Protein 7NXG (pdb70)

Radius of gyration: 21.13 Å; Cα contacts (8 Å, |Δi|>4): 801; chains: 1; bounding box: 65×58×38 Å

Sequence (390 aa):
AYFAGMRPLHPIDFIFLSLEKRRQQPMHVGGLFLFQIPDNAPDTFIQDLVNDIRISKSIPVPPFNNKLNGLFWDEDEEFDLDHHFRHIALPHPGRIRELLIYISQEHSTLLDRAKPLWTCNIIEGIEGNRFAMYFKIHHAMVDGVAGMRLIEKSLSHDVTEKSIVPPWCVESFQAPCSILNQRVSSSSRRRFAAQQSFDLDRFRNIAKSLNVTINDVVLAVCSGALRAYLMSHNSLPSKPLIAMVPASIRNVSNRITMILANLATHKDDPLQRLEIIRRSVQNSKQRFKRMTSSDQILNYSAVVYGPAGLQAFNLVISNVPGPREPLYWNGAKLDDALYPASIVLDGQALNITMTSYLDKLEVGLIACRNALPRMQNLLTHLEEEIQLFEGVIAKQ

Nearest PDB structures (foldseek):
  7nxg-assembly1_A-2  TM=1.003E+00  e=2.208E-93  Acinetobacter baylyi ADP1
  6chj-assembly1_A  TM=8.940E-01  e=1.086E-51  Marinobacter nauticus VT8
  6chj-assembly1_B  TM=9.001E-01  e=2.760E-50  Marinobacter nauticus VT8
  7c1r-assembly1_A  TM=5.372E-01  e=6.061E-13  Mycetohabitans rhizoxinica HKI 454
  7jua-assembly1_A  TM=5.571E-01  e=2.103E-12  Yersinia pestis

B-factor: mean 50.47, std 17.16, range [26.42, 183.36]

Structure (mmCIF, N/CA/C/O backbone):
data_7NXG
#
_entry.id   7NXG
#
_cell.length_a   118.320
_cell.length_b   118.320
_cell.length_c   142.560
_cell.angle_alpha   90.000
_cell.angle_beta   90.000
_cell.angle_gamma   90.000
#
_symmetry.space_group_name_H-M   'I 4 2 2'
#
loop_
_entity.id
_entity.type
_entity.pdbx_description
1 polymer 'O-acyltransferase WSD'
2 non-polymer 'MYRISTIC ACID'
3 water water
#
loop_
_atom_site.group_PDB
_atom_site.id
_atom_site.type_symbol
_atom_site.label_atom_id
_atom_site.label_alt_id
_atom_site.label_comp_id
_atom_site.label_asym_id
_atom_site.label_entity_id
_atom_site.label_seq_id
_atom_site.pdbx_PDB_ins_code
_atom_site.Cartn_x
_atom_site.Cartn_y
_atom_site.Cartn_z
_atom_site.occupancy
_atom_site.B_iso_or_equiv
_atom_site.auth_seq_id
_atom_site.auth_comp_id
_atom_site.auth_asym_id
_atom_site.auth_atom_id
_atom_site.pdbx_PDB_model_num
ATOM 1 N N . ALA A 1 1 ? 71.529 14.884 63.118 1.00 83.72 -4 ALA A N 1
ATOM 2 C CA . ALA A 1 1 ? 70.251 15.008 62.385 1.00 82.49 -4 ALA A CA 1
ATOM 3 C C . ALA A 1 1 ? 70.396 14.379 61.009 1.00 89.29 -4 ALA A C 1
ATOM 4 O O . ALA A 1 1 ? 71.469 13.886 60.642 1.00 74.29 -4 ALA A O 1
ATOM 13 N N . TYR A 1 2 ? 69.306 14.416 60.246 1.00 73.44 -3 TYR A N 1
ATOM 14 C CA . TYR A 1 2 ? 69.259 13.872 58.894 1.00 71.76 -3 TYR A CA 1
ATOM 15 C C . TYR A 1 2 ? 69.236 15.050 57.930 1.00 73.36 -3 TYR A C 1
ATOM 16 O O . TYR A 1 2 ? 68.198 15.693 57.736 1.00 69.35 -3 TYR A O 1
ATOM 34 N N . PHE A 1 3 ? 70.398 15.351 57.357 1.00 80.48 -2 PHE A N 1
ATOM 35 C CA . PHE A 1 3 ? 70.516 16.402 56.354 1.00 85.37 -2 PHE A CA 1
ATOM 36 C C . PHE A 1 3 ? 69.996 17.731 56.890 1.00 86.27 -2 PHE A C 1
ATOM 37 O O . PHE A 1 3 ? 69.412 18.532 56.154 1.00 87.98 -2 PHE A O 1
ATOM 54 N N . ALA A 1 4 ? 70.204 17.967 58.184 1.00 90.96 -1 ALA A N 1
ATOM 55 C CA . ALA A 1 4 ? 69.859 19.239 58.811 1.00 99.77 -1 ALA A CA 1
ATOM 56 C C . ALA A 1 4 ? 68.405 19.623 58.571 1.00 94.82 -1 ALA A C 1
ATOM 57 O O . ALA A 1 4 ? 68.113 20.496 57.748 1.00 99.59 -1 ALA A O 1
ATOM 64 N N . GLY A 1 5 ? 67.488 18.970 59.277 1.00 81.21 0 GLY A N 1
ATOM 65 C CA . GLY A 1 5 ? 66.093 19.356 59.303 1.00 87.63 0 GLY A CA 1
ATOM 66 C C . GLY A 1 5 ? 65.157 18.384 58.623 1.00 73.17 0 GLY A C 1
ATOM 67 O O . GLY A 1 5 ? 63.941 18.483 58.825 1.00 78.12 0 GLY A O 1
ATOM 71 N N . MET A 1 6 ? 65.678 17.459 57.818 1.00 64.21 1 MET A N 1
ATOM 72 C CA . MET A 1 6 ? 64.808 16.519 57.147 1.00 55.70 1 MET A CA 1
ATOM 73 C C . MET A 1 6 ? 64.447 15.369 58.083 1.00 49.98 1 MET A C 1
ATOM 74 O O . MET A 1 6 ? 65.101 15.135 59.101 1.00 54.40 1 MET A O 1
ATOM 88 N N . ARG A 1 7 ? 63.419 14.620 57.690 1.00 46.95 2 ARG A N 1
ATOM 89 C CA . ARG A 1 7 ? 62.864 13.536 58.484 1.00 47.88 2 ARG A CA 1
ATOM 90 C C . ARG A 1 7 ? 62.806 12.284 57.619 1.00 42.28 2 ARG A C 1
ATOM 91 O O . ARG A 1 7 ? 62.337 12.359 56.474 1.00 40.26 2 ARG A O 1
ATOM 112 N N . PRO A 1 8 ? 63.306 11.136 58.089 1.00 43.77 3 PRO A N 1
ATOM 113 C CA . PRO A 1 8 ? 63.178 9.904 57.300 1.00 41.72 3 PRO A CA 1
ATOM 114 C C . PRO A 1 8 ? 61.718 9.543 57.114 1.00 38.43 3 PRO A C 1
ATOM 115 O O . PRO A 1 8 ? 60.909 9.745 58.021 1.00 37.60 3 PRO A O 1
ATOM 126 N N . LEU A 1 9 ? 61.389 8.987 55.949 1.00 36.31 4 LEU A N 1
ATOM 127 C CA . LEU A 1 9 ? 60.052 8.439 55.732 1.00 37.93 4 LEU A CA 1
ATOM 128 C C . LEU A 1 9 ? 59.749 7.381 56.787 1.00 35.92 4 LEU A C 1
ATOM 129 O O . LEU A 1 9 ? 60.634 6.624 57.185 1.00 37.45 4 LEU A O 1
ATOM 145 N N . HIS A 1 10 ? 58.494 7.328 57.239 1.00 37.47 5 HIS A N 1
ATOM 146 C CA . HIS A 1 10 ? 58.041 6.206 58.054 1.00 40.38 5 HIS A CA 1
ATOM 147 C C . HIS A 1 10 ? 57.825 4.986 57.154 1.00 38.05 5 HIS A C 1
ATOM 148 O O . HIS A 1 10 ? 57.483 5.141 55.981 1.00 38.14 5 HIS A O 1
ATOM 162 N N . PRO A 1 11 ? 58.076 3.764 57.654 1.00 36.39 6 PRO A N 1
ATOM 163 C CA . PRO A 1 11 ? 57.780 2.568 56.842 1.00 36.05 6 PRO A CA 1
ATOM 164 C C . PRO A 1 11 ? 56.387 2.545 56.245 1.00 35.06 6 PRO A C 1
ATOM 165 O O . PRO A 1 11 ? 56.204 2.007 55.142 1.00 36.33 6 PRO A O 1
ATOM 176 N N . ILE A 1 12 ? 55.385 3.056 56.967 1.00 36.15 7 ILE A N 1
ATOM 177 C CA . ILE A 1 12 ? 54.023 3.104 56.432 1.00 37.27 7 ILE A CA 1
ATOM 178 C C . ILE A 1 12 ? 53.977 4.006 55.212 1.00 36.49 7 ILE A C 1
ATOM 179 O O . ILE A 1 12 ? 53.432 3.628 54.166 1.00 38.58 7 ILE A O 1
ATOM 195 N N . ASP A 1 13 ? 54.559 5.210 55.328 1.00 33.15 8 ASP A N 1
ATOM 196 C CA . ASP A 1 13 ? 54.640 6.117 54.183 1.00 33.11 8 ASP A CA 1
ATOM 197 C C . ASP A 1 13 ? 55.214 5.386 52.979 1.00 36.72 8 ASP A C 1
ATOM 198 O O . ASP A 1 13 ? 54.722 5.512 51.859 1.00 33.32 8 ASP A O 1
ATOM 207 N N . PHE A 1 14 ? 56.308 4.660 53.196 1.00 35.71 9 PHE A N 1
ATOM 208 C CA . PHE A 1 14 ? 57.059 4.071 52.096 1.00 36.67 9 PHE A CA 1
ATOM 209 C C . PHE A 1 14 ? 56.266 2.975 51.382 1.00 38.18 9 PHE A C 1
ATOM 210 O O . PHE A 1 14 ? 56.417 2.799 50.161 1.00 32.89 9 PHE A O 1
ATOM 227 N N . ILE A 1 15 ? 55.403 2.253 52.109 1.00 33.35 10 ILE A N 1
ATOM 228 C CA . ILE A 1 15 ? 54.552 1.253 51.467 1.00 35.87 10 ILE A CA 1
ATOM 229 C C . ILE A 1 15 ? 53.728 1.890 50.356 1.00 34.61 10 ILE A C 1
ATOM 230 O O . ILE A 1 15 ? 53.677 1.378 49.234 1.00 32.48 10 ILE A O 1
ATOM 246 N N . PHE A 1 16 ? 53.073 3.019 50.654 1.00 31.89 11 PHE A N 1
ATOM 247 C CA . PHE A 1 16 ? 52.117 3.592 49.701 1.00 31.89 11 PHE A CA 1
ATOM 248 C C . PHE A 1 16 ? 52.808 4.247 48.515 1.00 33.67 11 PHE A C 1
ATOM 249 O O . PHE A 1 16 ? 52.258 4.256 47.405 1.00 33.08 11 PHE A O 1
ATOM 266 N N . LEU A 1 17 ? 54.041 4.719 48.694 1.00 29.95 12 LEU A N 1
ATOM 267 C CA . LEU A 1 17 ? 54.807 5.203 47.546 1.00 29.84 12 LEU A CA 1
ATOM 268 C C . LEU A 1 17 ? 55.303 4.036 46.691 1.00 30.31 12 LEU A C 1
ATOM 269 O O . LEU A 1 17 ? 55.224 4.088 45.461 1.00 30.64 12 LEU A O 1
ATOM 285 N N . SER A 1 18 ? 55.814 2.972 47.316 1.00 31.47 13 SER A N 1
ATOM 286 C CA . SER A 1 18 ? 56.400 1.868 46.543 1.00 31.66 13 SER A CA 1
ATOM 287 C C . SER A 1 18 ? 55.359 1.097 45.745 1.00 33.80 13 SER A C 1
ATOM 288 O O . SER A 1 18 ? 55.705 0.502 44.716 1.00 32.56 13 SER A O 1
ATOM 296 N N . LEU A 1 19 ? 54.124 1.005 46.240 1.00 33.41 14 LEU A N 1
ATOM 297 C CA . LEU A 1 19 ? 53.083 0.219 45.572 1.00 34.38 14 LEU A CA 1
ATOM 298 C C . LEU A 1 19 ? 52.324 1.000 44.509 1.00 38.73 14 LEU A C 1
ATOM 299 O O . LEU A 1 19 ? 51.510 0.409 43.781 1.00 33.18 14 LEU A O 1
ATOM 315 N N . GLU A 1 20 ? 52.528 2.313 44.434 1.00 30.12 15 GLU A N 1
ATOM 316 C CA . GLU A 1 20 ? 51.832 3.117 43.447 1.00 29.59 15 GLU A CA 1
ATOM 317 C C . GLU A 1 20 ? 52.352 2.794 42.051 1.00 34.22 15 GLU A C 1
ATOM 318 O O . GLU A 1 20 ? 53.565 2.676 41.833 1.00 35.01 15 GLU A O 1
ATOM 330 N N . LYS A 1 21 ? 51.431 2.577 41.123 1.00 32.65 16 LYS A N 1
ATOM 331 C CA . LYS A 1 21 ? 51.737 2.390 39.715 1.00 34.05 16 LYS A CA 1
ATOM 332 C C . LYS A 1 21 ? 50.765 3.231 38.881 1.00 36.53 16 LYS A C 1
ATOM 333 O O . LYS A 1 21 ? 49.808 3.809 39.396 1.00 33.55 16 LYS A O 1
ATOM 339 N N . ARG A 1 22 ? 51.022 3.299 37.576 1.00 40.31 17 ARG A N 1
ATOM 340 C CA A ARG A 1 22 ? 50.150 4.052 36.674 0.47 43.16 17 ARG A CA 1
ATOM 341 C CA B ARG A 1 22 ? 50.153 4.062 36.685 0.53 43.14 17 ARG A CA 1
ATOM 342 C C . ARG A 1 22 ? 48.691 3.681 36.874 1.00 41.18 17 ARG A C 1
ATOM 343 O O . ARG A 1 22 ? 47.814 4.552 36.966 1.00 37.27 17 ARG A O 1
ATOM 382 N N . GLN A 1 23 ? 48.407 2.376 36.917 1.00 32.24 18 GLN A N 1
ATOM 383 C CA . GLN A 1 23 ? 47.023 1.931 36.959 1.00 35.78 18 GLN A CA 1
ATOM 384 C C . GLN A 1 23 ? 46.388 2.068 38.336 1.00 33.87 18 GLN A C 1
ATOM 385 O O . GLN A 1 23 ? 45.168 1.897 38.437 1.00 36.59 18 GLN A O 1
ATOM 399 N N . GLN A 1 24 ? 47.155 2.339 39.403 1.00 32.55 19 GLN A N 1
ATOM 400 C CA . GLN A 1 24 ? 46.606 2.396 40.764 1.00 34.31 19 GLN A CA 1
ATOM 401 C C . GLN A 1 24 ? 47.267 3.520 41.560 1.00 32.62 19 GLN A C 1
ATOM 402 O O . GLN A 1 24 ? 48.192 3.288 42.346 1.00 32.61 19 GLN A O 1
ATOM 416 N N . PRO A 1 25 ? 46.819 4.769 41.369 1.00 29.29 20 PRO A N 1
ATOM 417 C CA . PRO A 1 25 ? 47.264 5.861 42.240 1.00 30.98 20 PRO A CA 1
ATOM 418 C C . PRO A 1 25 ? 46.949 5.555 43.700 1.00 31.30 20 PRO A C 1
ATOM 419 O O . PRO A 1 25 ? 45.953 4.897 44.020 1.00 30.02 20 PRO A O 1
ATOM 430 N N . MET A 1 26 ? 47.808 6.032 44.587 1.00 31.92 21 MET A N 1
ATOM 431 C CA . MET A 1 26 ? 47.718 5.700 46.003 1.00 33.88 21 MET A CA 1
ATOM 432 C C . MET A 1 26 ? 47.342 6.913 46.849 1.00 32.00 21 MET A C 1
ATOM 433 O O . MET A 1 26 ? 47.747 7.003 48.009 1.00 31.87 21 MET A O 1
ATOM 447 N N . HIS A 1 27 ? 46.550 7.847 46.302 1.00 29.91 22 HIS A N 1
ATOM 448 C CA . HIS A 1 27 ? 46.035 8.982 47.063 1.00 29.17 22 HIS A CA 1
ATOM 449 C C . HIS A 1 27 ? 44.621 8.682 47.588 1.00 33.14 22 HIS A C 1
ATOM 450 O O . HIS A 1 27 ? 43.933 7.774 47.119 1.00 30.07 22 HIS A O 1
ATOM 464 N N . VAL A 1 28 ? 44.227 9.401 48.634 1.00 28.93 23 VAL A N 1
ATOM 465 C CA . VAL A 1 28 ? 42.847 9.402 49.099 1.00 28.57 23 VAL A CA 1
ATOM 466 C C . VAL A 1 28 ? 42.289 10.810 48.880 1.00 33.18 23 VAL A C 1
ATOM 467 O O . VAL A 1 28 ? 43.014 11.740 48.532 1.00 29.14 23 VAL A O 1
ATOM 480 N N . GLY A 1 29 ? 40.982 10.956 49.076 1.00 32.70 24 GLY A N 1
ATOM 481 C CA . GLY A 1 29 ? 40.338 12.234 48.844 1.00 32.91 24 GLY A CA 1
ATOM 482 C C . GLY A 1 29 ? 39.102 12.425 49.698 1.00 34.83 24 GLY A C 1
ATOM 483 O O . GLY A 1 29 ? 38.512 11.461 50.197 1.00 31.30 24 GLY A O 1
ATOM 487 N N . GLY A 1 30 ? 38.750 13.701 49.911 1.00 31.84 25 GLY A N 1
ATOM 488 C CA . GLY A 1 30 ? 37.511 14.076 50.573 1.00 32.45 25 GLY A CA 1
ATOM 489 C C . GLY A 1 30 ? 36.715 15.063 49.731 1.00 33.84 25 GLY A C 1
ATOM 490 O O . GLY A 1 30 ? 37.277 16.025 49.187 1.00 31.28 25 GLY A O 1
ATOM 494 N N . LEU A 1 31 ? 35.420 14.788 49.558 1.00 29.43 26 LEU A N 1
ATOM 495 C CA . LEU A 1 31 ? 34.503 15.681 48.867 1.00 29.65 26 LEU A CA 1
ATOM 496 C C . LEU A 1 31 ? 33.698 16.423 49.939 1.00 34.59 26 LEU A C 1
ATOM 497 O O . LEU A 1 31 ? 32.871 15.817 50.627 1.00 29.76 26 LEU A O 1
ATOM 513 N N . PHE A 1 32 ? 33.963 17.722 50.095 1.00 30.57 27 PHE A N 1
ATOM 514 C CA . PHE A 1 32 ? 33.299 18.577 51.074 1.00 32.43 27 PHE A CA 1
ATOM 515 C C . PHE A 1 32 ? 32.179 19.354 50.395 1.00 35.98 27 PHE A C 1
ATOM 516 O O . PHE A 1 32 ? 32.443 20.064 49.426 1.00 34.50 27 PHE A O 1
ATOM 533 N N . LEU A 1 33 ? 30.949 19.276 50.922 1.00 31.86 28 LEU A N 1
ATOM 534 C CA . LEU A 1 33 ? 29.830 20.098 50.439 1.00 33.58 28 LEU A CA 1
ATOM 535 C C . LEU A 1 33 ? 29.545 21.196 51.457 1.00 35.06 28 LEU A C 1
ATOM 536 O O . LEU A 1 33 ? 29.203 20.903 52.605 1.00 34.66 28 LEU A O 1
ATOM 552 N N . PHE A 1 34 ? 29.658 22.454 51.038 1.00 32.45 29 PHE A N 1
ATOM 553 C CA . PHE A 1 34 ? 29.451 23.605 51.919 1.00 34.10 29 PHE A CA 1
ATOM 554 C C . PHE A 1 34 ? 28.180 24.346 51.525 1.00 37.60 29 PHE A C 1
ATOM 555 O O . PHE A 1 34 ? 27.917 24.560 50.336 1.00 38.37 29 PHE A O 1
ATOM 572 N N . GLN A 1 35 ? 27.440 24.811 52.524 1.00 37.55 30 GLN A N 1
ATOM 573 C CA . GLN A 1 35 ? 26.270 25.646 52.319 1.00 41.30 30 GLN A CA 1
ATOM 574 C C . GLN A 1 35 ? 26.728 27.112 52.357 1.00 46.13 30 GLN A C 1
ATOM 575 O O . GLN A 1 35 ? 27.327 27.555 53.341 1.00 40.97 30 GLN A O 1
ATOM 589 N N . ILE A 1 36 ? 26.448 27.865 51.299 1.00 42.38 31 ILE A N 1
ATOM 590 C CA . ILE A 1 36 ? 26.802 29.293 51.322 1.00 45.98 31 ILE A CA 1
ATOM 591 C C . ILE A 1 36 ? 26.047 29.989 52.454 1.00 45.67 31 ILE A C 1
ATOM 592 O O . ILE A 1 36 ? 24.838 29.747 52.640 1.00 42.97 31 ILE A O 1
ATOM 608 N N . PRO A 1 37 ? 26.688 30.868 53.238 1.00 42.57 32 PRO A N 1
ATOM 609 C CA . PRO A 1 37 ? 25.982 31.467 54.372 1.00 48.76 32 PRO A CA 1
ATOM 610 C C . PRO A 1 37 ? 24.714 32.207 53.966 1.00 54.99 32 PRO A C 1
ATOM 611 O O . PRO A 1 37 ? 24.611 32.798 52.888 1.00 49.76 32 PRO A O 1
ATOM 622 N N . ASP A 1 38 ? 23.770 32.251 54.902 1.00 59.38 33 ASP A N 1
ATOM 623 C CA . ASP A 1 38 ? 22.480 32.849 54.595 1.00 64.23 33 ASP A CA 1
ATOM 624 C C . ASP A 1 38 ? 22.629 34.334 54.299 1.00 65.82 33 ASP A C 1
ATOM 625 O O . ASP A 1 38 ? 21.913 34.883 53.451 1.00 65.11 33 ASP A O 1
ATOM 634 N N . ASN A 1 39 ? 23.539 35.009 54.997 1.00 57.97 34 ASN A N 1
ATOM 635 C CA . ASN A 1 39 ? 23.736 36.442 54.839 1.00 62.87 34 ASN A CA 1
ATOM 636 C C . ASN A 1 39 ? 24.959 36.781 53.990 1.00 60.56 34 ASN A C 1
ATOM 637 O O . ASN A 1 39 ? 25.493 37.889 54.107 1.00 57.87 34 ASN A O 1
ATOM 643 N N . ALA A 1 40 ? 25.390 35.875 53.117 1.00 52.67 35 ALA A N 1
ATOM 644 C CA . ALA A 1 40 ? 26.598 36.095 52.338 1.00 50.62 35 ALA A CA 1
ATOM 645 C C . ALA A 1 40 ? 26.336 36.954 51.095 1.00 55.57 35 ALA A C 1
ATOM 646 O O . ALA A 1 40 ? 25.253 36.899 50.503 1.00 52.82 35 ALA A O 1
ATOM 653 N N . PRO A 1 41 ? 27.292 37.792 50.705 1.00 53.57 36 PRO A N 1
ATOM 654 C CA . PRO A 1 41 ? 27.156 38.506 49.432 1.00 53.83 36 PRO A CA 1
ATOM 655 C C . PRO A 1 41 ? 27.268 37.544 48.252 1.00 61.39 36 PRO A C 1
ATOM 656 O O . PRO A 1 41 ? 27.758 36.417 48.370 1.00 54.71 36 PRO A O 1
ATOM 667 N N . ASP A 1 42 ? 26.807 38.002 47.087 1.00 55.97 37 ASP A N 1
ATOM 668 C CA . ASP A 1 42 ? 26.897 37.167 45.888 1.00 59.98 37 ASP A CA 1
ATOM 669 C C . ASP A 1 42 ? 28.335 36.907 45.451 1.00 54.74 37 ASP A C 1
ATOM 670 O O . ASP A 1 42 ? 28.556 36.071 44.571 1.00 53.10 37 ASP A O 1
ATOM 679 N N . THR A 1 43 ? 29.304 37.633 46.009 1.00 55.43 38 THR A N 1
ATOM 680 C CA . THR A 1 43 ? 30.712 37.441 45.697 1.00 57.22 38 THR A CA 1
ATOM 681 C C . THR A 1 43 ? 31.452 36.645 46.759 1.00 52.20 38 THR A C 1
ATOM 682 O O . THR A 1 43 ? 32.680 36.750 46.856 1.00 49.18 38 THR A O 1
ATOM 693 N N . PHE A 1 44 ? 30.730 35.862 47.568 1.00 47.59 39 PHE A N 1
ATOM 694 C CA . PHE A 1 44 ? 31.372 35.142 48.663 1.00 45.53 39 PHE A CA 1
ATOM 695 C C . PHE A 1 44 ? 32.507 34.259 48.157 1.00 43.36 39 PHE A C 1
ATOM 696 O O . PHE A 1 44 ? 33.643 34.377 48.633 1.00 43.06 39 PHE A O 1
ATOM 713 N N . ILE A 1 45 ? 32.248 33.455 47.115 1.00 44.12 40 ILE A N 1
ATOM 714 C CA . ILE A 1 45 ? 33.280 32.558 46.569 1.00 43.47 40 ILE A CA 1
ATOM 715 C C . ILE A 1 45 ? 34.392 33.347 45.893 1.00 46.31 40 ILE A C 1
ATOM 716 O O . ILE A 1 45 ? 35.584 33.093 46.111 1.00 46.85 40 ILE A O 1
ATOM 732 N N . GLN A 1 46 ? 34.024 34.269 45.007 1.00 44.02 41 GLN A N 1
ATOM 733 C CA . GLN A 1 46 ? 35.019 35.095 44.330 1.00 45.23 41 GLN A CA 1
ATOM 734 C C . GLN A 1 46 ? 35.983 35.729 45.335 1.00 48.26 41 GLN A C 1
ATOM 735 O O . GLN A 1 46 ? 37.200 35.793 45.097 1.00 45.67 41 GLN A O 1
ATOM 749 N N . ASP A 1 47 ? 35.447 36.261 46.438 1.00 46.77 42 ASP A N 1
ATOM 750 C CA . ASP A 1 47 ? 36.280 36.913 47.445 1.00 49.19 42 ASP A CA 1
ATOM 751 C C . ASP A 1 47 ? 37.133 35.913 48.213 1.00 50.01 42 ASP A C 1
ATOM 752 O O . ASP A 1 47 ? 38.290 36.209 48.536 1.00 48.85 42 ASP A O 1
ATOM 761 N N . LEU A 1 48 ? 36.577 34.738 48.535 1.00 42.29 43 LEU A N 1
ATOM 762 C CA . LEU A 1 48 ? 37.346 33.732 49.262 1.00 48.18 43 LEU A CA 1
ATOM 763 C C . LEU A 1 48 ? 38.521 33.245 48.420 1.00 47.31 43 LEU A C 1
ATOM 764 O O . LEU A 1 48 ? 39.656 33.174 48.905 1.00 46.27 43 LEU A O 1
ATOM 780 N N . VAL A 1 49 ? 38.277 32.968 47.136 1.00 44.39 44 VAL A N 1
ATOM 781 C CA . VAL A 1 49 ? 39.347 32.530 46.245 1.00 46.12 44 VAL A CA 1
ATOM 782 C C . VAL A 1 49 ? 40.343 33.666 46.024 1.00 46.45 44 VAL A C 1
ATOM 783 O O . VAL A 1 49 ? 41.558 33.441 45.950 1.00 46.40 44 VAL A O 1
ATOM 796 N N . ASN A 1 50 ? 39.853 34.903 45.909 1.00 44.74 45 ASN A N 1
ATOM 797 C CA . ASN A 1 50 ? 40.766 36.019 45.711 1.00 50.44 45 ASN A CA 1
ATOM 798 C C . ASN A 1 50 ? 41.688 36.188 46.918 1.00 53.44 45 ASN A C 1
ATOM 799 O O . ASN A 1 50 ? 42.880 36.482 46.762 1.00 46.38 45 ASN A O 1
ATOM 810 N N . ASP A 1 51 ? 41.145 36.061 48.132 1.00 52.42 46 ASP A N 1
ATOM 811 C CA . ASP A 1 51 ? 41.996 36.097 49.315 1.00 52.89 46 ASP A CA 1
ATOM 812 C C . ASP A 1 51 ? 43.071 35.004 49.248 1.00 49.70 46 ASP A C 1
ATOM 813 O O . ASP A 1 51 ? 44.239 35.241 49.601 1.00 48.08 46 ASP A O 1
ATOM 822 N N . ILE A 1 52 ? 42.707 33.818 48.754 1.00 46.55 47 ILE A N 1
ATOM 823 C CA . ILE A 1 52 ? 43.692 32.753 48.556 1.00 44.06 47 ILE A CA 1
ATOM 824 C C . ILE A 1 52 ? 44.760 33.185 47.548 1.00 44.00 47 ILE A C 1
ATOM 825 O O . ILE A 1 52 ? 45.960 33.176 47.846 1.00 41.16 47 ILE A O 1
ATOM 841 N N . ARG A 1 53 ? 44.336 33.667 46.380 1.00 44.51 48 ARG A N 1
ATOM 842 C CA . ARG A 1 53 ? 45.280 33.972 45.306 1.00 47.17 48 ARG A CA 1
ATOM 843 C C . ARG A 1 53 ? 46.291 35.041 45.722 1.00 51.95 48 ARG A C 1
ATOM 844 O O . ARG A 1 53 ? 47.438 35.032 45.254 1.00 49.10 48 ARG A O 1
ATOM 865 N N . ILE A 1 54 ? 45.894 35.996 46.563 1.00 46.81 49 ILE A N 1
ATOM 866 C CA . ILE A 1 54 ? 46.803 37.079 46.945 1.00 46.97 49 ILE A CA 1
ATOM 867 C C . ILE A 1 54 ? 47.519 36.814 48.258 1.00 50.34 49 ILE A C 1
ATOM 868 O O . ILE A 1 54 ? 48.400 37.603 48.629 1.00 48.19 49 ILE A O 1
ATOM 884 N N . SER A 1 55 ? 47.175 35.745 48.972 1.00 51.31 50 SER A N 1
ATOM 885 C CA . SER A 1 55 ? 47.746 35.525 50.291 1.00 53.38 50 SER A CA 1
ATOM 886 C C . SER A 1 55 ? 49.258 35.398 50.220 1.00 58.27 50 SER A C 1
ATOM 887 O O . SER A 1 55 ? 49.815 34.874 49.253 1.00 47.94 50 SER A O 1
ATOM 895 N N . LYS A 1 56 ? 49.924 35.930 51.239 1.00 48.86 51 LYS A N 1
ATOM 896 C CA . LYS A 1 56 ? 51.360 35.760 51.397 1.00 55.82 51 LYS A CA 1
ATOM 897 C C . LYS A 1 56 ? 51.717 34.695 52.429 1.00 58.53 51 LYS A C 1
ATOM 898 O O . LYS A 1 56 ? 52.904 34.522 52.733 1.00 54.59 51 LYS A O 1
ATOM 904 N N . SER A 1 57 ? 50.719 34.022 53.012 1.00 53.42 52 SER A N 1
ATOM 905 C CA . SER A 1 57 ? 50.977 32.989 54.008 1.00 57.17 52 SER A CA 1
ATOM 906 C C . SER A 1 57 ? 51.518 31.731 53.352 1.00 55.01 52 SER A C 1
ATOM 907 O O . SER A 1 57 ? 51.219 31.437 52.194 1.00 53.69 52 SER A O 1
ATOM 915 N N . ILE A 1 58 ? 52.364 31.017 54.091 1.00 58.23 53 ILE A N 1
ATOM 916 C CA . ILE A 1 58 ? 53.075 29.832 53.605 1.00 61.20 53 ILE A CA 1
ATOM 917 C C . ILE A 1 58 ? 52.401 28.580 54.143 1.00 52.17 53 ILE A C 1
ATOM 918 O O . ILE A 1 58 ? 51.972 28.586 55.308 1.00 51.08 53 ILE A O 1
ATOM 934 N N . PRO A 1 59 ? 52.319 27.494 53.369 1.00 48.27 54 PRO A N 1
ATOM 935 C CA . PRO A 1 59 ? 51.765 26.250 53.907 1.00 44.28 54 PRO A CA 1
ATOM 936 C C . PRO A 1 59 ? 52.525 25.801 55.145 1.00 40.46 54 PRO A C 1
ATOM 937 O O . PRO A 1 59 ? 53.739 25.974 55.245 1.00 42.79 54 PRO A O 1
ATOM 948 N N . VAL A 1 60 ? 51.786 25.243 56.101 1.00 46.64 55 VAL A N 1
ATOM 949 C CA . VAL A 1 60 ? 52.366 24.685 57.320 1.00 44.11 55 VAL A CA 1
ATOM 950 C C . VAL A 1 60 ? 52.417 23.171 57.165 1.00 42.91 55 VAL A C 1
ATOM 951 O O . VAL A 1 60 ? 51.708 22.621 56.300 1.00 42.78 55 VAL A O 1
ATOM 964 N N . PRO A 1 61 ? 53.234 22.453 57.932 1.00 40.18 56 PRO A N 1
ATOM 965 C CA . PRO A 1 61 ? 53.264 21.008 57.789 1.00 45.61 56 PRO A CA 1
ATOM 966 C C . PRO A 1 61 ? 51.893 20.425 58.050 1.00 42.77 56 PRO A C 1
ATOM 967 O O . PRO A 1 61 ? 51.149 20.919 58.916 1.00 43.71 56 PRO A O 1
ATOM 978 N N . PRO A 1 62 ? 51.522 19.350 57.342 1.00 40.70 57 PRO A N 1
ATOM 979 C CA . PRO A 1 62 ? 52.342 18.596 56.387 1.00 39.52 57 PRO A CA 1
ATOM 980 C C . PRO A 1 62 ? 52.332 19.161 54.964 1.00 40.86 57 PRO A C 1
ATOM 981 O O . PRO A 1 62 ? 53.019 18.638 54.089 1.00 36.33 57 PRO A O 1
ATOM 992 N N . PHE A 1 63 ? 51.614 20.260 54.745 1.00 36.54 58 PHE A N 1
ATOM 993 C CA . PHE A 1 63 ? 51.385 20.729 53.378 1.00 38.51 58 PHE A CA 1
ATOM 994 C C . PHE A 1 63 ? 52.636 21.327 52.751 1.00 37.33 58 PHE A C 1
ATOM 995 O O . PHE A 1 63 ? 52.712 21.458 51.523 1.00 35.19 58 PHE A O 1
ATOM 1012 N N . ASN A 1 64 ? 53.621 21.698 53.548 1.00 34.76 59 ASN A N 1
ATOM 1013 C CA . ASN A 1 64 ? 54.885 22.176 53.008 1.00 37.97 59 ASN A CA 1
ATOM 1014 C C . ASN A 1 64 ? 55.940 21.077 52.908 1.00 38.88 59 ASN A C 1
ATOM 1015 O O . ASN A 1 64 ? 57.107 21.387 52.640 1.00 43.62 59 ASN A O 1
ATOM 1026 N N . ASN A 1 65 ? 55.571 19.820 53.148 1.00 37.41 60 ASN A N 1
ATOM 1027 C CA . ASN A 1 65 ? 56.517 18.708 53.076 1.00 39.85 60 ASN A CA 1
ATOM 1028 C C . ASN A 1 65 ? 56.568 18.124 51.667 1.00 39.16 60 ASN A C 1
ATOM 1029 O O . ASN A 1 65 ? 55.537 17.973 51.012 1.00 36.05 60 ASN A O 1
ATOM 1040 N N . LYS A 1 66 ? 57.771 17.793 51.208 1.00 38.12 61 LYS A N 1
ATOM 1041 C CA . LYS A 1 66 ? 57.966 17.184 49.895 1.00 37.89 61 LYS A CA 1
ATOM 1042 C C . LYS A 1 66 ? 59.046 16.102 49.977 1.00 39.07 61 LYS A C 1
ATOM 1043 O O . LYS A 1 66 ? 59.945 16.130 50.831 1.00 36.38 61 LYS A O 1
ATOM 1062 N N . LEU A 1 67 ? 59.008 15.185 49.022 1.00 35.85 62 LEU A N 1
ATOM 1063 C CA . LEU A 1 67 ? 59.951 14.077 49.036 1.00 34.75 62 LEU A CA 1
ATOM 1064 C C . LEU A 1 67 ? 61.350 14.522 48.604 1.00 41.25 62 LEU A C 1
ATOM 1065 O O . LEU A 1 67 ? 61.516 15.364 47.715 1.00 35.85 62 LEU A O 1
ATOM 1081 N N . ASN A 1 68 ? 62.366 13.939 49.249 1.00 35.29 63 ASN A N 1
ATOM 1082 C CA . ASN A 1 68 ? 63.771 14.128 48.861 1.00 40.36 63 ASN A CA 1
ATOM 1083 C C . ASN A 1 68 ? 64.492 12.815 49.194 1.00 40.74 63 ASN A C 1
ATOM 1084 O O . ASN A 1 68 ? 64.951 12.605 50.323 1.00 37.44 63 ASN A O 1
ATOM 1095 N N . GLY A 1 69 ? 64.560 11.927 48.210 1.00 40.88 64 GLY A N 1
ATOM 1096 C CA . GLY A 1 69 ? 65.075 10.588 48.477 1.00 43.31 64 GLY A CA 1
ATOM 1097 C C . GLY A 1 69 ? 64.128 9.854 49.407 1.00 38.13 64 GLY A C 1
ATOM 1098 O O . GLY A 1 69 ? 62.917 9.839 49.201 1.00 42.88 64 GLY A O 1
ATOM 1102 N N . LEU A 1 70 ? 64.673 9.188 50.417 1.00 38.77 65 LEU A N 1
ATOM 1103 C CA . LEU A 1 70 ? 63.840 8.528 51.415 1.00 38.59 65 LEU A CA 1
ATOM 1104 C C . LEU A 1 70 ? 63.559 9.433 52.618 1.00 43.18 65 LEU A C 1
ATOM 1105 O O . LEU A 1 70 ? 63.512 8.961 53.766 1.00 40.88 65 LEU A O 1
ATOM 1121 N N . PHE A 1 71 ? 63.358 10.732 52.377 1.00 37.41 66 PHE A N 1
ATOM 1122 C CA . PHE A 1 71 ? 63.216 11.712 53.442 1.00 36.96 66 PHE A CA 1
ATOM 1123 C C . PHE A 1 71 ? 62.154 12.732 53.074 1.00 38.65 66 PHE A C 1
ATOM 1124 O O . PHE A 1 71 ? 61.879 12.964 51.895 1.00 37.20 66 PHE A O 1
ATOM 1141 N N . TRP A 1 72 ? 61.536 13.306 54.108 1.00 35.89 67 TRP A N 1
ATOM 1142 C CA . TRP A 1 72 ? 60.649 14.449 53.962 1.00 37.77 67 TRP A CA 1
ATOM 1143 C C . TRP A 1 72 ? 61.476 15.713 54.142 1.00 37.95 67 TRP A C 1
ATOM 1144 O O . TRP A 1 72 ? 62.187 15.857 55.144 1.00 37.94 67 TRP A O 1
ATOM 1165 N N . ASP A 1 73 ? 61.407 16.602 53.161 1.00 37.90 68 ASP A N 1
ATOM 1166 C CA . ASP A 1 73 ? 62.098 17.887 53.132 1.00 40.12 68 ASP A CA 1
ATOM 1167 C C . ASP A 1 73 ? 61.040 18.989 53.078 1.00 40.44 68 ASP A C 1
ATOM 1168 O O . ASP A 1 73 ? 59.855 18.716 52.887 1.00 39.77 68 ASP A O 1
ATOM 1177 N N . GLU A 1 74 ? 61.463 20.234 53.271 1.00 40.76 69 GLU A N 1
ATOM 1178 C CA . GLU A 1 74 ? 60.555 21.379 53.253 1.00 42.63 69 GLU A CA 1
ATOM 1179 C C . GLU A 1 74 ? 60.516 22.006 51.860 1.00 45.39 69 GLU A C 1
ATOM 1180 O O . GLU A 1 74 ? 61.567 22.241 51.239 1.00 40.28 69 GLU A O 1
ATOM 1192 N N . ASP A 1 75 ? 59.298 22.297 51.391 1.00 38.06 70 ASP A N 1
ATOM 1193 C CA . ASP A 1 75 ? 59.083 23.003 50.134 1.00 41.96 70 ASP A CA 1
ATOM 1194 C C . ASP A 1 75 ? 59.382 24.480 50.337 1.00 49.86 70 ASP A C 1
ATOM 1195 O O . ASP A 1 75 ? 58.700 25.177 51.102 1.00 51.33 70 ASP A O 1
ATOM 1204 N N . GLU A 1 76 ? 60.402 24.953 49.657 1.00 40.17 71 GLU A N 1
ATOM 1205 C CA . GLU A 1 76 ? 60.833 26.323 49.834 1.00 52.01 71 GLU A CA 1
ATOM 1206 C C . GLU A 1 76 ? 60.231 27.287 48.817 1.00 50.76 71 GLU A C 1
ATOM 1207 O O . GLU A 1 76 ? 60.549 28.473 48.868 1.00 50.83 71 GLU A O 1
ATOM 1213 N N . GLU A 1 77 ? 59.379 26.813 47.880 1.00 47.95 72 GLU A N 1
ATOM 1214 C CA . GLU A 1 77 ? 58.790 27.717 46.880 1.00 47.86 72 GLU A CA 1
ATOM 1215 C C . GLU A 1 77 ? 57.382 27.216 46.551 1.00 43.26 72 GLU A C 1
ATOM 1216 O O . GLU A 1 77 ? 57.173 26.511 45.563 1.00 43.71 72 GLU A O 1
ATOM 1222 N N . PHE A 1 78 ? 56.412 27.615 47.379 1.00 43.60 73 PHE A N 1
ATOM 1223 C CA . PHE A 1 78 ? 55.025 27.217 47.171 1.00 42.67 73 PHE A CA 1
ATOM 1224 C C . PHE A 1 78 ? 54.544 27.705 45.806 1.00 40.54 73 PHE A C 1
ATOM 1225 O O . PHE A 1 78 ? 54.744 28.867 45.455 1.00 38.48 73 PHE A O 1
ATOM 1242 N N . ASP A 1 79 ? 53.993 26.786 45.011 1.00 38.34 74 ASP A N 1
ATOM 1243 C CA . ASP A 1 79 ? 53.495 27.033 43.644 1.00 37.49 74 ASP A CA 1
ATOM 1244 C C . ASP A 1 79 ? 51.971 26.863 43.667 1.00 37.06 74 ASP A C 1
ATOM 1245 O O . ASP A 1 79 ? 51.457 25.772 43.404 1.00 33.58 74 ASP A O 1
ATOM 1254 N N . LEU A 1 80 ? 51.250 27.959 43.948 1.00 37.09 75 LEU A N 1
ATOM 1255 C CA . LEU A 1 80 ? 49.796 27.901 44.146 1.00 36.88 75 LEU A CA 1
ATOM 1256 C C . LEU A 1 80 ? 49.104 27.238 42.963 1.00 35.69 75 LEU A C 1
ATOM 1257 O O . LEU A 1 80 ? 48.199 26.421 43.134 1.00 34.81 75 LEU A O 1
ATOM 1273 N N . ASP A 1 81 ? 49.444 27.657 41.750 1.00 34.62 76 ASP A N 1
ATOM 1274 C CA . ASP A 1 81 ? 48.717 27.176 40.579 1.00 34.48 76 ASP A CA 1
ATOM 1275 C C . ASP A 1 81 ? 49.062 25.735 40.222 1.00 39.61 76 ASP A C 1
ATOM 1276 O O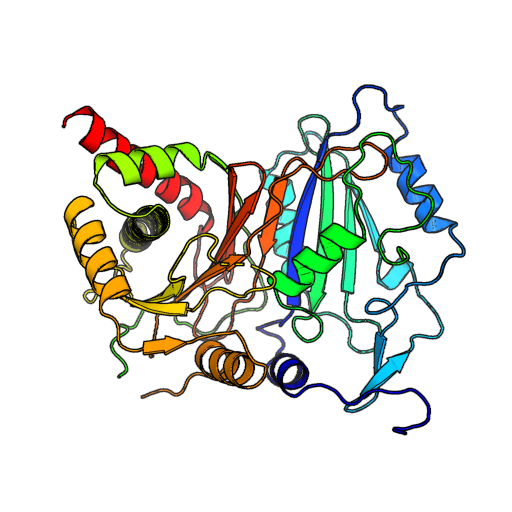 . ASP A 1 81 ? 48.386 25.152 39.353 1.00 36.41 76 ASP A O 1
ATOM 1285 N N . HIS A 1 82 ? 50.048 25.127 40.900 1.00 34.21 77 HIS A N 1
ATOM 1286 C CA . HIS A 1 82 ? 50.192 23.679 40.788 1.00 33.15 77 HIS A CA 1
ATOM 1287 C C . HIS A 1 82 ? 49.180 22.994 41.693 1.00 34.59 77 HIS A C 1
ATOM 1288 O O . HIS A 1 82 ? 48.569 21.991 41.305 1.00 33.22 77 HIS A O 1
ATOM 1302 N N . HIS A 1 83 ? 48.989 23.521 42.902 1.00 30.76 78 HIS A N 1
ATOM 1303 C CA . HIS A 1 83 ? 48.206 22.815 43.912 1.00 33.98 78 HIS A CA 1
ATOM 1304 C C . HIS A 1 83 ? 46.717 23.172 43.878 1.00 34.86 78 HIS A C 1
ATOM 1305 O O . HIS A 1 83 ? 45.902 22.417 44.422 1.00 36.27 78 HIS A O 1
ATOM 1319 N N . PHE A 1 84 ? 46.332 24.279 43.239 1.00 31.02 79 PHE A N 1
ATOM 1320 C CA . PHE A 1 84 ? 45.010 24.871 43.455 1.00 33.53 79 PHE A CA 1
ATOM 1321 C C . PHE A 1 84 ? 44.268 25.108 42.145 1.00 36.18 79 PHE A C 1
ATOM 1322 O O . PHE A 1 84 ? 44.842 25.639 41.185 1.00 33.45 79 PHE A O 1
ATOM 1339 N N . ARG A 1 85 ? 42.976 24.764 42.132 1.00 34.99 80 ARG A N 1
ATOM 1340 C CA . ARG A 1 85 ? 42.086 25.011 41.001 1.00 32.94 80 ARG A CA 1
ATOM 1341 C C . ARG A 1 85 ? 40.761 25.592 41.497 1.00 34.27 80 ARG A C 1
ATOM 1342 O O . ARG A 1 85 ? 40.191 25.103 42.473 1.00 34.17 80 ARG A O 1
ATOM 1363 N N . HIS A 1 86 ? 40.272 26.641 40.826 1.00 33.22 81 HIS A N 1
ATOM 1364 C CA . HIS A 1 86 ? 38.932 27.200 41.045 1.00 32.86 81 HIS A CA 1
ATOM 1365 C C . HIS A 1 86 ? 38.167 27.083 39.733 1.00 36.94 81 HIS A C 1
ATOM 1366 O O . HIS A 1 86 ? 38.541 27.721 38.746 1.00 37.90 81 HIS A O 1
ATOM 1380 N N . ILE A 1 87 ? 37.126 26.244 39.699 1.00 33.77 82 ILE A N 1
ATOM 1381 C CA . ILE A 1 87 ? 36.260 26.102 38.528 1.00 32.88 82 ILE A CA 1
ATOM 1382 C C . ILE A 1 87 ? 34.792 26.159 38.952 1.00 36.78 82 ILE A C 1
ATOM 1383 O O . ILE A 1 87 ? 34.457 26.157 40.138 1.00 34.35 82 ILE A O 1
ATOM 1399 N N . ALA A 1 88 ? 33.909 26.193 37.950 1.00 35.68 83 ALA A N 1
ATOM 1400 C CA . ALA A 1 88 ? 32.473 26.220 38.163 1.00 36.27 83 ALA A CA 1
ATOM 1401 C C . ALA A 1 88 ? 31.815 25.081 37.393 1.00 36.32 83 ALA A C 1
ATOM 1402 O O . ALA A 1 88 ? 32.209 24.769 36.265 1.00 33.91 83 ALA A O 1
ATOM 1409 N N . LEU A 1 89 ? 30.792 24.471 37.999 1.00 34.37 84 LEU A N 1
ATOM 1410 C CA . LEU A 1 89 ? 29.913 23.556 37.271 1.00 33.10 84 LEU A CA 1
ATOM 1411 C C . LEU A 1 89 ? 28.945 24.356 36.404 1.00 37.65 84 LEU A C 1
ATOM 1412 O O . LEU A 1 89 ? 28.324 25.307 36.894 1.00 37.31 84 LEU A O 1
ATOM 1428 N N . PRO A 1 90 ? 28.785 24.012 35.126 1.00 35.05 85 PRO A N 1
ATOM 1429 C CA . PRO A 1 90 ? 27.794 24.711 34.297 1.00 35.48 85 PRO A CA 1
ATOM 1430 C C . PRO A 1 90 ? 26.364 24.534 34.814 1.00 39.26 85 PRO A C 1
ATOM 1431 O O . PRO A 1 90 ? 25.986 23.491 35.347 1.00 34.24 85 PRO A O 1
ATOM 1442 N N . HIS A 1 91 ? 25.548 25.545 34.574 1.00 42.15 86 HIS A N 1
ATOM 1443 C CA . HIS A 1 91 ? 24.164 25.509 35.022 1.00 47.87 86 HIS A CA 1
ATOM 1444 C C . HIS A 1 91 ? 23.462 24.254 34.512 1.00 44.93 86 HIS A C 1
ATOM 1445 O O . HIS A 1 91 ? 23.617 23.896 33.338 1.00 48.34 86 HIS A O 1
ATOM 1459 N N . PRO A 1 92 ? 22.619 23.593 35.331 1.00 43.14 87 PRO A N 1
ATOM 1460 C CA . PRO A 1 92 ? 22.190 23.898 36.701 1.00 44.23 87 PRO A CA 1
ATOM 1461 C C . PRO A 1 92 ? 23.002 23.243 37.842 1.00 43.71 87 PRO A C 1
ATOM 1462 O O . PRO A 1 92 ? 22.566 23.244 38.998 1.00 36.91 87 PRO A O 1
ATOM 1473 N N . GLY A 1 93 ? 24.155 22.668 37.526 1.00 35.44 88 GLY A N 1
ATOM 1474 C CA . GLY A 1 93 ? 25.038 22.171 38.573 1.00 35.71 88 GLY A CA 1
ATOM 1475 C C . GLY A 1 93 ? 24.538 20.996 39.380 1.00 37.59 88 GLY A C 1
ATOM 1476 O O . GLY A 1 93 ? 24.706 20.977 40.616 1.00 34.81 88 GLY A O 1
ATOM 1480 N N . ARG A 1 94 ? 23.958 19.996 38.723 1.00 34.16 89 ARG A N 1
ATOM 1481 C CA . ARG A 1 94 ? 23.420 18.831 39.428 1.00 41.23 89 ARG A CA 1
ATOM 1482 C C . ARG A 1 94 ? 24.536 17.989 40.023 1.00 35.68 89 ARG A C 1
ATOM 1483 O O . ARG A 1 94 ? 25.659 17.955 39.503 1.00 35.91 89 ARG A O 1
ATOM 1504 N N . ILE A 1 95 ? 24.198 17.256 41.093 1.00 37.75 90 ILE A N 1
ATOM 1505 C CA . ILE A 1 95 ? 25.153 16.353 41.746 1.00 36.71 90 ILE A CA 1
ATOM 1506 C C . ILE A 1 95 ? 25.686 15.307 40.766 1.00 37.60 90 ILE A C 1
ATOM 1507 O O . ILE A 1 95 ? 26.849 14.899 40.862 1.00 34.79 90 ILE A O 1
ATOM 1523 N N . ARG A 1 96 ? 24.862 14.865 39.808 1.00 33.89 91 ARG A N 1
ATOM 1524 C CA . ARG A 1 96 ? 25.332 13.901 38.804 1.00 32.29 91 ARG A CA 1
ATOM 1525 C C . ARG A 1 96 ? 26.624 14.379 38.151 1.00 34.21 91 ARG A C 1
ATOM 1526 O O . ARG A 1 96 ? 27.623 13.646 38.096 1.00 34.26 91 ARG A O 1
ATOM 1547 N N . GLU A 1 97 ? 26.627 15.623 37.673 1.00 33.87 92 GLU A N 1
ATOM 1548 C CA . GLU A 1 97 ? 27.801 16.160 36.978 1.00 35.05 92 GLU A CA 1
ATOM 1549 C C . GLU A 1 97 ? 28.945 16.471 37.936 1.00 33.93 92 GLU A C 1
ATOM 1550 O O . GLU A 1 97 ? 30.112 16.407 37.532 1.00 34.10 92 GLU A O 1
ATOM 1562 N N . LEU A 1 98 ? 28.649 16.833 39.183 1.00 34.61 93 LEU A N 1
ATOM 1563 C CA . LEU A 1 98 ? 29.719 16.977 40.171 1.00 33.06 93 LEU A CA 1
ATOM 1564 C C . LEU A 1 98 ? 30.488 15.666 40.333 1.00 31.67 93 LEU A C 1
ATOM 1565 O O . LEU A 1 98 ? 31.725 15.666 40.370 1.00 32.56 93 LEU A O 1
ATOM 1581 N N . LEU A 1 99 ? 29.769 14.536 40.449 1.00 32.54 94 LEU A N 1
ATOM 1582 C CA . LEU A 1 99 ? 30.432 13.245 40.663 1.00 30.65 94 LEU A CA 1
ATOM 1583 C C . LEU A 1 99 ? 31.189 12.784 39.418 1.00 32.18 94 LEU A C 1
ATOM 1584 O O . LEU A 1 99 ? 32.237 12.126 39.522 1.00 30.67 94 LEU A O 1
ATOM 1600 N N . ILE A 1 100 ? 30.692 13.103 38.232 1.00 31.08 95 ILE A N 1
ATOM 1601 C CA . ILE A 1 100 ? 31.479 12.870 37.023 1.00 31.27 95 ILE A CA 1
ATOM 1602 C C . ILE A 1 100 ? 32.808 13.608 37.110 1.00 30.66 95 ILE A C 1
ATOM 1603 O O . ILE A 1 100 ? 33.871 13.036 36.864 1.00 30.63 95 ILE A O 1
ATOM 1619 N N . TYR A 1 101 ? 32.767 14.877 37.506 1.00 31.32 96 TYR A N 1
ATOM 1620 C CA . TYR A 1 101 ? 33.994 15.668 37.592 1.00 31.43 96 TYR A CA 1
ATOM 1621 C C . TYR A 1 101 ? 34.948 15.081 38.632 1.00 31.13 96 TYR A C 1
ATOM 1622 O O . TYR A 1 101 ? 36.156 15.001 38.390 1.00 29.81 96 TYR A O 1
ATOM 1640 N N . ILE A 1 102 ? 34.432 14.680 39.797 1.00 30.00 97 ILE A N 1
ATOM 1641 C CA . ILE A 1 102 ? 35.293 14.106 40.834 1.00 30.73 97 ILE A CA 1
ATOM 1642 C C . ILE A 1 102 ? 35.855 12.745 40.385 1.00 31.32 97 ILE A C 1
ATOM 1643 O O . ILE A 1 102 ? 37.028 12.429 40.652 1.00 30.83 97 ILE A O 1
ATOM 1659 N N . SER A 1 103 ? 35.030 11.914 39.744 1.00 27.75 98 SER A N 1
ATOM 1660 C CA . SER A 1 103 ? 35.528 10.640 39.185 1.00 30.40 98 SER A CA 1
ATOM 1661 C C . SER A 1 103 ? 36.761 10.879 38.323 1.00 31.51 98 SER A C 1
ATOM 1662 O O . SER A 1 103 ? 37.781 10.163 38.435 1.00 30.18 98 SER A O 1
ATOM 1670 N N . GLN A 1 104 ? 36.694 11.864 37.434 1.00 30.87 99 GLN A N 1
ATOM 1671 C CA . GLN A 1 104 ? 37.827 12.157 36.551 1.00 32.48 99 GLN A CA 1
ATOM 1672 C C . GLN A 1 104 ? 39.038 12.617 37.351 1.00 32.13 99 GLN A C 1
ATOM 1673 O O . GLN A 1 104 ? 40.161 12.149 37.122 1.00 32.76 99 GLN A O 1
ATOM 1687 N N . GLU A 1 105 ? 38.837 13.536 38.298 1.00 28.24 100 GLU A N 1
ATOM 1688 C CA . GLU A 1 105 ? 39.951 14.087 39.063 1.00 29.44 100 GLU A CA 1
ATOM 1689 C C . GLU A 1 105 ? 40.605 13.034 39.960 1.00 32.34 100 GLU A C 1
ATOM 1690 O O . GLU A 1 105 ? 41.834 13.034 40.126 1.00 29.31 100 GLU A O 1
ATOM 1702 N N . HIS A 1 106 ? 39.810 12.129 40.548 1.00 28.71 101 HIS A N 1
ATOM 1703 C CA . HIS A 1 106 ? 40.390 11.121 41.433 1.00 28.23 101 HIS A CA 1
ATOM 1704 C C . HIS A 1 106 ? 41.254 10.122 40.674 1.00 28.97 101 HIS A C 1
ATOM 1705 O O . HIS A 1 106 ? 41.976 9.353 41.309 1.00 29.90 101 HIS A O 1
ATOM 1719 N N . SER A 1 107 ? 41.226 10.149 39.341 1.00 30.65 102 SER A N 1
ATOM 1720 C CA . SER A 1 107 ? 41.968 9.194 38.526 1.00 31.87 102 SER A CA 1
ATOM 1721 C C . SER A 1 107 ? 43.437 9.573 38.330 1.00 31.79 102 SER A C 1
ATOM 1722 O O . SER A 1 107 ? 44.210 8.733 37.874 1.00 31.99 102 SER A O 1
ATOM 1730 N N . THR A 1 108 ? 43.843 10.823 38.591 1.00 28.23 103 THR A N 1
ATOM 1731 C CA . THR A 1 108 ? 45.150 11.317 38.134 1.00 30.69 103 THR A CA 1
ATOM 1732 C C . THR A 1 108 ? 46.206 11.286 39.248 1.00 30.89 103 THR A C 1
ATOM 1733 O O . THR A 1 108 ? 45.927 11.615 40.405 1.00 30.75 103 THR A O 1
ATOM 1744 N N . LEU A 1 109 ? 47.426 10.905 38.879 1.00 27.40 104 LEU A N 1
ATOM 1745 C CA . LEU A 1 109 ? 48.519 10.787 39.832 1.00 27.39 104 LEU A CA 1
ATOM 1746 C C . LEU A 1 109 ? 48.947 12.154 40.366 1.00 31.34 104 LEU A C 1
ATOM 1747 O O . LEU A 1 109 ? 48.924 13.158 39.652 1.00 27.43 104 LEU A O 1
ATOM 1763 N N . LEU A 1 110 ? 49.447 12.147 41.596 1.00 28.20 105 LEU A N 1
ATOM 1764 C CA . LEU A 1 110 ? 50.103 13.306 42.172 1.00 31.56 105 LEU A CA 1
ATOM 1765 C C . LEU A 1 110 ? 51.577 13.356 41.757 1.00 32.88 105 LEU A C 1
ATOM 1766 O O . LEU A 1 110 ? 52.296 12.350 41.791 1.00 32.46 105 LEU A O 1
ATOM 1782 N N . ASP A 1 111 ? 52.028 14.546 41.398 1.00 31.25 106 ASP A N 1
ATOM 1783 C CA . ASP A 1 111 ? 53.421 14.781 41.013 1.00 31.34 106 ASP A CA 1
ATOM 1784 C C . ASP A 1 111 ? 54.315 14.737 42.244 1.00 35.38 106 ASP A C 1
ATOM 1785 O O . ASP A 1 111 ? 54.136 15.526 43.177 1.00 32.60 106 ASP A O 1
ATOM 1794 N N . ARG A 1 112 ? 55.327 13.869 42.223 1.00 30.96 107 ARG A N 1
ATOM 1795 C CA . ARG A 1 112 ? 56.197 13.708 43.389 1.00 33.63 107 ARG A CA 1
ATOM 1796 C C . ARG A 1 112 ? 57.253 14.800 43.513 1.00 35.80 107 ARG A C 1
ATOM 1797 O O . ARG A 1 112 ? 58.015 14.816 44.490 1.00 33.40 107 ARG A O 1
ATOM 1818 N N . ALA A 1 113 ? 57.340 15.712 42.554 1.00 33.39 108 ALA A N 1
ATOM 1819 C CA . ALA A 1 113 ? 58.276 16.812 42.668 1.00 35.59 108 ALA A CA 1
ATOM 1820 C C . ALA A 1 113 ? 57.797 17.911 43.617 1.00 38.54 108 ALA A C 1
ATOM 1821 O O . ALA A 1 113 ? 58.585 18.814 43.920 1.00 35.20 108 ALA A O 1
ATOM 1828 N N . LYS A 1 114 ? 56.552 17.868 44.084 1.00 33.81 109 LYS A N 1
ATOM 1829 C CA . LYS A 1 114 ? 55.986 18.885 44.957 1.00 40.05 109 LYS A CA 1
ATOM 1830 C C . LYS A 1 114 ? 55.260 18.227 46.117 1.00 33.74 109 LYS A C 1
ATOM 1831 O O . LYS A 1 114 ? 55.064 17.009 46.124 1.00 34.63 109 LYS A O 1
ATOM 1850 N N . PRO A 1 115 ? 54.858 19.001 47.135 1.00 32.01 110 PRO A N 1
ATOM 1851 C CA . PRO A 1 115 ? 54.051 18.411 48.213 1.00 34.61 110 PRO A CA 1
ATOM 1852 C C . PRO A 1 115 ? 52.879 17.660 47.606 1.00 31.29 110 PRO A C 1
ATOM 1853 O O . PRO A 1 115 ? 52.305 18.103 46.607 1.00 29.40 110 PRO A O 1
ATOM 1864 N N . LEU A 1 116 ? 52.528 16.527 48.224 1.00 30.38 111 LEU A N 1
ATOM 1865 C CA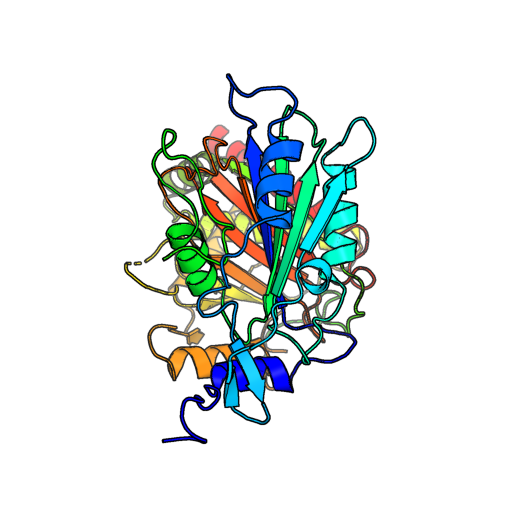 . LEU A 1 116 ? 51.641 15.518 47.627 1.00 30.14 111 LEU A CA 1
ATOM 1866 C C . LEU A 1 116 ? 50.173 15.779 47.988 1.00 31.24 111 LEU A C 1
ATOM 1867 O O . LEU A 1 116 ? 49.534 14.965 48.662 1.00 30.91 111 LEU A O 1
ATOM 1883 N N . TRP A 1 117 ? 49.648 16.919 47.527 1.00 32.39 112 TRP A N 1
ATOM 1884 C CA . TRP A 1 117 ? 48.242 17.273 47.737 1.00 29.76 112 TRP A CA 1
ATOM 1885 C C . TRP A 1 117 ? 47.800 18.292 46.698 1.00 29.31 112 TRP A C 1
ATOM 1886 O O . TRP A 1 117 ? 48.635 19.011 46.137 1.00 30.39 112 TRP A O 1
ATOM 1907 N N . THR A 1 118 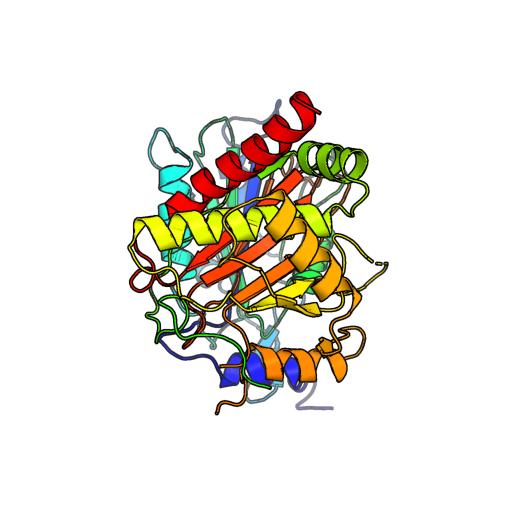? 46.487 18.304 46.401 1.00 32.33 113 THR A N 1
ATOM 1908 C CA . THR A 1 118 ? 45.856 19.334 45.574 1.00 28.40 113 THR A CA 1
ATOM 1909 C C . THR A 1 118 ? 44.496 19.681 46.171 1.00 34.26 113 THR A C 1
ATOM 1910 O O . THR A 1 118 ? 43.894 18.876 46.900 1.00 28.72 113 THR A O 1
ATOM 1921 N N . CYS A 1 119 ? 44.012 20.883 45.830 1.00 29.64 114 CYS A N 1
ATOM 1922 C CA . CYS A 1 119 ? 42.744 21.432 46.330 1.00 30.78 114 CYS A CA 1
ATOM 1923 C C . CYS A 1 119 ? 41.949 22.010 45.168 1.00 33.91 114 CYS A C 1
ATOM 1924 O O . CYS A 1 119 ? 42.457 22.876 44.442 1.00 38.37 114 CYS A O 1
ATOM 1932 N N . ASN A 1 120 ? 40.709 21.543 45.006 1.00 31.69 115 ASN A N 1
ATOM 1933 C CA . ASN A 1 120 ? 39.754 22.024 44.004 1.00 32.85 115 ASN A CA 1
ATOM 1934 C C . ASN A 1 120 ? 38.613 22.738 44.718 1.00 35.40 115 ASN A C 1
ATOM 1935 O O . ASN A 1 120 ? 38.036 22.188 45.660 1.00 31.88 115 ASN A O 1
ATOM 1946 N N . ILE A 1 121 ? 38.260 23.934 44.257 1.00 32.28 116 ILE A N 1
ATOM 1947 C CA . ILE A 1 121 ? 37.037 24.616 44.676 1.00 33.58 116 ILE A CA 1
ATOM 1948 C C . ILE A 1 121 ? 36.094 24.631 43.480 1.00 34.97 116 ILE A C 1
ATOM 1949 O O . ILE A 1 121 ? 36.442 25.162 42.416 1.00 36.04 116 ILE A O 1
ATOM 1965 N N . ILE A 1 122 ? 34.919 24.041 43.645 1.00 30.26 117 ILE A N 1
ATOM 1966 C CA . ILE A 1 122 ? 33.943 23.913 42.575 1.00 32.30 117 ILE A CA 1
ATOM 1967 C C . ILE A 1 122 ? 32.699 24.707 42.973 1.00 3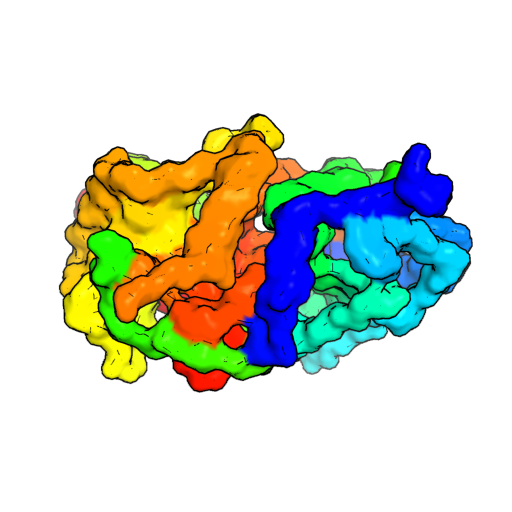2.02 117 ILE A C 1
ATOM 1968 O O . ILE A 1 122 ? 31.941 24.292 43.861 1.00 32.92 117 ILE A O 1
ATOM 1984 N N . GLU A 1 123 ? 32.461 25.831 42.308 1.00 32.90 118 GLU A N 1
ATOM 1985 C CA . GLU A 1 123 ? 31.282 26.636 42.595 1.00 32.87 118 GLU A CA 1
ATOM 1986 C C . GLU A 1 123 ? 30.099 26.233 41.697 1.00 38.37 118 GLU A C 1
ATOM 1987 O O . GLU A 1 123 ? 30.253 25.545 40.683 1.00 33.84 118 GLU A O 1
ATOM 1999 N N . GLY A 1 124 ? 28.912 26.736 42.039 1.00 37.77 119 GLY A N 1
ATOM 2000 C CA . GLY A 1 124 ? 27.730 26.492 41.214 1.00 38.16 119 GLY A CA 1
ATOM 2001 C C . GLY A 1 124 ? 26.971 25.197 41.452 1.00 36.65 119 GLY A C 1
ATOM 2002 O O . GLY A 1 124 ? 26.181 24.797 40.593 1.00 36.39 119 GLY A O 1
ATOM 2006 N N . ILE A 1 125 ? 27.155 24.553 42.609 1.00 33.31 120 ILE A N 1
ATOM 2007 C CA . ILE A 1 125 ? 26.443 23.322 42.931 1.00 35.88 120 ILE A CA 1
ATOM 2008 C C . ILE A 1 125 ? 24.988 23.641 43.243 1.00 37.75 120 ILE A C 1
ATOM 2009 O O . ILE A 1 125 ? 24.689 24.608 43.949 1.00 35.12 120 ILE A O 1
ATOM 2025 N N . GLU A 1 126 ? 24.073 22.791 42.770 1.00 34.42 121 GLU A N 1
ATOM 2026 C CA . GLU A 1 126 ? 22.651 23.044 42.985 1.00 42.39 121 GLU A CA 1
ATOM 2027 C C . GLU A 1 126 ? 22.331 23.170 44.469 1.00 40.55 121 GLU A C 1
ATOM 2028 O O . GLU A 1 126 ? 22.898 22.467 45.309 1.00 36.38 121 GLU A O 1
ATOM 2040 N N . GLY A 1 127 ? 21.394 24.054 44.790 1.00 44.83 122 GLY A N 1
ATOM 2041 C CA . GLY A 1 127 ? 20.987 24.217 46.167 1.00 46.31 122 GLY A CA 1
ATOM 2042 C C . GLY A 1 127 ? 21.801 25.201 46.963 1.00 43.41 122 GLY A C 1
ATOM 2043 O O . GLY A 1 127 ? 21.875 25.071 48.191 1.00 45.37 122 GLY A O 1
ATOM 2047 N N . ASN A 1 128 ? 22.413 26.185 46.304 1.00 41.28 123 ASN A N 1
ATOM 2048 C CA . ASN A 1 128 ? 23.183 27.234 46.978 1.00 45.50 123 ASN A CA 1
ATOM 2049 C C . ASN A 1 128 ? 24.396 26.657 47.716 1.00 40.84 123 ASN A C 1
ATOM 2050 O O . ASN A 1 128 ? 24.684 27.037 48.851 1.00 40.80 123 ASN A O 1
ATOM 2061 N N . ARG A 1 129 ? 25.116 25.742 47.075 1.00 37.93 124 ARG A N 1
ATOM 2062 C CA . ARG A 1 129 ? 26.277 25.108 47.687 1.00 38.45 124 ARG A CA 1
ATOM 2063 C C . ARG A 1 129 ? 27.531 25.283 46.827 1.00 38.97 124 ARG A C 1
ATOM 2064 O O . ARG A 1 129 ? 27.468 25.654 45.649 1.00 34.75 124 ARG A O 1
ATOM 2085 N N . PHE A 1 130 ? 28.699 25.111 47.463 1.00 32.72 125 PHE A N 1
ATOM 2086 C CA . PHE A 1 130 ? 29.966 24.956 46.752 1.00 33.44 125 PHE A CA 1
ATOM 2087 C C . PHE A 1 130 ? 30.698 23.752 47.333 1.00 34.57 125 PHE A C 1
ATOM 2088 O O . PHE A 1 130 ? 30.398 23.293 48.436 1.00 32.12 125 PHE A O 1
ATOM 2105 N N . ALA A 1 131 ? 31.599 23.182 46.539 1.00 30.99 126 ALA A N 1
ATOM 2106 C CA . ALA A 1 131 ? 32.317 21.971 46.923 1.00 36.33 126 ALA A CA 1
ATOM 2107 C C . ALA A 1 131 ? 33.819 22.228 46.968 1.00 37.56 126 ALA A C 1
ATOM 2108 O O . ALA A 1 131 ? 34.337 23.089 46.239 1.00 32.52 126 ALA A O 1
ATOM 2115 N N . MET A 1 132 ? 34.491 21.574 47.915 1.00 36.13 127 MET A N 1
ATOM 2116 C CA . MET A 1 132 ? 35.940 21.440 47.921 1.00 35.22 127 MET A CA 1
ATOM 2117 C C . MET A 1 132 ? 36.286 19.962 47.761 1.00 36.27 127 MET A C 1
ATOM 2118 O O . MET A 1 132 ? 35.730 19.119 48.474 1.00 34.84 127 MET A O 1
ATOM 2132 N N . TYR A 1 133 ? 37.177 19.640 46.832 1.00 33.80 128 TYR A N 1
ATOM 2133 C CA . TYR A 1 133 ? 37.713 18.282 46.676 1.00 30.84 128 TYR A CA 1
ATOM 2134 C C . TYR A 1 133 ? 39.206 18.351 47.007 1.00 31.32 128 TYR A C 1
ATOM 2135 O O . TYR A 1 133 ? 39.969 19.013 46.295 1.00 31.09 128 TYR A O 1
ATOM 2153 N N . PHE A 1 134 ? 39.598 17.755 48.128 1.00 30.37 129 PHE A N 1
ATOM 2154 C CA . PHE A 1 134 ? 40.978 17.777 48.604 1.00 32.97 129 PHE A CA 1
ATOM 2155 C C . PHE A 1 134 ? 41.590 16.381 48.397 1.00 33.49 129 PHE A C 1
ATOM 2156 O O . PHE A 1 134 ? 41.117 15.398 48.978 1.00 31.36 129 PHE A O 1
ATOM 2173 N N . LYS A 1 135 ? 42.596 16.292 47.524 1.00 29.46 130 LYS A N 1
ATOM 2174 C CA . LYS A 1 135 ? 43.329 15.058 47.232 1.00 26.95 130 LYS A CA 1
ATOM 2175 C C . LYS A 1 135 ? 44.667 15.080 47.971 1.00 31.68 130 LYS A C 1
ATOM 2176 O O . LYS A 1 135 ? 45.405 16.068 47.887 1.00 29.07 130 LYS A O 1
ATOM 2195 N N . ILE A 1 136 ? 44.990 13.984 48.672 1.00 32.32 131 ILE A N 1
ATOM 2196 C CA . ILE A 1 136 ? 46.213 13.909 49.485 1.00 29.01 131 ILE A CA 1
ATOM 2197 C C . ILE A 1 136 ? 46.723 12.463 49.495 1.00 29.64 131 ILE A C 1
ATOM 2198 O O . ILE A 1 136 ? 45.938 11.503 49.527 1.00 28.89 131 ILE A O 1
ATOM 2214 N N . HIS A 1 137 ? 48.041 12.304 49.381 1.00 29.55 132 HIS A N 1
ATOM 2215 C CA . HIS A 1 137 ? 48.624 10.971 49.242 1.00 30.96 132 HIS A CA 1
ATOM 2216 C C . HIS A 1 137 ? 48.512 10.213 50.553 1.00 28.92 132 HIS A C 1
ATOM 2217 O O . HIS A 1 137 ? 48.715 10.788 51.632 1.00 29.50 132 HIS A O 1
ATOM 2231 N N . HIS A 1 138 ? 48.256 8.898 50.454 1.00 28.02 133 HIS A N 1
ATOM 2232 C CA . HIS A 1 138 ? 48.196 8.046 51.652 1.00 29.11 133 HIS A CA 1
ATOM 2233 C C . HIS A 1 138 ? 49.572 7.944 52.316 1.00 30.33 133 HIS A C 1
ATOM 2234 O O . HIS A 1 138 ? 49.680 7.549 53.481 1.00 31.51 133 HIS A O 1
ATOM 2248 N N . ALA A 1 139 ? 50.638 8.286 51.593 1.00 30.01 134 ALA A N 1
ATOM 2249 C CA . ALA A 1 139 ? 51.953 8.350 52.226 1.00 33.73 134 ALA A CA 1
ATOM 2250 C C . ALA A 1 139 ? 52.014 9.447 53.281 1.00 36.43 134 ALA A C 1
ATOM 2251 O O . ALA A 1 139 ? 52.894 9.408 54.152 1.00 35.93 134 ALA A O 1
ATOM 2258 N N . MET A 1 140 ? 51.087 10.405 53.237 1.00 34.56 135 MET A N 1
ATOM 2259 C CA . MET A 1 140 ? 51.017 11.461 54.236 1.00 35.54 135 MET A CA 1
ATOM 2260 C C . MET A 1 140 ? 49.977 11.202 55.317 1.00 40.26 135 MET A C 1
ATOM 2261 O O . MET A 1 140 ? 50.290 11.405 56.495 1.00 41.97 135 MET A O 1
ATOM 2275 N N . VAL A 1 141 ? 48.759 10.762 54.957 1.00 33.14 136 VAL A N 1
ATOM 2276 C CA . VAL A 1 141 ? 47.683 10.514 55.923 1.00 38.64 136 VAL A CA 1
ATOM 2277 C C . VAL A 1 141 ? 46.810 9.348 55.478 1.00 35.53 136 VAL A C 1
ATOM 2278 O O . VAL A 1 141 ? 46.592 9.132 54.284 1.00 36.56 136 VAL A O 1
ATOM 2291 N N . ASP A 1 142 ? 46.277 8.614 56.457 1.00 38.83 137 ASP A N 1
ATOM 2292 C CA . ASP A 1 142 ? 45.119 7.756 56.235 1.00 41.60 137 ASP A CA 1
ATOM 2293 C C . ASP A 1 142 ? 43.852 8.560 56.577 1.00 44.47 137 ASP A C 1
ATOM 2294 O O . ASP A 1 142 ? 43.909 9.770 56.807 1.00 38.90 137 ASP A O 1
ATOM 2303 N N . GLY A 1 143 ? 42.692 7.892 56.655 1.00 43.66 138 GLY A N 1
ATOM 2304 C CA . GLY A 1 143 ? 41.439 8.609 56.871 1.00 44.11 138 GLY A CA 1
ATOM 2305 C C . GLY A 1 143 ? 41.369 9.304 58.219 1.00 42.57 138 GLY A C 1
ATOM 2306 O O . GLY A 1 143 ? 40.935 10.455 58.323 1.00 44.15 138 GLY A O 1
ATOM 2310 N N . VAL A 1 144 ? 41.786 8.613 59.270 1.00 38.62 139 VAL A N 1
ATOM 2311 C CA . VAL A 1 144 ? 41.725 9.178 60.613 1.00 43.85 139 VAL A CA 1
ATOM 2312 C C . VAL A 1 144 ? 42.646 10.392 60.735 1.00 42.34 139 VAL A C 1
ATOM 2313 O O . VAL A 1 144 ? 42.282 11.408 61.344 1.00 40.64 139 VAL A O 1
ATOM 2326 N N . ALA A 1 145 ? 43.868 10.294 60.208 1.00 39.34 140 ALA A N 1
ATOM 2327 C CA . ALA A 1 145 ? 44.767 11.447 60.227 1.00 41.06 140 ALA A CA 1
ATOM 2328 C C . ALA A 1 145 ? 44.222 12.583 59.365 1.00 39.74 140 ALA A C 1
ATOM 2329 O O . ALA A 1 145 ? 44.354 13.758 59.730 1.00 39.18 140 ALA A O 1
ATOM 2336 N N . GLY A 1 146 ? 43.614 12.253 58.220 1.00 41.63 141 GLY A N 1
ATOM 2337 C CA . GLY A 1 146 ? 42.965 13.270 57.406 1.00 37.28 141 GLY A CA 1
ATOM 2338 C C . GLY A 1 146 ? 41.872 13.997 58.169 1.00 41.60 141 GLY A C 1
ATOM 2339 O O . GLY A 1 146 ? 41.807 15.227 58.156 1.00 39.10 141 GLY A O 1
ATOM 2343 N N . MET A 1 147 ? 41.060 13.254 58.925 1.00 41.38 142 MET A N 1
ATOM 2344 C CA . MET A 1 147 ? 39.978 13.888 59.680 1.00 41.54 142 MET A CA 1
ATOM 2345 C C . MET A 1 147 ? 40.540 14.860 60.707 1.00 39.37 142 MET A C 1
ATOM 2346 O O . MET A 1 147 ? 39.939 15.909 60.981 1.00 40.32 142 MET A O 1
ATOM 2360 N N . ARG A 1 148 ? 41.657 14.501 61.336 1.00 40.09 143 ARG A N 1
ATOM 2361 C CA . ARG A 1 148 ? 42.282 15.417 62.287 1.00 40.65 143 ARG A CA 1
ATOM 2362 C C . ARG A 1 148 ? 42.755 16.696 61.592 1.00 39.33 143 ARG A C 1
ATOM 2363 O O . ARG A 1 148 ? 42.651 17.794 62.156 1.00 39.31 143 ARG A O 1
ATOM 2369 N N . LEU A 1 149 ? 43.278 16.580 60.370 1.00 40.11 144 LEU A N 1
ATOM 2370 C CA . LEU A 1 149 ? 43.654 17.771 59.603 1.00 42.43 144 LEU A CA 1
ATOM 2371 C C . LEU A 1 149 ? 42.438 18.633 59.293 1.00 44.34 144 LEU A C 1
ATOM 2372 O O . LEU A 1 149 ? 42.497 19.869 59.390 1.00 39.88 144 LEU A O 1
ATOM 2388 N N . ILE A 1 150 ? 41.321 17.992 58.937 1.00 39.67 145 ILE A N 1
ATOM 2389 C CA . ILE A 1 150 ? 40.090 18.716 58.643 1.00 41.64 145 ILE A CA 1
ATOM 2390 C C . ILE A 1 150 ? 39.654 19.515 59.866 1.00 44.03 145 ILE A C 1
ATOM 2391 O O . ILE A 1 150 ? 39.336 20.710 59.776 1.00 43.53 145 ILE A O 1
ATOM 2407 N N . GLU A 1 151 ? 39.673 18.870 61.037 1.00 43.62 146 GLU A N 1
ATOM 2408 C CA . GLU A 1 151 ? 39.228 19.529 62.261 1.00 50.14 146 GLU A CA 1
ATOM 2409 C C . GLU A 1 151 ? 40.191 20.642 62.684 1.00 53.34 146 GLU A C 1
ATOM 2410 O O . GLU A 1 151 ? 39.769 21.621 63.315 1.00 48.43 146 GLU A O 1
ATOM 2422 N N . LYS A 1 152 ? 41.480 20.524 62.354 1.00 48.29 147 LYS A N 1
ATOM 2423 C CA . LYS A 1 152 ? 42.399 21.607 62.691 1.00 51.67 147 LYS A CA 1
ATOM 2424 C C . LYS A 1 152 ? 42.226 22.806 61.757 1.00 51.99 147 LYS A C 1
ATOM 2425 O O . LYS A 1 152 ? 42.330 23.954 62.198 1.00 48.83 147 LYS A O 1
ATOM 2431 N N . SER A 1 153 ? 41.965 22.562 60.473 1.00 48.13 148 SER A N 1
ATOM 2432 C CA . SER A 1 153 ? 41.942 23.617 59.467 1.00 49.53 148 SER A CA 1
ATOM 2433 C C . SER A 1 153 ? 40.601 24.340 59.364 1.00 55.21 148 SER A C 1
ATOM 2434 O O . SER A 1 153 ? 40.580 25.506 58.960 1.00 62.66 148 SER A O 1
ATOM 2442 N N . LEU A 1 154 ? 39.488 23.698 59.715 1.00 47.79 149 LEU A N 1
ATOM 2443 C CA . LEU A 1 154 ? 38.177 24.332 59.711 1.00 49.53 149 LEU A CA 1
ATOM 2444 C C . LEU A 1 154 ? 37.790 24.727 61.137 1.00 54.14 149 LEU A C 1
ATOM 2445 O O . LEU A 1 154 ? 38.452 24.357 62.112 1.00 55.70 149 LEU A O 1
ATOM 2461 N N . SER A 1 155 ? 36.707 25.498 61.252 1.00 58.61 150 SER A N 1
ATOM 2462 C CA . SER A 1 155 ? 36.262 26.026 62.534 1.00 64.00 150 SER A CA 1
ATOM 2463 C C . SER A 1 155 ? 34.951 25.390 62.982 1.00 62.76 150 SER A C 1
ATOM 2464 O O . SER A 1 155 ? 34.081 25.075 62.167 1.00 58.92 150 SER A O 1
ATOM 2472 N N . HIS A 1 156 ? 34.802 25.244 64.299 1.00 54.18 151 HIS A N 1
ATOM 2473 C CA . HIS A 1 156 ? 33.534 24.879 64.903 1.00 57.88 151 HIS A CA 1
ATOM 2474 C C . HIS A 1 156 ? 32.648 26.095 65.177 1.00 57.96 151 HIS A C 1
ATOM 2475 O O . HIS A 1 156 ? 31.496 25.926 65.587 1.00 54.09 151 HIS A O 1
ATOM 2489 N N . ASP A 1 157 ? 33.152 27.307 64.958 1.00 57.67 152 ASP A N 1
ATOM 2490 C CA . ASP A 1 157 ? 32.450 28.550 65.280 1.00 63.43 152 ASP A CA 1
ATOM 2491 C C . ASP A 1 157 ? 31.970 29.203 63.992 1.00 61.13 152 ASP A C 1
ATOM 2492 O O . ASP A 1 157 ? 32.784 29.655 63.179 1.00 59.03 152 ASP A O 1
ATOM 2501 N N . VAL A 1 158 ? 30.649 29.291 63.829 1.00 51.24 153 VAL A N 1
ATOM 2502 C CA . VAL A 1 158 ? 30.086 29.850 62.605 1.00 51.71 153 VAL A CA 1
ATOM 2503 C C . VAL A 1 158 ? 30.442 31.323 62.430 1.00 52.93 153 VAL A C 1
ATOM 2504 O O . VAL A 1 158 ? 30.359 31.854 61.319 1.00 53.09 153 VAL A O 1
ATOM 2517 N N . THR A 1 159 ? 30.837 32.006 63.500 1.00 60.51 154 THR A N 1
ATOM 2518 C CA . THR A 1 159 ? 31.137 33.430 63.411 1.00 56.66 154 THR A CA 1
ATOM 2519 C C . THR A 1 159 ? 32.590 33.723 63.052 1.00 63.91 154 THR A C 1
ATOM 2520 O O . THR A 1 159 ? 32.901 34.871 62.725 1.00 64.14 154 THR A O 1
ATOM 2531 N N . GLU A 1 160 ? 33.488 32.742 63.136 1.00 63.98 155 GLU A N 1
ATOM 2532 C CA . GLU A 1 160 ? 34.903 32.996 62.891 1.00 63.86 155 GLU A CA 1
ATOM 2533 C C . GLU A 1 160 ? 35.169 33.191 61.399 1.00 65.74 155 GLU A C 1
ATOM 2534 O O . GLU A 1 160 ? 34.692 32.421 60.560 1.00 63.25 155 GLU A O 1
ATOM 2546 N N . LYS A 1 161 ? 35.915 34.241 61.066 1.00 63.55 156 LYS A N 1
ATOM 2547 C CA . LYS A 1 161 ? 36.251 34.557 59.684 1.00 66.82 156 LYS A CA 1
ATOM 2548 C C . LYS A 1 161 ? 37.653 34.067 59.349 1.00 75.72 156 LYS A C 1
ATOM 2549 O O . LYS A 1 161 ? 38.596 34.290 60.115 1.00 73.05 156 LYS A O 1
ATOM 2568 N N . SER A 1 162 ? 37.788 33.422 58.189 1.00 77.72 157 SER A N 1
ATOM 2569 C CA . SER A 1 162 ? 39.062 32.845 57.789 1.00 82.49 157 SER A CA 1
ATOM 2570 C C . SER A 1 162 ? 39.996 33.950 57.319 1.00 75.96 157 SER A C 1
ATOM 2571 O O . SER A 1 162 ? 39.612 34.813 56.524 1.00 73.72 157 SER A O 1
ATOM 2579 N N . ILE A 1 163 ? 41.217 33.934 57.849 1.00 71.56 158 ILE A N 1
ATOM 2580 C CA . ILE A 1 163 ? 42.240 34.912 57.494 1.00 76.50 158 ILE A CA 1
ATOM 2581 C C . ILE A 1 163 ? 43.390 34.322 56.689 1.00 73.89 158 ILE A C 1
ATOM 2582 O O . ILE A 1 163 ? 44.210 35.091 56.157 1.00 69.99 158 ILE A O 1
ATOM 2598 N N . VAL A 1 164 ? 43.474 33.003 56.563 1.00 57.41 159 VAL A N 1
ATOM 2599 C CA . VAL A 1 164 ? 44.525 32.358 55.780 1.00 52.53 159 VAL A CA 1
ATOM 2600 C C . VAL A 1 164 ? 43.931 31.154 55.083 1.00 44.90 159 VAL A C 1
ATOM 2601 O O . VAL A 1 164 ? 42.831 30.698 55.427 1.00 47.43 159 VAL A O 1
ATOM 2614 N N . PRO A 1 165 ? 44.593 30.667 54.042 1.00 47.38 160 PRO A N 1
ATOM 2615 C CA . PRO A 1 165 ? 44.094 29.492 53.353 1.00 43.24 160 PRO A CA 1
ATOM 2616 C C . PRO A 1 165 ? 44.127 28.295 54.286 1.00 44.08 160 PRO A C 1
ATOM 2617 O O . PRO A 1 165 ? 44.908 28.275 55.246 1.00 46.07 160 PRO A O 1
ATOM 2628 N N . PRO A 1 166 ? 43.303 27.276 54.036 1.00 49.11 161 PRO A N 1
ATOM 2629 C CA . PRO A 1 166 ? 43.224 26.145 54.981 1.00 52.67 161 PRO A CA 1
ATOM 2630 C C . PRO A 1 166 ? 44.553 25.461 55.242 1.00 49.32 161 PRO A C 1
ATOM 2631 O O . PRO A 1 166 ? 44.810 25.017 56.369 1.00 53.03 161 PRO A O 1
ATOM 2642 N N . TRP A 1 167 ? 45.398 25.353 54.228 1.00 42.99 162 TRP A N 1
ATOM 2643 C CA . TRP A 1 167 ? 46.697 24.695 54.356 1.00 41.43 162 TRP A CA 1
ATOM 2644 C C . TRP A 1 167 ? 47.734 25.548 55.068 1.00 44.36 162 TRP A C 1
ATOM 2645 O O . TRP A 1 167 ? 48.922 25.195 55.057 1.00 43.23 162 TRP A O 1
ATOM 2666 N N . CYS A 1 168 ? 47.326 26.667 55.669 1.00 41.07 163 CYS A N 1
ATOM 2667 C CA . CYS A 1 168 ? 48.227 27.510 56.451 1.00 46.17 163 CYS A CA 1
ATOM 2668 C C . CYS A 1 168 ? 47.793 27.643 57.905 1.00 50.96 163 CYS A C 1
ATOM 2669 O O . CYS A 1 168 ? 48.389 28.433 58.644 1.00 47.94 163 CYS A O 1
ATOM 2677 N N . VAL A 1 169 ? 46.775 26.902 58.334 1.00 50.36 164 VAL A N 1
ATOM 2678 C CA . VAL A 1 169 ? 46.179 27.093 59.652 1.00 55.89 164 VAL A CA 1
ATOM 2679 C C . VAL A 1 169 ? 47.056 26.463 60.727 1.00 61.83 164 VAL A C 1
ATOM 2680 O O . VAL A 1 169 ? 47.614 25.373 60.541 1.00 61.69 164 VAL A O 1
ATOM 2693 N N . GLU A 1 170 ? 47.156 27.143 61.866 1.00 66.70 165 GLU A N 1
ATOM 2694 C CA . GLU A 1 170 ? 47.979 26.712 62.999 1.00 74.85 165 GLU A CA 1
ATOM 2695 C C . GLU A 1 170 ? 49.386 26.347 62.544 1.00 80.05 165 GLU A C 1
ATOM 2696 O O . GLU A 1 170 ? 50.283 27.197 62.558 1.00 79.06 165 GLU A O 1
ATOM 2702 N N . SER A 1 223 ? 42.418 -20.617 54.602 1.00 86.49 218 SER A N 1
ATOM 2703 C CA . SER A 1 223 ? 43.077 -19.325 54.778 1.00 101.47 218 SER A CA 1
ATOM 2704 C C . SER A 1 223 ? 42.781 -18.365 53.618 1.00 96.18 218 SER A C 1
ATOM 2705 O O . SER A 1 223 ? 42.943 -17.148 53.751 1.00 88.22 218 SER A O 1
ATOM 2710 N N . PHE A 1 224 ? 42.382 -18.929 52.471 1.00 91.35 219 PHE A N 1
ATOM 2711 C CA . PHE A 1 224 ? 41.978 -18.178 51.272 1.00 84.83 219 PHE A CA 1
ATOM 2712 C C . PHE A 1 224 ? 40.602 -18.708 50.854 1.00 77.30 219 PHE A C 1
ATOM 2713 O O . PHE A 1 224 ? 40.505 -19.589 49.998 1.00 81.03 219 PHE A O 1
ATOM 2730 N N . GLN A 1 225 ? 39.546 -18.181 51.464 1.00 74.40 220 GLN A N 1
ATOM 2731 C CA . GLN A 1 225 ? 38.192 -18.665 51.231 1.00 72.18 220 GLN A CA 1
ATOM 2732 C C . GLN A 1 225 ? 37.374 -17.784 50.299 1.00 66.97 220 GLN A C 1
ATOM 2733 O O . GLN A 1 225 ? 36.202 -18.093 50.056 1.00 66.01 220 GLN A O 1
ATOM 2747 N N . ALA A 1 226 ? 37.959 -16.729 49.746 1.00 52.87 221 ALA A N 1
ATOM 2748 C CA . ALA A 1 226 ? 37.214 -15.779 48.926 1.00 50.71 221 ALA A CA 1
ATOM 2749 C C . ALA A 1 226 ? 37.109 -16.280 47.486 1.00 45.21 221 ALA A C 1
ATOM 2750 O O . ALA A 1 226 ? 38.119 -16.679 46.899 1.00 49.41 221 ALA A O 1
ATOM 2757 N N . PRO A 1 227 ? 35.918 -16.282 46.895 1.00 41.66 222 PRO A N 1
ATOM 2758 C CA . PRO A 1 227 ? 35.775 -16.755 45.513 1.00 46.07 222 PRO A CA 1
ATOM 2759 C C . PRO A 1 227 ? 36.332 -15.749 44.511 1.00 46.08 222 PRO A C 1
ATOM 2760 O O . PRO A 1 227 ? 36.567 -14.589 44.838 1.00 39.68 222 PRO A O 1
ATOM 2771 N N . CYS A 1 228 ? 36.543 -16.213 43.273 1.00 44.35 223 CYS A N 1
ATOM 2772 C CA . CYS A 1 228 ? 36.792 -15.302 42.155 1.00 42.16 223 CYS A CA 1
ATOM 2773 C C . CYS A 1 228 ? 35.528 -14.505 41.848 1.00 47.11 223 CYS A C 1
ATOM 2774 O O . CYS A 1 228 ? 34.402 -14.981 42.044 1.00 44.08 223 CYS A O 1
ATOM 2782 N N . SER A 1 229 ? 35.718 -13.271 41.385 1.00 43.16 224 SER A N 1
ATOM 2783 C CA . SER A 1 229 ? 34.589 -12.393 41.075 1.00 40.38 224 SER A CA 1
ATOM 2784 C C . SER A 1 229 ? 35.090 -11.201 40.273 1.00 39.52 224 SER A C 1
ATOM 2785 O O . SER A 1 229 ? 36.294 -10.943 40.194 1.00 38.70 224 SER A O 1
ATOM 2793 N N . ILE A 1 230 ? 34.139 -10.478 39.667 1.00 39.00 225 ILE A N 1
ATOM 2794 C CA . ILE A 1 230 ? 34.499 -9.332 38.837 1.00 42.39 225 ILE A CA 1
ATOM 2795 C C . ILE A 1 230 ? 35.081 -8.195 39.670 1.00 35.69 225 ILE A C 1
ATOM 2796 O O . ILE A 1 230 ? 35.716 -7.291 39.111 1.00 40.45 225 ILE A O 1
ATOM 2812 N N . LEU A 1 231 ? 34.895 -8.230 40.991 1.00 34.55 226 LEU A N 1
ATOM 2813 C CA . LEU A 1 231 ? 35.567 -7.279 41.877 1.00 36.05 226 LEU A CA 1
ATOM 2814 C C . LEU A 1 231 ? 37.078 -7.493 41.902 1.00 33.11 226 LEU A C 1
ATOM 2815 O O . LEU A 1 231 ? 37.827 -6.557 42.206 1.00 37.70 226 LEU A O 1
ATOM 2831 N N . ASN A 1 232 ? 37.534 -8.701 41.597 1.00 33.31 227 ASN A N 1
ATOM 2832 C CA . ASN A 1 232 ? 38.920 -9.126 41.794 1.00 34.79 227 ASN A CA 1
ATOM 2833 C C . ASN A 1 232 ? 39.560 -9.371 40.421 1.00 36.98 227 ASN A C 1
ATOM 2834 O O . ASN A 1 232 ? 39.664 -10.500 39.918 1.00 42.83 227 ASN A O 1
ATOM 2845 N N . GLN A 1 233 ? 40.078 -8.281 39.870 1.00 45.68 228 GLN A N 1
ATOM 2846 C CA . GLN A 1 233 ? 40.403 -8.133 38.461 1.00 43.86 228 GLN A CA 1
ATOM 2847 C C . GLN A 1 233 ? 41.476 -7.040 38.384 1.00 42.38 228 GLN A C 1
ATOM 2848 O O . GLN A 1 233 ? 41.520 -6.155 39.238 1.00 40.06 228 GLN A O 1
ATOM 2862 N N . ARG A 1 234 ? 42.388 -7.148 37.428 1.00 40.66 229 ARG A N 1
ATOM 2863 C CA . ARG A 1 234 ? 43.331 -6.049 37.201 1.00 39.39 229 ARG A CA 1
ATOM 2864 C C . ARG A 1 234 ? 42.567 -4.771 36.864 1.00 39.05 229 ARG A C 1
ATOM 2865 O O . ARG A 1 234 ? 41.489 -4.833 36.275 1.00 39.38 229 ARG A O 1
ATOM 2886 N N . VAL A 1 235 ? 43.077 -3.620 37.315 1.00 37.71 230 VAL A N 1
ATOM 2887 C CA . VAL A 1 235 ? 42.344 -2.359 37.208 1.00 34.67 230 VAL A CA 1
ATOM 2888 C C . VAL A 1 235 ? 43.032 -1.421 36.237 1.00 34.53 230 VAL A C 1
ATOM 2889 O O . VAL A 1 235 ? 44.219 -1.561 35.921 1.00 35.87 230 VAL A O 1
ATOM 2902 N N . SER A 1 236 ? 42.242 -0.462 35.733 1.00 34.28 231 SER A N 1
ATOM 2903 C CA A SER A 1 236 ? 42.739 0.693 34.992 0.81 34.75 231 SER A CA 1
ATOM 2904 C CA B SER A 1 236 ? 42.749 0.685 34.993 0.19 34.76 231 SER A CA 1
ATOM 2905 C C . SER A 1 236 ? 42.875 1.878 35.934 1.00 33.60 231 SER A C 1
ATOM 2906 O O . SER A 1 236 ? 42.437 1.833 37.079 1.00 34.09 231 SER A O 1
ATOM 2919 N N . SER A 1 237 ? 43.435 2.981 35.412 1.00 34.26 232 SER A N 1
ATOM 2920 C CA . SER A 1 237 ? 43.533 4.186 36.231 1.00 33.48 232 SER A CA 1
ATOM 2921 C C . SER A 1 237 ? 42.203 4.960 36.299 1.00 33.36 232 SER A C 1
ATOM 2922 O O . SER A 1 237 ? 42.003 5.745 37.236 1.00 33.16 232 SER A O 1
ATOM 2930 N N . SER A 1 238 ? 41.298 4.785 35.335 1.00 33.02 233 SER A N 1
ATOM 2931 C CA . SER A 1 238 ? 40.073 5.589 35.295 1.00 34.11 233 SER A CA 1
ATOM 2932 C C . SER A 1 238 ? 39.083 5.173 36.376 1.00 32.47 233 SER A C 1
ATOM 2933 O O . SER A 1 238 ? 38.761 3.983 36.502 1.00 30.99 233 SER A O 1
ATOM 2941 N N . ARG A 1 239 ? 38.539 6.152 37.109 1.00 34.51 234 ARG A N 1
ATOM 2942 C CA . ARG A 1 239 ? 37.720 5.867 38.285 1.00 29.58 234 ARG A CA 1
ATOM 2943 C C . ARG A 1 239 ? 36.257 6.263 38.090 1.00 32.39 234 ARG A C 1
ATOM 2944 O O . ARG A 1 239 ? 35.917 7.120 37.269 1.00 32.08 234 ARG A O 1
ATOM 2965 N N . ARG A 1 240 ? 35.382 5.617 38.870 1.00 28.86 235 ARG A N 1
ATOM 2966 C CA A ARG A 1 240 ? 34.006 6.063 39.054 0.58 33.88 235 ARG A CA 1
ATOM 2967 C CA B ARG A 1 240 ? 34.005 6.061 39.052 0.42 33.61 235 ARG A CA 1
ATOM 2968 C C . ARG A 1 240 ? 33.779 6.250 40.544 1.00 32.42 235 ARG A C 1
ATOM 2969 O O . ARG A 1 240 ? 34.019 5.326 41.327 1.00 31.65 235 ARG A O 1
ATOM 3008 N N . PHE A 1 241 ? 33.358 7.453 40.936 1.00 33.00 236 PHE A N 1
ATOM 3009 C CA . PHE A 1 241 ? 33.023 7.789 42.313 1.00 29.48 236 PHE A CA 1
ATOM 3010 C C . PHE A 1 241 ? 31.514 7.978 42.415 1.00 34.28 236 PHE A C 1
ATOM 3011 O O . PHE A 1 241 ? 30.927 8.721 41.618 1.00 31.66 236 PHE A O 1
ATOM 3028 N N . ALA A 1 242 ? 30.884 7.291 43.372 1.00 28.85 237 ALA A N 1
ATOM 3029 C CA . ALA A 1 242 ? 29.448 7.399 43.618 1.00 32.49 237 ALA A CA 1
ATOM 3030 C C . ALA A 1 242 ? 29.249 7.620 45.115 1.00 33.26 237 ALA A C 1
ATOM 3031 O O . ALA A 1 242 ? 29.641 6.764 45.918 1.00 35.54 237 ALA A O 1
ATOM 3038 N N . ALA A 1 243 ? 28.637 8.752 45.486 1.00 33.97 238 ALA A N 1
ATOM 3039 C CA . ALA A 1 243 ? 28.537 9.177 46.874 1.00 32.69 238 ALA A CA 1
ATOM 3040 C C . ALA A 1 243 ? 27.090 9.528 47.219 1.00 33.35 238 ALA A C 1
ATOM 3041 O O . ALA A 1 243 ? 26.360 10.057 46.381 1.00 33.88 238 ALA A O 1
ATOM 3048 N N . GLN A 1 244 ? 26.671 9.218 48.445 1.00 34.62 239 GLN A N 1
ATOM 3049 C CA A GLN A 1 244 ? 25.319 9.549 48.880 0.63 37.47 239 GLN A CA 1
ATOM 3050 C CA B GLN A 1 244 ? 25.317 9.537 48.883 0.37 37.66 239 GLN A CA 1
ATOM 3051 C C . GLN A 1 244 ? 25.257 9.552 50.404 1.00 37.38 239 GLN A C 1
ATOM 3052 O O . GLN A 1 244 ? 25.932 8.748 51.056 1.00 37.08 239 GLN A O 1
ATOM 3077 N N . SER A 1 245 ? 24.444 10.470 50.956 1.00 34.68 240 SER A N 1
ATOM 3078 C CA . SER A 1 245 ? 24.203 10.551 52.398 1.00 35.33 240 SER A CA 1
ATOM 3079 C C . SER A 1 245 ? 22.965 9.739 52.764 1.00 39.88 240 SER A C 1
ATOM 3080 O O . SER A 1 245 ? 21.928 9.835 52.096 1.00 38.70 240 SER A O 1
ATOM 3088 N N . PHE A 1 246 ? 23.056 8.994 53.869 1.00 40.33 241 PHE A N 1
ATOM 3089 C CA . PHE A 1 246 ? 21.913 8.302 54.451 1.00 39.25 241 PHE A CA 1
ATOM 3090 C C . PHE A 1 246 ? 21.719 8.712 55.914 1.00 43.00 241 PHE A C 1
ATOM 3091 O O . PHE A 1 246 ? 22.684 9.016 56.621 1.00 43.22 241 PHE A O 1
ATOM 3108 N N . ASP A 1 247 ? 20.463 8.733 56.369 1.00 44.26 242 ASP A N 1
ATOM 3109 C CA . ASP A 1 247 ? 20.158 9.049 57.765 1.00 47.29 242 ASP A CA 1
ATOM 3110 C C . ASP A 1 247 ? 20.550 7.881 58.670 1.00 47.63 242 ASP A C 1
ATOM 3111 O O . ASP A 1 247 ? 19.986 6.783 58.568 1.00 46.96 242 ASP A O 1
ATOM 3120 N N . LEU A 1 248 ? 21.507 8.119 59.570 1.00 44.41 243 LEU A N 1
ATOM 3121 C CA . LEU A 1 248 ? 21.977 7.039 60.435 1.00 46.03 243 LEU A CA 1
ATOM 3122 C C . LEU A 1 248 ? 20.899 6.542 61.389 1.00 47.20 243 LEU A C 1
ATOM 3123 O O . LEU A 1 248 ? 20.929 5.373 61.801 1.00 43.98 243 LEU A O 1
ATOM 3139 N N . ASP A 1 249 ? 19.910 7.370 61.708 1.00 43.08 244 ASP A N 1
ATOM 3140 C CA . ASP A 1 249 ? 18.852 6.915 62.606 1.00 47.29 244 ASP A CA 1
ATOM 3141 C C . ASP A 1 249 ? 18.022 5.767 62.005 1.00 48.86 244 ASP A C 1
ATOM 3142 O O . ASP A 1 249 ? 17.395 5.011 62.757 1.00 46.09 244 ASP A O 1
ATOM 3151 N N . ARG A 1 250 ? 17.984 5.631 60.677 1.00 43.60 245 ARG A N 1
ATOM 3152 C CA . ARG A 1 250 ? 17.318 4.472 60.078 1.00 45.86 245 ARG A CA 1
ATOM 3153 C C . ARG A 1 250 ? 18.040 3.174 60.439 1.00 45.32 245 ARG A C 1
ATOM 3154 O O . ARG A 1 250 ? 17.392 2.156 60.748 1.00 43.45 245 ARG A O 1
ATOM 3175 N N . PHE A 1 251 ? 19.373 3.185 60.401 1.00 37.17 246 PHE A N 1
ATOM 3176 C CA . PHE A 1 251 ? 20.150 2.016 60.815 1.00 39.85 246 PHE A CA 1
ATOM 3177 C C . PHE A 1 251 ? 20.024 1.787 62.318 1.00 42.53 246 PHE A C 1
ATOM 3178 O O . PHE A 1 251 ? 19.942 0.643 62.780 1.00 38.52 246 PHE A O 1
ATOM 3195 N N . ARG A 1 252 ? 19.975 2.868 63.092 1.00 38.23 247 ARG A N 1
ATOM 3196 C CA . ARG A 1 252 ? 19.796 2.754 64.537 1.00 40.54 247 ARG A CA 1
ATOM 3197 C C . ARG A 1 252 ? 18.450 2.100 64.871 1.00 48.45 247 ARG A C 1
ATOM 3198 O O . ARG A 1 252 ? 18.357 1.243 65.763 1.00 43.50 247 ARG A O 1
ATOM 3219 N N . ASN A 1 253 ? 17.390 2.494 64.167 1.00 45.30 248 ASN A N 1
ATOM 3220 C CA . ASN A 1 253 ? 16.075 1.915 64.435 1.00 46.92 248 ASN A CA 1
ATOM 3221 C C . ASN A 1 253 ? 16.057 0.427 64.090 1.00 47.83 248 ASN A C 1
ATOM 3222 O O . ASN A 1 253 ? 15.472 -0.379 64.828 1.00 44.40 248 ASN A O 1
ATOM 3233 N N . ILE A 1 254 ? 16.684 0.046 62.975 1.00 40.34 249 ILE A N 1
ATOM 3234 C CA . ILE A 1 254 ? 16.742 -1.364 62.592 1.00 43.01 249 ILE A CA 1
ATOM 3235 C C . ILE A 1 254 ? 17.528 -2.162 63.627 1.00 42.39 249 ILE A C 1
ATOM 3236 O O . ILE A 1 254 ? 17.113 -3.245 64.048 1.00 45.19 249 ILE A O 1
ATOM 3252 N N . ALA A 1 255 ? 18.679 -1.637 64.055 1.00 43.99 250 ALA A N 1
ATOM 3253 C CA . ALA A 1 255 ? 19.514 -2.328 65.041 1.00 39.07 250 ALA A CA 1
ATOM 3254 C C . ALA A 1 255 ? 18.759 -2.567 66.343 1.00 45.40 250 ALA A C 1
ATOM 3255 O O . ALA A 1 255 ? 18.794 -3.671 66.908 1.00 41.94 250 ALA A O 1
ATOM 3262 N N . LYS A 1 256 ? 18.044 -1.551 66.827 1.00 42.91 251 LYS A N 1
ATOM 3263 C CA . LYS A 1 256 ? 17.296 -1.712 68.068 1.00 43.00 251 LYS A CA 1
ATOM 3264 C C . LYS A 1 256 ? 16.195 -2.765 67.907 1.00 48.42 251 LYS A C 1
ATOM 3265 O O . LYS A 1 256 ? 15.976 -3.588 68.804 1.00 49.61 251 LYS A O 1
ATOM 3284 N N . SER A 1 257 ? 15.460 -2.731 66.792 1.00 45.40 252 SER A N 1
ATOM 3285 C CA . SER A 1 257 ? 14.342 -3.659 66.614 1.00 52.44 252 SER A CA 1
ATOM 3286 C C . SER A 1 257 ? 14.804 -5.112 66.563 1.00 53.40 252 SER A C 1
ATOM 3287 O O . SER A 1 257 ? 14.126 -5.997 67.096 1.00 45.61 252 SER A O 1
ATOM 3295 N N . LEU A 1 258 ? 15.937 -5.380 65.899 1.00 43.19 253 LEU A N 1
ATOM 3296 C CA . LEU A 1 258 ? 16.453 -6.735 65.726 1.00 44.20 253 LEU A CA 1
ATOM 3297 C C . LEU A 1 258 ? 17.528 -7.107 66.746 1.00 47.79 253 LEU A C 1
ATOM 3298 O O . LEU A 1 258 ? 18.061 -8.220 66.688 1.00 46.70 253 LEU A O 1
ATOM 3314 N N . ASN A 1 259 ? 17.795 -6.244 67.729 1.00 52.43 254 ASN A N 1
ATOM 3315 C CA . ASN A 1 259 ? 18.752 -6.523 68.803 1.00 51.35 254 ASN A CA 1
ATOM 3316 C C . ASN A 1 259 ? 20.142 -6.856 68.272 1.00 49.48 254 ASN A C 1
ATOM 3317 O O . ASN A 1 259 ? 20.771 -7.824 68.714 1.00 47.75 254 ASN A O 1
ATOM 3328 N N . VAL A 1 260 ? 20.632 -6.015 67.349 1.00 40.26 255 VAL A N 1
ATOM 3329 C CA . VAL A 1 260 ? 21.990 -6.091 66.817 1.00 42.38 255 VAL A CA 1
ATOM 3330 C C . VAL A 1 260 ? 22.618 -4.697 66.870 1.00 41.95 255 VAL A C 1
ATOM 3331 O O . VAL A 1 260 ? 22.002 -3.738 67.328 1.00 42.03 255 VAL A O 1
ATOM 3344 N N . THR A 1 261 ? 23.864 -4.599 66.413 1.00 41.38 256 THR A N 1
ATOM 3345 C CA . THR A 1 261 ? 24.576 -3.332 66.395 1.00 41.47 256 THR A CA 1
ATOM 3346 C C . THR A 1 261 ? 24.300 -2.596 65.091 1.00 41.82 256 THR A C 1
ATOM 3347 O O . THR A 1 261 ? 23.851 -3.187 64.106 1.00 37.99 256 THR A O 1
ATOM 3358 N N . ILE A 1 262 ? 24.538 -1.281 65.107 1.00 39.00 257 ILE A N 1
ATOM 3359 C CA . ILE A 1 262 ? 24.438 -0.501 63.874 1.00 39.93 257 ILE A CA 1
ATOM 3360 C C . ILE A 1 262 ? 25.408 -1.035 62.833 1.00 37.94 257 ILE A C 1
ATOM 3361 O O . ILE A 1 262 ? 25.060 -1.163 61.652 1.00 35.86 257 ILE A O 1
ATOM 3377 N N . ASN A 1 263 ? 26.632 -1.375 63.258 1.00 40.97 258 ASN A N 1
ATOM 3378 C CA . ASN A 1 263 ? 27.624 -1.956 62.346 1.00 37.40 258 ASN A CA 1
ATOM 3379 C C . ASN A 1 263 ? 27.092 -3.235 61.698 1.00 35.60 258 ASN A C 1
ATOM 3380 O O . ASN A 1 263 ? 27.242 -3.439 60.492 1.00 32.03 258 ASN A O 1
ATOM 3391 N N . ASP A 1 264 ? 26.435 -4.095 62.484 1.00 35.87 259 ASP A N 1
ATOM 3392 C CA . ASP A 1 264 ? 25.829 -5.296 61.910 1.00 35.76 259 ASP A CA 1
ATOM 3393 C C . ASP A 1 264 ? 24.873 -4.939 60.775 1.00 36.18 259 ASP A C 1
ATOM 3394 O O . ASP A 1 264 ? 24.890 -5.579 59.712 1.00 32.27 259 ASP A O 1
ATOM 3403 N N . VAL A 1 265 ? 24.004 -3.943 61.001 1.00 34.74 260 VAL A N 1
ATOM 3404 C CA . VAL A 1 265 ? 22.993 -3.579 60.017 1.00 34.81 260 VAL A CA 1
ATOM 3405 C C . VAL A 1 265 ? 23.639 -2.992 58.777 1.00 35.03 260 VAL A C 1
ATOM 3406 O O . VAL A 1 265 ? 23.229 -3.290 57.647 1.00 35.60 260 VAL A O 1
ATOM 3419 N N . VAL A 1 266 ? 24.616 -2.106 58.967 1.00 34.57 261 VAL A N 1
ATOM 3420 C CA . VAL A 1 266 ? 25.271 -1.478 57.819 1.00 34.48 261 VAL A CA 1
ATOM 3421 C C . VAL A 1 266 ? 25.892 -2.548 56.931 1.00 33.23 261 VAL A C 1
ATOM 3422 O O . VAL A 1 266 ? 25.712 -2.547 55.711 1.00 35.58 261 VAL A O 1
ATOM 3435 N N . LEU A 1 267 ? 26.592 -3.506 57.541 1.00 31.88 262 LEU A N 1
ATOM 3436 C CA . LEU A 1 267 ? 27.242 -4.561 56.759 1.00 33.30 262 LEU A CA 1
ATOM 3437 C C . LEU A 1 267 ? 26.220 -5.433 56.041 1.00 34.04 262 LEU A C 1
ATOM 3438 O O . LEU A 1 267 ? 26.462 -5.873 54.913 1.00 36.62 262 LEU A O 1
ATOM 3454 N N . ALA A 1 268 ? 25.081 -5.709 56.675 1.00 36.13 263 ALA A N 1
ATOM 3455 C CA . ALA A 1 268 ? 24.032 -6.492 56.015 1.00 36.01 263 ALA A CA 1
ATOM 3456 C C . ALA A 1 268 ? 23.388 -5.707 54.875 1.00 37.11 263 ALA A C 1
ATOM 3457 O O . ALA A 1 268 ? 22.967 -6.294 53.872 1.00 35.05 263 ALA A O 1
ATOM 3464 N N . VAL A 1 269 ? 23.235 -4.385 55.039 1.00 32.87 264 VAL A N 1
ATOM 3465 C CA . VAL A 1 269 ? 22.745 -3.553 53.944 1.00 35.02 264 VAL A CA 1
ATOM 3466 C C . VAL A 1 269 ? 23.728 -3.602 52.775 1.00 36.40 264 VAL A C 1
ATOM 3467 O O . VAL A 1 269 ? 23.324 -3.754 51.616 1.00 34.67 264 VAL A O 1
ATOM 3480 N N . CYS A 1 270 ? 25.034 -3.515 53.064 1.00 34.21 265 CYS A N 1
ATOM 3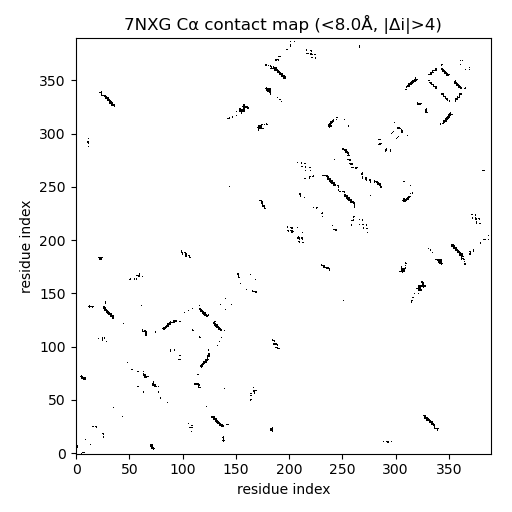481 C CA . CYS A 1 270 ? 26.018 -3.625 51.997 1.00 30.60 265 CYS A CA 1
ATOM 3482 C C . CYS A 1 270 ? 25.935 -4.993 51.329 1.00 33.90 265 CYS A C 1
ATOM 3483 O O . CYS A 1 270 ? 25.996 -5.100 50.101 1.00 34.00 265 CYS A O 1
ATOM 3491 N N . SER A 1 271 ? 25.771 -6.052 52.114 1.00 32.00 266 SER A N 1
ATOM 3492 C CA . SER A 1 271 ? 25.753 -7.401 51.536 1.00 36.89 266 SER A CA 1
ATOM 3493 C C . SER A 1 271 ? 24.600 -7.571 50.555 1.00 34.14 266 SER A C 1
ATOM 3494 O O . SER A 1 271 ? 24.782 -8.060 49.428 1.00 33.54 266 SER A O 1
ATOM 3502 N N . GLY A 1 272 ? 23.391 -7.214 50.980 1.00 32.83 267 GLY A N 1
ATOM 3503 C CA . GLY A 1 272 ? 22.246 -7.362 50.099 1.00 32.71 267 GLY A CA 1
ATOM 3504 C C . GLY A 1 272 ? 22.366 -6.525 48.843 1.00 37.14 267 GLY A C 1
ATOM 3505 O O . GLY A 1 272 ? 21.963 -6.962 47.758 1.00 34.82 267 GLY A O 1
ATOM 3509 N N . ALA A 1 273 ? 22.899 -5.305 48.980 1.00 33.93 268 ALA A N 1
ATOM 3510 C CA . ALA A 1 273 ? 23.102 -4.436 47.829 1.00 37.30 268 ALA A CA 1
ATOM 3511 C C . ALA A 1 273 ? 24.111 -5.036 46.851 1.00 35.77 268 ALA A C 1
ATOM 3512 O O . ALA A 1 273 ? 23.889 -5.008 45.635 1.00 36.96 268 ALA A O 1
ATOM 3519 N N . LEU A 1 274 ? 25.214 -5.600 47.367 1.00 34.03 269 LEU A N 1
ATOM 3520 C CA . LEU A 1 274 ? 26.224 -6.216 46.506 1.00 32.89 269 LEU A CA 1
ATOM 3521 C C . LEU A 1 274 ? 25.659 -7.450 45.811 1.00 37.18 269 LEU A C 1
ATOM 3522 O O . LEU A 1 274 ? 25.941 -7.704 44.636 1.00 33.89 269 LEU A O 1
ATOM 3538 N N . ARG A 1 275 ? 24.877 -8.244 46.538 1.00 35.92 270 ARG A N 1
ATOM 3539 C CA . ARG A 1 275 ? 24.245 -9.409 45.938 1.00 34.27 270 ARG A CA 1
ATOM 3540 C C . ARG A 1 275 ? 23.316 -8.988 44.802 1.00 41.51 270 ARG A C 1
ATOM 3541 O O . ARG A 1 275 ? 23.342 -9.574 43.712 1.00 38.53 270 ARG A O 1
ATOM 3562 N N . ALA A 1 276 ? 22.474 -7.975 45.035 1.00 39.44 271 ALA A N 1
ATOM 3563 C CA . ALA A 1 276 ? 21.570 -7.518 43.979 1.00 40.61 271 ALA A CA 1
ATOM 3564 C C . ALA A 1 276 ? 22.335 -6.997 42.764 1.00 40.68 271 ALA A C 1
ATOM 3565 O O . ALA A 1 276 ? 21.990 -7.326 41.621 1.00 40.93 271 ALA A O 1
ATOM 3572 N N . TYR A 1 277 ? 23.388 -6.203 42.991 1.00 38.07 272 TYR A N 1
ATOM 3573 C CA . TYR A 1 277 ? 24.153 -5.616 41.888 1.00 38.80 272 TYR A CA 1
ATOM 3574 C C . TYR A 1 277 ? 24.825 -6.706 41.072 1.00 41.59 272 TYR A C 1
ATOM 3575 O O . TYR A 1 277 ? 24.729 -6.731 39.838 1.00 40.62 272 TYR A O 1
ATOM 3593 N N . LEU A 1 278 ? 25.481 -7.642 41.750 1.00 35.51 273 LEU A N 1
ATOM 3594 C CA . LEU A 1 278 ? 26.150 -8.719 41.031 1.00 41.21 273 LEU A CA 1
ATOM 3595 C C . LEU A 1 278 ? 25.136 -9.576 40.290 1.00 39.66 273 LEU A C 1
ATOM 3596 O O . LEU A 1 278 ? 25.364 -9.971 39.142 1.00 41.44 273 LEU A O 1
ATOM 3612 N N . MET A 1 279 ? 23.989 -9.850 40.911 1.00 37.88 274 MET A N 1
ATOM 3613 C CA . MET A 1 279 ? 22.987 -10.644 40.209 1.00 39.80 274 MET A CA 1
ATOM 3614 C C . MET A 1 279 ? 22.496 -9.936 38.953 1.00 44.54 274 MET A C 1
ATOM 3615 O O . MET A 1 279 ? 22.248 -10.584 37.927 1.00 40.87 274 MET A O 1
ATOM 3629 N N . SER A 1 280 ? 22.371 -8.602 39.007 1.00 43.10 275 SER A N 1
ATOM 3630 C CA . SER A 1 280 ? 21.901 -7.859 37.844 1.00 42.41 275 SER A CA 1
ATOM 3631 C C . SER A 1 280 ? 22.875 -7.940 36.676 1.00 47.39 275 SER A C 1
ATOM 3632 O O . SER A 1 280 ? 22.475 -7.688 35.538 1.00 46.65 275 SER A O 1
ATOM 3640 N N . HIS A 1 281 ? 24.141 -8.283 36.931 1.00 45.07 276 HIS A N 1
ATOM 3641 C CA . HIS A 1 281 ? 25.125 -8.465 35.877 1.00 48.53 276 HIS A CA 1
ATOM 3642 C C . HIS A 1 281 ? 25.490 -9.937 35.704 1.00 51.09 276 HIS A C 1
ATOM 3643 O O . HIS A 1 281 ? 26.491 -10.253 35.055 1.00 50.47 276 HIS A O 1
ATOM 3657 N N . ASN A 1 282 ? 24.653 -10.842 36.221 1.00 50.83 277 ASN A N 1
ATOM 3658 C CA . ASN A 1 282 ? 24.891 -12.285 36.135 1.00 51.23 277 ASN A CA 1
ATOM 3659 C C . ASN A 1 282 ? 26.301 -12.650 36.582 1.00 50.11 277 ASN A C 1
ATOM 3660 O O . ASN A 1 282 ? 26.967 -13.486 35.968 1.00 51.68 277 ASN A O 1
ATOM 3671 N N . SER A 1 283 ? 26.744 -12.048 37.683 1.00 46.77 278 SER A N 1
ATOM 3672 C CA . SER A 1 283 ? 28.112 -12.191 38.163 1.00 45.34 278 SER A CA 1
ATOM 3673 C C . SER A 1 283 ? 28.157 -12.469 39.658 1.00 42.82 278 SER A C 1
ATOM 3674 O O . SER A 1 283 ? 29.158 -12.176 40.316 1.00 41.75 278 SER A O 1
ATOM 3682 N N . LEU A 1 284 ? 27.099 -13.045 40.223 1.00 42.87 279 LEU A N 1
ATOM 3683 C CA . LEU A 1 284 ? 27.117 -13.388 41.647 1.00 41.32 279 LEU A CA 1
ATOM 3684 C C . LEU A 1 284 ? 27.858 -14.709 41.835 1.00 41.79 279 LEU A C 1
ATOM 3685 O O . LEU A 1 284 ? 27.418 -15.733 41.294 1.00 44.12 279 LEU A O 1
ATOM 3701 N N . PRO A 1 285 ? 28.983 -14.739 42.551 1.00 40.38 280 PRO A N 1
ATOM 3702 C CA . PRO A 1 285 ? 29.675 -16.024 42.769 1.00 43.95 280 PRO A CA 1
ATOM 3703 C C . PRO A 1 285 ? 28.842 -17.004 43.604 1.00 44.96 280 PRO A C 1
ATOM 3704 O O . PRO A 1 285 ? 27.957 -16.619 44.375 1.00 40.90 280 PRO A O 1
ATOM 3715 N N . SER A 1 286 ? 29.130 -18.307 43.440 1.00 44.38 281 SER A N 1
ATOM 3716 C CA . SER A 1 286 ? 28.410 -19.309 44.228 1.00 45.38 281 SER A CA 1
ATOM 3717 C C . SER A 1 286 ? 28.747 -19.201 45.712 1.00 43.38 281 SER A C 1
ATOM 3718 O O . SER A 1 286 ? 27.852 -19.297 46.556 1.00 43.02 281 SER A O 1
ATOM 3726 N N . LYS A 1 287 ? 30.040 -19.099 46.052 1.00 43.04 282 LYS A N 1
ATOM 3727 C CA . LYS A 1 287 ? 30.451 -18.910 47.441 1.00 41.57 282 LYS A CA 1
ATOM 3728 C C . LYS A 1 287 ? 30.174 -17.467 47.884 1.00 40.83 282 LYS A C 1
ATOM 3729 O O . LYS A 1 287 ? 30.177 -16.551 47.059 1.00 41.78 282 LYS A O 1
ATOM 3748 N N . PRO A 1 288 ? 29.990 -17.222 49.187 1.00 36.90 283 PRO A N 1
ATOM 3749 C CA . PRO A 1 288 ? 29.771 -15.845 49.642 1.00 37.76 283 PRO A CA 1
ATOM 3750 C C . PRO A 1 288 ? 31.031 -14.998 49.524 1.00 37.32 283 PRO A C 1
ATOM 3751 O O . PRO A 1 288 ? 32.153 -15.506 49.637 1.00 34.61 283 PRO A O 1
ATOM 3762 N N . LEU A 1 289 ? 30.830 -13.702 49.298 1.00 35.96 284 LEU A N 1
ATOM 3763 C CA . LEU A 1 289 ? 31.945 -12.760 49.338 1.00 38.38 284 LEU A CA 1
ATOM 3764 C C . LEU A 1 289 ? 32.479 -12.685 50.759 1.00 39.18 284 LEU A C 1
ATOM 3765 O O . LEU A 1 289 ? 31.721 -12.803 51.722 1.00 37.46 284 LEU A O 1
ATOM 3781 N N . ILE A 1 290 ? 33.800 -12.601 50.886 1.00 36.25 285 ILE A N 1
ATOM 3782 C CA . ILE A 1 290 ? 34.502 -12.337 52.141 1.00 36.06 285 ILE A CA 1
ATOM 3783 C C . ILE A 1 290 ? 34.975 -10.896 52.098 1.00 36.49 285 ILE A C 1
ATOM 3784 O O . ILE A 1 290 ? 35.434 -10.434 51.039 1.00 33.17 285 ILE A O 1
ATOM 3800 N N . ALA A 1 291 ? 34.869 -10.183 53.225 1.00 32.11 286 ALA A N 1
ATOM 3801 C CA . ALA A 1 291 ? 35.265 -8.776 53.287 1.00 36.55 286 ALA A CA 1
ATOM 3802 C C . ALA A 1 291 ? 36.051 -8.489 54.566 1.00 37.12 286 ALA A C 1
ATOM 3803 O O . ALA A 1 291 ? 35.830 -9.113 55.608 1.00 36.04 286 ALA A O 1
ATOM 3810 N N . MET A 1 292 ? 37.009 -7.567 54.453 1.00 31.38 287 MET A N 1
ATOM 3811 C CA . MET A 1 292 ? 37.641 -6.937 55.604 1.00 33.83 287 MET A CA 1
ATOM 3812 C C . MET A 1 292 ? 36.721 -5.806 56.077 1.00 38.14 287 MET A C 1
ATOM 3813 O O . MET A 1 292 ? 36.471 -4.858 55.315 1.00 34.80 287 MET A O 1
ATOM 3827 N N . VAL A 1 293 ? 36.198 -5.906 57.302 1.00 35.46 288 VAL A N 1
ATOM 3828 C CA . VAL A 1 293 ? 35.142 -5.005 57.771 1.00 33.86 288 VAL A CA 1
ATOM 3829 C C . VAL A 1 293 ? 35.493 -4.464 59.153 1.00 37.68 288 VAL A C 1
ATOM 3830 O O . VAL A 1 293 ? 36.302 -5.060 59.881 1.00 36.66 288 VAL A O 1
ATOM 3843 N N . PRO A 1 294 ? 34.852 -3.365 59.575 1.00 34.49 289 PRO A N 1
ATOM 3844 C CA . PRO A 1 294 ? 35.097 -2.864 60.930 1.00 38.19 289 PRO A CA 1
ATOM 3845 C C . PRO A 1 294 ? 34.421 -3.732 61.978 1.00 43.25 289 PRO A C 1
ATOM 3846 O O . PRO A 1 294 ? 33.416 -4.400 61.720 1.00 37.86 289 PRO A O 1
ATOM 3857 N N . ALA A 1 295 ? 34.992 -3.717 63.180 1.00 42.80 290 ALA A N 1
ATOM 3858 C CA . ALA A 1 295 ? 34.342 -4.363 64.314 1.00 53.33 290 ALA A CA 1
ATOM 3859 C C . ALA A 1 295 ? 33.252 -3.496 64.947 1.00 51.89 290 ALA A C 1
ATOM 3860 O O . ALA A 1 295 ? 32.410 -4.027 65.677 1.00 63.39 290 ALA A O 1
ATOM 3867 N N . SER A 1 296 ? 33.226 -2.195 64.649 1.00 52.90 291 SER A N 1
ATOM 3868 C CA . SER A 1 296 ? 32.284 -1.242 65.232 1.00 61.29 291 SER A CA 1
ATOM 3869 C C . SER A 1 296 ? 32.084 -0.080 64.268 1.00 68.66 291 SER A C 1
ATOM 3870 O O . SER A 1 296 ? 32.769 0.035 63.250 1.00 65.80 291 SER A O 1
ATOM 3878 N N . ILE A 1 297 ? 31.147 0.806 64.606 1.00 74.88 292 ILE A N 1
ATOM 3879 C CA . ILE A 1 297 ? 30.851 1.946 63.747 1.00 75.56 292 ILE A CA 1
ATOM 3880 C C . ILE A 1 297 ? 31.503 3.249 64.224 1.00 93.16 292 ILE A C 1
ATOM 3881 O O . ILE A 1 297 ? 31.699 4.159 63.406 1.00 87.92 292 ILE A O 1
ATOM 3897 N N . ARG A 1 298 ? 31.835 3.372 65.517 1.00 99.17 293 ARG A N 1
ATOM 3898 C CA . ARG A 1 298 ? 32.569 4.537 66.022 1.00 108.37 293 ARG A CA 1
ATOM 3899 C C . ARG A 1 298 ? 33.630 4.224 67.071 1.00 116.79 293 ARG A C 1
ATOM 3900 O O . ARG A 1 298 ? 34.359 5.142 67.459 1.00 121.35 293 ARG A O 1
ATOM 3921 N N . ASN A 1 299 ? 33.749 2.990 67.541 1.00 116.46 294 ASN A N 1
ATOM 3922 C CA . ASN A 1 299 ? 34.693 2.648 68.605 1.00 129.71 294 ASN A CA 1
ATOM 3923 C C . ASN A 1 299 ? 34.360 3.397 69.893 1.00 143.79 294 ASN A C 1
ATOM 3924 O O . ASN A 1 299 ?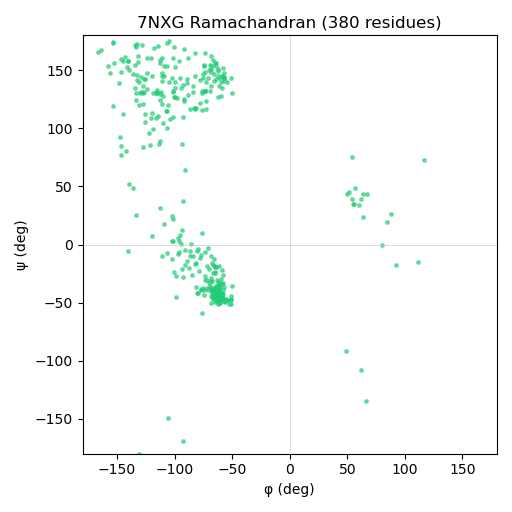 34.982 4.411 70.218 1.00 149.95 294 ASN A O 1
ATOM 3935 N N . VAL A 1 304 ? 38.534 7.611 70.643 1.00 123.22 299 VAL A N 1
ATOM 3936 C CA . VAL A 1 304 ? 39.575 8.172 71.495 1.00 121.91 299 VAL A CA 1
ATOM 3937 C C . VAL A 1 304 ? 40.944 8.087 70.814 1.00 133.79 299 VAL A C 1
ATOM 3938 O O . VAL A 1 304 ? 41.787 7.286 71.217 1.00 140.65 299 VAL A O 1
ATOM 3951 N N . SER A 1 305 ? 41.165 8.919 69.790 1.00 137.87 300 SER A N 1
ATOM 3952 C CA . SER A 1 305 ? 42.393 8.877 68.987 1.00 126.57 300 SER A CA 1
ATOM 3953 C C . SER A 1 305 ? 42.644 7.453 68.495 1.00 115.67 300 SER A C 1
ATOM 3954 O O . SER A 1 305 ? 43.765 6.940 68.538 1.00 105.16 300 SER A O 1
ATOM 3962 N N . ASN A 1 306 ? 41.586 6.817 68.003 1.00 116.15 301 ASN A N 1
ATOM 3963 C CA . ASN A 1 306 ? 41.601 5.387 67.738 1.00 109.44 301 ASN A CA 1
ATOM 3964 C C . ASN A 1 306 ? 41.186 5.068 66.314 1.00 103.40 301 ASN A C 1
ATOM 3965 O O . ASN A 1 306 ? 40.250 5.666 65.777 1.00 101.71 301 ASN A O 1
ATOM 3976 N N . ARG A 1 307 ? 41.849 4.066 65.742 1.00 82.06 302 ARG A N 1
ATOM 3977 C CA . ARG A 1 307 ? 41.451 3.459 64.483 1.00 65.79 302 ARG A CA 1
ATOM 3978 C C . ARG A 1 307 ? 40.743 2.147 64.800 1.00 64.03 302 ARG A C 1
ATOM 3979 O O . ARG A 1 307 ? 41.249 1.337 65.585 1.00 64.14 302 ARG A O 1
ATOM 4000 N N . ILE A 1 308 ? 39.583 1.937 64.182 1.00 53.53 303 ILE A N 1
ATOM 4001 C CA . ILE A 1 308 ? 38.738 0.800 64.515 1.00 53.33 303 ILE A CA 1
ATOM 4002 C C . ILE A 1 308 ? 39.407 -0.505 64.080 1.00 49.08 303 ILE A C 1
ATOM 4003 O O . ILE A 1 308 ? 40.005 -0.592 63.001 1.00 44.56 303 ILE A O 1
ATOM 4019 N N . THR A 1 309 ? 39.361 -1.518 64.947 1.00 45.36 304 THR A N 1
ATOM 4020 C CA . THR A 1 309 ? 39.865 -2.842 64.588 1.00 41.67 304 THR A CA 1
ATOM 4021 C C . THR A 1 309 ? 39.108 -3.391 63.381 1.00 37.89 304 THR A C 1
ATOM 4022 O O . THR A 1 309 ? 37.884 -3.254 63.290 1.00 39.62 304 THR A O 1
ATOM 4033 N N . MET A 1 310 ? 39.832 -4.038 62.458 1.00 36.89 305 MET A N 1
ATOM 4034 C CA . MET A 1 310 ? 39.246 -4.562 61.222 1.00 38.77 305 MET A CA 1
ATOM 4035 C C . MET A 1 310 ? 39.238 -6.090 61.252 1.00 43.18 305 MET A C 1
ATOM 4036 O O . MET A 1 310 ? 40.191 -6.708 61.739 1.00 41.26 305 MET A O 1
ATOM 4050 N N . ILE A 1 311 ? 38.188 -6.693 60.664 1.00 40.25 306 ILE A N 1
ATOM 4051 C CA . ILE A 1 311 ? 37.882 -8.118 60.813 1.00 41.53 306 ILE A CA 1
ATOM 4052 C C . ILE A 1 311 ? 37.644 -8.739 59.441 1.00 40.48 306 ILE A C 1
ATOM 4053 O O . ILE A 1 311 ? 36.965 -8.154 58.594 1.00 36.74 306 ILE A O 1
ATOM 4069 N N . LEU A 1 312 ? 38.142 -9.958 59.245 1.00 38.24 307 LEU A N 1
ATOM 4070 C CA . LEU A 1 312 ? 37.799 -10.741 58.061 1.00 40.04 307 LEU A CA 1
ATOM 4071 C C . LEU A 1 312 ? 36.465 -11.461 58.298 1.00 40.99 307 LEU A C 1
ATOM 4072 O O . LEU A 1 312 ? 36.373 -12.303 59.192 1.00 36.94 307 LEU A O 1
ATOM 4088 N N . ALA A 1 313 ? 35.437 -11.149 57.502 1.00 40.95 308 ALA A N 1
ATOM 4089 C CA . ALA A 1 313 ? 34.080 -11.625 57.768 1.00 37.58 308 ALA A CA 1
ATOM 4090 C C . ALA A 1 313 ? 33.384 -12.163 56.517 1.00 41.40 308 ALA A C 1
ATOM 4091 O O . ALA A 1 313 ? 33.704 -11.792 55.380 1.00 39.11 308 ALA A O 1
ATOM 4098 N N . ASN A 1 314 ? 32.423 -13.060 56.762 1.00 40.13 309 ASN A N 1
ATOM 4099 C CA . ASN A 1 314 ? 31.587 -13.684 55.738 1.00 38.60 309 ASN A CA 1
ATOM 4100 C C . ASN A 1 314 ? 30.381 -12.790 55.473 1.00 36.37 309 ASN A C 1
ATOM 4101 O O . ASN A 1 314 ? 29.554 -12.588 56.368 1.00 36.98 309 ASN A O 1
ATOM 4112 N N . LEU A 1 315 ? 30.256 -12.271 54.244 1.00 35.77 310 LEU A N 1
ATOM 4113 C CA . LEU A 1 315 ? 29.144 -11.367 53.948 1.00 34.76 310 LEU A CA 1
ATOM 4114 C C . LEU A 1 315 ? 27.867 -12.110 53.578 1.00 36.65 310 LEU A C 1
ATOM 4115 O O . LEU A 1 315 ? 26.819 -11.471 53.464 1.00 38.57 310 LEU A O 1
ATOM 4131 N N . ALA A 1 316 ? 27.926 -13.422 53.367 1.00 36.24 311 ALA A N 1
ATOM 4132 C CA . ALA A 1 316 ? 26.731 -14.260 53.187 1.00 37.18 311 ALA A CA 1
ATOM 4133 C C . ALA A 1 316 ? 25.887 -13.843 51.979 1.00 38.15 311 ALA A C 1
ATOM 4134 O O . ALA A 1 316 ? 24.662 -14.028 51.967 1.00 35.86 311 ALA A O 1
ATOM 4141 N N . THR A 1 317 ? 26.537 -13.364 50.916 1.00 33.86 312 THR A N 1
ATOM 4142 C CA . THR A 1 317 ? 25.829 -12.918 49.713 1.00 38.58 312 THR A CA 1
ATOM 4143 C C . THR A 1 317 ? 25.221 -14.067 48.920 1.00 38.15 312 THR A C 1
ATOM 4144 O O . THR A 1 317 ? 24.573 -13.812 47.900 1.00 42.35 312 THR A O 1
ATOM 4155 N N . HIS A 1 318 ? 25.434 -15.305 49.332 1.00 37.17 313 HIS A N 1
ATOM 4156 C CA . HIS A 1 318 ? 24.852 -16.469 48.664 1.00 39.09 313 HIS A CA 1
ATOM 4157 C C . HIS A 1 318 ? 23.498 -16.857 49.256 1.00 43.23 313 HIS A C 1
ATOM 4158 O O . HIS A 1 318 ? 22.874 -17.808 48.770 1.00 42.48 313 HIS A O 1
ATOM 4172 N N . LYS A 1 319 ? 23.067 -16.187 50.329 1.00 41.18 314 LYS A N 1
ATOM 4173 C CA . LYS A 1 319 ? 21.750 -16.414 50.929 1.00 42.32 314 LYS A CA 1
ATOM 4174 C C . LYS A 1 319 ? 20.736 -15.415 50.389 1.00 43.54 314 LYS A C 1
ATOM 4175 O O . LYS A 1 319 ? 21.050 -14.242 50.165 1.00 39.96 314 LYS A O 1
ATOM 4194 N N . ASP A 1 320 ? 19.505 -15.876 50.199 1.00 42.66 315 ASP A N 1
ATOM 4195 C CA . ASP A 1 320 ? 18.497 -15.034 49.570 1.00 49.75 315 ASP A CA 1
ATOM 4196 C C . ASP A 1 320 ? 17.580 -14.293 50.552 1.00 48.94 315 ASP A C 1
ATOM 4197 O O . ASP A 1 320 ? 16.660 -13.603 50.099 1.00 52.97 315 ASP A O 1
ATOM 4206 N N . ASP A 1 321 ? 17.790 -14.413 51.861 1.00 47.53 316 ASP A N 1
ATOM 4207 C CA . ASP A 1 321 ? 16.933 -13.788 52.873 1.00 51.03 316 ASP A CA 1
ATOM 4208 C C . ASP A 1 321 ? 17.708 -12.746 53.677 1.00 45.22 316 ASP A C 1
ATOM 4209 O O . ASP A 1 321 ? 18.780 -13.073 54.210 1.00 45.71 316 ASP A O 1
ATOM 4218 N N . PRO A 1 322 ? 17.185 -11.518 53.860 1.00 45.23 317 PRO A N 1
ATOM 4219 C CA . PRO A 1 322 ? 17.989 -10.490 54.554 1.00 40.37 317 PRO A CA 1
ATOM 4220 C C . PRO A 1 322 ? 18.266 -10.832 56.006 1.00 39.71 317 PRO A C 1
ATOM 4221 O O . PRO A 1 322 ? 19.371 -10.572 56.502 1.00 40.50 317 PRO A O 1
ATOM 4232 N N . LEU A 1 323 ? 17.288 -11.388 56.716 1.00 42.00 318 LEU A N 1
ATOM 4233 C CA . LEU A 1 323 ? 17.533 -11.787 58.095 1.00 42.47 318 LEU A CA 1
ATOM 4234 C C . LEU A 1 323 ? 18.578 -12.887 58.166 1.00 42.83 318 LEU A C 1
ATOM 4235 O O . LEU A 1 323 ? 19.349 -12.942 59.129 1.00 44.80 318 LEU A O 1
ATOM 4251 N N . GLN A 1 324 ? 18.576 -13.815 57.196 1.00 47.38 319 GLN A N 1
ATOM 4252 C CA . GLN A 1 324 ? 19.606 -14.857 57.164 1.00 49.97 319 GLN A CA 1
ATOM 4253 C C . GLN A 1 324 ? 20.980 -14.262 56.949 1.00 44.35 319 GLN A C 1
ATOM 4254 O O . GLN A 1 324 ? 21.942 -14.659 57.615 1.00 42.01 319 GLN A O 1
ATOM 4268 N N . ARG A 1 325 ? 21.097 -13.348 55.979 1.00 40.05 320 ARG A N 1
ATOM 4269 C CA . ARG A 1 325 ? 22.361 -12.652 55.746 1.00 37.55 320 ARG A CA 1
ATOM 4270 C C . ARG A 1 325 ? 22.828 -11.941 57.010 1.00 43.54 320 ARG A C 1
ATOM 4271 O O . ARG A 1 325 ? 23.989 -12.077 57.417 1.00 39.62 320 ARG A O 1
ATOM 4292 N N . LEU A 1 326 ? 21.916 -11.210 57.662 1.00 38.48 321 LEU A N 1
ATOM 4293 C CA . LEU A 1 326 ? 22.261 -10.464 58.870 1.00 41.18 321 LEU A CA 1
ATOM 4294 C C . LEU A 1 326 ? 22.753 -11.412 59.953 1.00 43.15 321 LEU A C 1
ATOM 4295 O O . LEU A 1 326 ? 23.708 -11.119 60.676 1.00 39.14 321 LEU A O 1
ATOM 4311 N N . GLU A 1 327 ? 22.099 -12.554 60.089 1.00 39.90 322 GLU A N 1
ATOM 4312 C CA . GLU A 1 327 ? 22.481 -13.493 61.137 1.00 44.18 322 GLU A CA 1
ATOM 4313 C C . GLU A 1 327 ? 23.882 -14.055 60.903 1.00 42.76 322 GLU A C 1
ATOM 4314 O O . GLU A 1 327 ? 24.689 -14.158 61.839 1.00 40.79 322 GLU A O 1
ATOM 4326 N N . ILE A 1 328 ? 24.175 -14.470 59.671 1.00 44.46 323 ILE A N 1
ATOM 4327 C CA . ILE A 1 328 ? 25.504 -15.004 59.379 1.00 41.90 323 ILE A CA 1
ATOM 4328 C C . ILE A 1 328 ? 26.577 -13.953 59.591 1.00 40.05 323 ILE A C 1
ATOM 4329 O O . ILE A 1 328 ? 27.628 -14.240 60.174 1.00 38.42 323 ILE A O 1
ATOM 4345 N N . ILE A 1 329 ? 26.315 -12.716 59.141 1.00 40.88 324 ILE A N 1
ATOM 4346 C CA . ILE A 1 329 ? 27.289 -11.627 59.266 1.00 40.99 324 ILE A CA 1
ATOM 4347 C C . ILE A 1 329 ? 27.572 -11.330 60.734 1.00 43.00 324 ILE A C 1
ATOM 4348 O O . ILE A 1 329 ? 28.729 -11.218 61.157 1.00 41.10 324 ILE A O 1
ATOM 4364 N N . ARG A 1 330 ? 26.519 -11.209 61.538 1.00 38.36 325 ARG A N 1
ATOM 4365 C CA . ARG A 1 330 ? 26.714 -10.878 62.948 1.00 40.37 325 ARG A CA 1
ATOM 4366 C C . ARG A 1 330 ? 27.577 -11.934 63.630 1.00 45.17 325 ARG A C 1
ATOM 4367 O O . ARG A 1 330 ? 28.466 -11.611 64.423 1.00 41.77 325 ARG A O 1
ATOM 4388 N N . ARG A 1 331 ? 27.263 -13.213 63.401 1.00 44.88 326 ARG A N 1
ATOM 4389 C CA . ARG A 1 331 ? 28.055 -14.289 63.992 1.00 43.78 326 ARG A CA 1
ATOM 4390 C C . ARG A 1 331 ? 29.500 -14.242 63.523 1.00 42.13 326 ARG A C 1
ATOM 4391 O O . ARG A 1 331 ? 30.428 -14.425 64.319 1.00 47.08 326 ARG A O 1
ATOM 4412 N N . SER A 1 332 ? 29.703 -14.063 62.219 1.00 38.96 327 SER A N 1
ATOM 4413 C CA . SER A 1 332 ? 31.052 -14.030 61.670 1.00 43.26 327 SER A CA 1
ATOM 4414 C C . SER A 1 332 ? 31.877 -12.902 62.294 1.00 45.71 327 SER A C 1
ATOM 4415 O O . SER A 1 332 ? 33.015 -13.120 62.722 1.00 44.02 327 SER A O 1
ATOM 4423 N N . VAL A 1 333 ? 31.299 -11.692 62.380 1.00 43.17 328 VAL A N 1
ATOM 4424 C CA . VAL A 1 333 ? 32.001 -10.554 62.984 1.00 46.73 328 VAL A CA 1
ATOM 4425 C C . VAL A 1 333 ? 32.333 -10.854 64.440 1.00 50.29 328 VAL A C 1
ATOM 4426 O O . VAL A 1 333 ? 33.427 -10.532 64.925 1.00 52.21 328 VAL A O 1
ATOM 4439 N N . GLN A 1 334 ? 31.402 -11.472 65.162 1.00 48.65 329 GLN A N 1
ATOM 4440 C CA . GLN A 1 334 ? 31.642 -11.773 66.572 1.00 52.13 329 GLN A CA 1
ATOM 4441 C C . GLN A 1 334 ? 32.732 -12.823 66.745 1.00 52.91 329 GLN A C 1
ATOM 4442 O O . GLN A 1 334 ? 33.540 -12.736 67.673 1.00 55.29 329 GLN A O 1
ATOM 4456 N N . ASN A 1 335 ? 32.754 -13.836 65.883 1.00 50.52 330 ASN A N 1
ATOM 4457 C CA . ASN A 1 335 ? 33.538 -15.047 66.094 1.00 49.37 330 ASN A CA 1
ATOM 4458 C C . ASN A 1 335 ? 34.771 -15.168 65.215 1.00 47.83 330 ASN A C 1
ATOM 4459 O O . ASN A 1 335 ? 35.551 -16.106 65.411 1.00 44.63 330 ASN A O 1
ATOM 4470 N N . SER A 1 336 ? 34.960 -14.277 64.248 1.00 46.06 331 SER A N 1
ATOM 4471 C CA . SER A 1 336 ? 36.127 -14.361 63.382 1.00 49.48 331 SER A CA 1
ATOM 4472 C C . SER A 1 336 ? 37.412 -14.321 64.200 1.00 47.09 331 SER A C 1
ATOM 4473 O O . SER A 1 336 ? 37.509 -13.618 65.208 1.00 46.87 331 SER A O 1
ATOM 4481 N N . LYS A 1 337 ? 38.389 -15.119 63.789 1.00 52.83 332 LYS A N 1
ATOM 4482 C CA . LYS A 1 337 ? 39.692 -15.123 64.438 1.00 51.41 332 LYS A CA 1
ATOM 4483 C C . LYS A 1 337 ? 40.726 -14.254 63.722 1.00 49.77 332 LYS A C 1
ATOM 4484 O O . LYS A 1 337 ? 41.832 -14.083 64.247 1.00 48.05 332 LYS A O 1
ATOM 4490 N N . GLN A 1 338 ? 40.412 -13.732 62.536 1.00 52.27 333 GLN A N 1
ATOM 4491 C CA . GLN A 1 338 ? 41.307 -12.828 61.803 1.00 49.05 333 GLN A CA 1
ATOM 4492 C C . GLN A 1 338 ? 40.933 -11.396 62.152 1.00 44.68 333 GLN A C 1
ATOM 4493 O O . GLN A 1 338 ? 40.118 -10.767 61.475 1.00 45.98 333 GLN A O 1
ATOM 4507 N N . ARG A 1 339 ? 41.504 -10.898 63.247 1.00 41.76 334 ARG A N 1
ATOM 4508 C CA . ARG A 1 339 ? 41.230 -9.565 63.772 1.00 45.73 334 ARG A CA 1
ATOM 4509 C C . ARG A 1 339 ? 42.526 -8.757 63.761 1.00 45.54 334 ARG A C 1
ATOM 4510 O O . ARG A 1 339 ? 43.546 -9.220 64.281 1.00 45.67 334 ARG A O 1
ATOM 4531 N N . PHE A 1 340 ? 42.470 -7.537 63.211 1.00 41.32 335 PHE A N 1
ATOM 4532 C CA . PHE A 1 340 ? 43.652 -6.701 62.971 1.00 43.10 335 PHE A CA 1
ATOM 4533 C C . PHE A 1 340 ? 43.494 -5.370 63.697 1.00 43.25 335 PHE A C 1
ATOM 4534 O O . PHE A 1 340 ? 42.837 -4.447 63.204 1.00 38.29 335 PHE A O 1
ATOM 4551 N N . LYS A 1 341 ? 44.066 -5.284 64.890 1.00 46.53 336 LYS A N 1
ATOM 4552 C CA . LYS A 1 341 ? 44.092 -4.017 65.601 1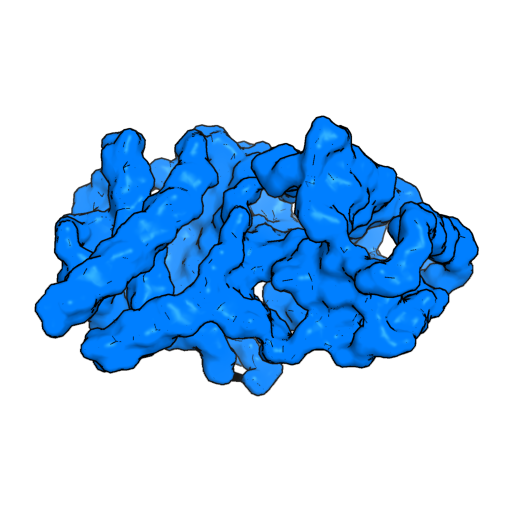.00 47.53 336 LYS A CA 1
ATOM 4553 C C . LYS A 1 341 ? 44.925 -3.003 64.829 1.00 46.87 336 LYS A C 1
ATOM 4554 O O . LYS A 1 341 ? 45.855 -3.366 64.107 1.00 48.63 336 LYS A O 1
ATOM 4573 N N . ARG A 1 342 ? 44.625 -1.719 65.030 1.00 46.07 337 ARG A N 1
ATOM 4574 C CA . ARG A 1 342 ? 45.325 -0.628 64.347 1.00 48.45 337 ARG A CA 1
ATOM 4575 C C . ARG A 1 342 ? 45.628 0.479 65.354 1.00 50.06 337 ARG A C 1
ATOM 4576 O O . ARG A 1 342 ? 45.383 1.662 65.123 1.00 51.35 337 ARG A O 1
ATOM 4597 N N . MET A 1 343 ? 46.187 0.084 66.497 1.00 51.39 338 MET A N 1
ATOM 4598 C CA . MET A 1 343 ? 46.492 1.010 67.579 1.00 58.26 338 MET A CA 1
ATOM 4599 C C . MET A 1 343 ? 47.953 1.442 67.604 1.00 57.32 338 MET A C 1
ATOM 4600 O O . MET A 1 343 ? 48.256 2.534 68.093 1.00 60.24 338 MET A O 1
ATOM 4614 N N . THR A 1 344 ? 48.864 0.613 67.096 1.00 54.77 339 THR A N 1
ATOM 4615 C CA . THR A 1 344 ? 50.286 0.916 67.100 1.00 56.99 339 THR A CA 1
ATOM 4616 C C . THR A 1 344 ? 50.815 0.947 65.667 1.00 53.67 339 THR A C 1
ATOM 4617 O O . THR A 1 344 ? 50.211 0.375 64.754 1.00 49.22 339 THR A O 1
ATOM 4628 N N . SER A 1 345 ? 51.972 1.593 65.485 1.00 49.94 340 SER A N 1
ATOM 4629 C CA A SER A 1 345 ? 52.581 1.674 64.157 0.58 49.79 340 SER A CA 1
ATOM 4630 C CA B SER A 1 345 ? 52.579 1.675 64.155 0.42 49.80 340 SER A CA 1
ATOM 4631 C C . SER A 1 345 ? 52.758 0.283 63.566 1.00 49.41 340 SER A C 1
ATOM 4632 O O . SER A 1 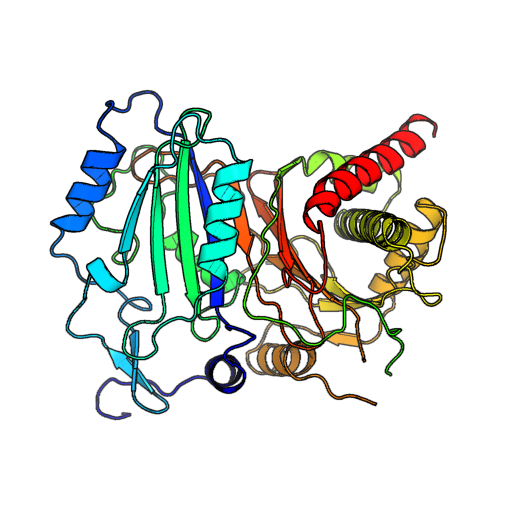345 ? 52.401 0.034 62.413 1.00 49.93 340 SER A O 1
ATOM 4645 N N . ASP A 1 346 ? 53.307 -0.639 64.356 1.00 49.99 341 ASP A N 1
ATOM 4646 C CA . ASP A 1 346 ? 53.512 -2.006 63.886 1.00 52.98 341 ASP A CA 1
ATOM 4647 C C . ASP A 1 346 ? 52.195 -2.645 63.481 1.00 46.40 341 ASP A C 1
ATOM 4648 O O . ASP A 1 346 ? 52.112 -3.319 62.448 1.00 47.56 341 ASP A O 1
ATOM 4657 N N . GLN A 1 347 ? 51.163 -2.478 64.305 1.00 46.04 342 GLN A N 1
ATOM 4658 C CA . GLN A 1 347 ? 49.851 -3.022 63.965 1.00 47.26 342 GLN A CA 1
ATOM 4659 C C . GLN A 1 347 ? 49.325 -2.425 62.666 1.00 42.91 342 GLN A C 1
ATOM 4660 O O . GLN A 1 347 ? 48.843 -3.153 61.792 1.00 43.13 342 GLN A O 1
ATOM 4674 N N . ILE A 1 348 ? 49.430 -1.098 62.518 1.00 40.84 343 ILE A N 1
ATOM 4675 C CA . ILE A 1 348 ? 48.980 -0.444 61.287 1.00 41.55 343 ILE A CA 1
ATOM 4676 C C . ILE A 1 348 ? 49.820 -0.912 60.107 1.00 43.46 343 ILE A C 1
ATOM 4677 O O . ILE A 1 348 ? 49.292 -1.237 59.037 1.00 42.26 343 ILE A O 1
ATOM 4693 N N . LEU A 1 349 ? 51.140 -1.005 60.298 1.00 45.01 344 LEU A N 1
ATOM 4694 C CA . LEU A 1 349 ? 52.008 -1.554 59.256 1.00 48.09 344 LEU A CA 1
ATOM 4695 C C . LEU A 1 349 ? 51.523 -2.923 58.789 1.00 46.07 344 LEU A C 1
ATOM 4696 O O . LEU A 1 349 ? 51.419 -3.182 57.583 1.00 45.44 344 LEU A O 1
ATOM 4712 N N . ASN A 1 350 ? 51.280 -3.834 59.734 1.00 45.00 345 ASN A N 1
ATOM 4713 C CA . ASN A 1 350 ? 50.886 -5.191 59.371 1.00 45.63 345 ASN A CA 1
ATOM 4714 C C . ASN A 1 350 ? 49.524 -5.212 58.703 1.00 48.20 345 ASN A C 1
ATOM 4715 O O . ASN A 1 350 ? 49.302 -6.001 57.776 1.00 42.54 345 ASN A O 1
ATOM 4726 N N . TYR A 1 351 ? 48.581 -4.395 59.191 1.00 44.90 346 TYR A N 1
ATOM 4727 C CA . TYR A 1 351 ? 47.294 -4.284 58.515 1.00 43.16 346 TYR A CA 1
ATOM 4728 C C . TYR A 1 351 ? 47.488 -3.816 57.086 1.00 41.22 346 TYR A C 1
ATOM 4729 O O . TYR A 1 351 ? 46.914 -4.382 56.147 1.00 42.09 346 TYR A O 1
ATOM 4747 N N . SER A 1 352 ? 48.343 -2.813 56.899 1.00 42.31 347 SER A N 1
ATOM 4748 C CA . SER A 1 352 ? 48.559 -2.270 55.567 1.00 41.27 347 SER A CA 1
ATOM 4749 C C . SER A 1 352 ? 49.127 -3.328 54.627 1.00 44.42 347 SER A C 1
ATOM 4750 O O . SER A 1 352 ? 48.798 -3.359 53.435 1.00 44.57 347 SER A O 1
ATOM 4758 N N . ALA A 1 353 ? 49.983 -4.202 55.144 1.00 39.61 348 ALA A N 1
ATOM 4759 C CA . ALA A 1 353 ? 50.545 -5.264 54.309 1.00 44.54 348 ALA A CA 1
ATOM 4760 C C . ALA A 1 353 ? 49.467 -6.263 53.898 1.00 45.87 348 ALA A C 1
ATOM 4761 O O . ALA A 1 353 ? 49.417 -6.703 52.738 1.00 40.95 348 ALA A O 1
ATOM 4768 N N . VAL A 1 354 ? 48.625 -6.673 54.854 1.00 42.33 349 VAL A N 1
ATOM 4769 C CA . VAL A 1 354 ? 47.514 -7.570 54.534 1.00 41.24 349 VAL A CA 1
ATOM 4770 C C . VAL A 1 354 ? 46.662 -6.995 53.416 1.00 39.97 349 VAL A C 1
ATOM 4771 O O . VAL A 1 354 ? 46.353 -7.681 52.435 1.00 38.73 349 VAL A O 1
ATOM 4784 N N . VAL A 1 355 ? 46.300 -5.712 53.532 1.00 37.68 350 VAL A N 1
ATOM 4785 C CA . VAL A 1 355 ? 45.289 -5.135 52.653 1.00 34.73 350 VAL A CA 1
ATOM 4786 C C . VAL A 1 355 ? 45.869 -4.743 51.302 1.00 40.47 350 VAL A C 1
ATOM 4787 O O . VAL A 1 355 ? 45.233 -4.943 50.259 1.00 36.55 350 VAL A O 1
ATOM 4800 N N . TYR A 1 356 ? 47.060 -4.156 51.288 1.00 38.64 351 TYR A N 1
ATOM 4801 C CA . TYR A 1 356 ? 47.596 -3.598 50.057 1.00 42.58 351 TYR A CA 1
ATOM 4802 C C . TYR A 1 356 ? 48.652 -4.484 49.408 1.00 43.51 351 TYR A C 1
ATOM 4803 O O . TYR A 1 356 ? 48.988 -4.270 48.236 1.00 40.77 351 TYR A O 1
ATOM 4821 N N . GLY A 1 357 ? 49.145 -5.492 50.112 1.00 47.33 352 GLY A N 1
ATOM 4822 C CA . GLY A 1 357 ? 50.069 -6.456 49.545 1.00 49.56 352 GLY A CA 1
ATOM 4823 C C . GLY A 1 357 ? 49.783 -7.873 50.009 1.00 48.83 352 GLY A C 1
ATOM 4824 O O . GLY A 1 357 ? 50.679 -8.603 50.446 1.00 47.99 352 GLY A O 1
ATOM 4828 N N . PRO A 1 358 ? 48.532 -8.319 49.856 1.00 44.67 353 PRO A N 1
ATOM 4829 C CA . PRO A 1 358 ? 48.157 -9.634 50.387 1.00 46.83 353 PRO A CA 1
ATOM 4830 C C . PRO A 1 358 ? 48.900 -10.781 49.712 1.00 49.84 353 PRO A C 1
ATOM 4831 O O . PRO A 1 358 ? 49.198 -10.746 48.519 1.00 48.05 353 PRO A O 1
ATOM 4842 N N . ALA A 1 359 ? 49.249 -11.787 50.508 1.00 52.62 354 ALA A N 1
ATOM 4843 C CA . ALA A 1 359 ? 49.730 -13.037 49.945 1.00 48.15 354 ALA A CA 1
ATOM 4844 C C . ALA A 1 359 ? 48.603 -13.737 49.187 1.00 56.33 354 ALA A C 1
ATOM 4845 O O . ALA A 1 359 ? 47.417 -13.486 49.422 1.00 60.14 354 ALA A O 1
ATOM 4852 N N . GLY A 1 360 ? 48.989 -14.640 48.275 1.00 56.77 355 GLY A N 1
ATOM 4853 C CA . GLY A 1 360 ? 48.037 -15.357 47.454 1.00 60.36 355 GLY A CA 1
ATOM 4854 C C . GLY A 1 360 ? 48.260 -16.860 47.502 1.00 66.40 355 GLY A C 1
ATOM 4855 O O . GLY A 1 360 ? 49.249 -17.351 48.056 1.00 66.55 355 GLY A O 1
ATOM 4859 N N . LEU A 1 361 ? 47.317 -17.586 46.907 1.00 74.39 356 LEU A N 1
ATOM 4860 C CA . LEU A 1 361 ? 47.373 -19.050 46.894 1.00 80.23 356 LEU A CA 1
ATOM 4861 C C . LEU A 1 361 ? 48.406 -19.539 45.891 1.00 88.72 356 LEU A C 1
ATOM 4862 O O . LEU A 1 361 ? 48.202 -19.444 44.680 1.00 93.53 356 LEU A O 1
ATOM 4868 N N . GLN A 1 372 ? 42.107 -15.472 46.475 1.00 78.07 367 GLN A N 1
ATOM 4869 C CA . GLN A 1 372 ? 42.535 -14.385 47.346 1.00 61.41 367 GLN A CA 1
ATOM 4870 C C . GLN A 1 372 ? 41.935 -14.558 48.748 1.00 56.52 367 GLN A C 1
ATOM 4871 O O . GLN A 1 372 ? 41.112 -15.447 48.988 1.00 53.11 367 GLN A O 1
ATOM 4876 N N . ALA A 1 373 ? 42.370 -13.702 49.675 1.00 50.08 368 ALA A N 1
ATOM 4877 C CA . ALA A 1 373 ? 41.934 -13.790 51.064 1.00 45.81 368 ALA A CA 1
ATOM 4878 C C . ALA A 1 373 ? 40.568 -13.132 51.289 1.00 46.42 368 ALA A C 1
ATOM 4879 O O . ALA A 1 373 ? 39.764 -13.616 52.099 1.00 42.39 368 ALA A O 1
ATOM 4886 N N . PHE A 1 374 ? 40.295 -12.027 50.594 1.00 35.81 369 PHE A N 1
ATOM 4887 C CA . PHE A 1 374 ? 39.045 -11.292 50.731 1.00 38.68 369 PHE A CA 1
ATOM 4888 C C . PHE A 1 374 ? 38.688 -10.689 49.380 1.00 36.72 369 PHE A C 1
ATOM 4889 O O . PHE A 1 374 ? 39.539 -10.573 48.486 1.00 38.01 369 PHE A O 1
ATOM 4906 N N . ASN A 1 375 ? 37.414 -10.357 49.224 1.00 34.97 370 ASN A N 1
ATOM 4907 C CA . ASN A 1 375 ? 36.924 -9.788 47.974 1.00 34.88 370 ASN A CA 1
ATOM 4908 C C . ASN A 1 375 ? 36.929 -8.268 47.963 1.00 35.58 370 ASN A C 1
ATOM 4909 O O . ASN A 1 375 ? 37.009 -7.683 46.876 1.00 33.26 370 ASN A O 1
ATOM 4920 N N . LEU A 1 376 ? 36.792 -7.623 49.129 1.00 35.45 371 LEU A N 1
ATOM 4921 C CA . LEU A 1 376 ? 36.780 -6.164 49.212 1.00 31.25 371 LEU A CA 1
ATOM 4922 C C . LEU A 1 376 ? 37.012 -5.752 50.655 1.00 35.02 371 LEU A C 1
ATOM 4923 O O . LEU A 1 376 ? 36.979 -6.575 51.579 1.00 33.61 371 LEU A O 1
ATOM 4939 N N . VAL A 1 377 ? 37.280 -4.458 50.824 1.00 31.57 372 VAL A N 1
ATOM 4940 C CA . VAL A 1 377 ? 37.433 -3.803 52.125 1.00 38.83 372 VAL A CA 1
ATOM 4941 C C . VAL A 1 377 ? 36.271 -2.841 52.297 1.00 35.45 372 VAL A C 1
ATOM 4942 O O . VAL A 1 377 ? 35.980 -2.059 51.389 1.00 34.93 372 VAL A O 1
ATOM 4955 N N . ILE A 1 378 ? 35.583 -2.918 53.427 1.00 36.20 373 ILE A N 1
ATOM 4956 C CA . ILE A 1 378 ? 34.549 -1.940 53.784 1.00 32.47 373 ILE A CA 1
ATOM 4957 C C . ILE A 1 378 ? 35.096 -1.131 54.952 1.00 39.78 373 ILE A C 1
ATOM 4958 O O . ILE A 1 378 ? 35.170 -1.648 56.076 1.00 34.28 373 ILE A O 1
ATOM 4974 N N . SER A 1 379 ? 35.518 0.118 54.692 1.00 35.97 374 SER A N 1
ATOM 4975 C CA . SER A 1 379 ? 36.213 0.945 55.672 1.00 37.19 374 SER A CA 1
ATOM 4976 C C . SER A 1 379 ? 35.264 1.941 56.322 1.00 42.21 374 SER A C 1
ATOM 4977 O O . SER A 1 379 ? 34.271 2.380 55.739 1.00 33.19 374 SER A O 1
ATOM 4985 N N . ASN A 1 380 ? 35.604 2.307 57.545 1.00 44.31 375 ASN A N 1
ATOM 4986 C CA . ASN A 1 380 ? 34.857 3.279 58.317 1.00 41.34 375 ASN A CA 1
ATOM 4987 C C . ASN A 1 380 ? 35.823 4.347 58.809 1.00 47.22 375 ASN A C 1
ATOM 4988 O O . ASN A 1 380 ? 36.821 4.012 59.454 1.00 45.98 375 ASN A O 1
ATOM 4999 N N . VAL A 1 381 ? 35.580 5.602 58.448 1.00 37.14 376 VAL A N 1
ATOM 5000 C CA . VAL A 1 381 ? 36.393 6.729 58.887 1.00 41.99 376 VAL A CA 1
ATOM 5001 C C . VAL A 1 381 ? 35.500 7.679 59.686 1.00 43.98 376 VAL A C 1
ATOM 5002 O O . VAL A 1 381 ? 34.753 8.471 59.114 1.00 45.97 376 VAL A O 1
ATOM 5015 N N . PRO A 1 382 ? 35.542 7.619 61.012 1.00 42.58 377 PRO A N 1
ATOM 5016 C CA . PRO A 1 382 ? 34.665 8.480 61.813 1.00 48.84 377 PRO A CA 1
ATOM 5017 C C . PRO A 1 382 ? 34.895 9.962 61.537 1.00 48.77 377 PRO A C 1
ATOM 5018 O O . PRO A 1 382 ? 36.033 10.435 61.488 1.00 44.36 377 PRO A O 1
ATOM 5029 N N . GLY A 1 383 ? 33.793 10.696 61.377 1.00 48.39 378 GLY A N 1
ATOM 5030 C CA . GLY A 1 383 ? 33.832 12.132 61.228 1.00 46.06 378 GLY A CA 1
ATOM 5031 C C . GLY A 1 383 ? 33.385 12.831 62.496 1.00 48.80 378 GLY A C 1
ATOM 5032 O O . GLY A 1 383 ? 32.967 12.197 63.469 1.00 55.10 378 GLY A O 1
ATOM 5036 N N . PRO A 1 384 ? 33.466 14.155 62.517 1.00 57.72 379 PRO A N 1
ATOM 5037 C CA . PRO A 1 384 ? 33.089 14.880 63.732 1.00 58.15 379 PRO A CA 1
ATOM 5038 C C . PRO A 1 384 ? 31.604 14.773 64.024 1.00 57.36 379 PRO A C 1
ATOM 5039 O O . PRO A 1 384 ? 30.781 14.581 63.129 1.00 55.30 379 PRO A O 1
ATOM 5050 N N . ARG A 1 385 ? 31.265 14.891 65.307 1.00 59.30 380 ARG A N 1
ATOM 5051 C CA . ARG A 1 385 ? 29.867 14.897 65.720 1.00 65.15 380 ARG A CA 1
ATOM 5052 C C . ARG A 1 385 ? 29.239 16.293 65.691 1.00 65.31 380 ARG A C 1
ATOM 5053 O O . ARG A 1 385 ? 28.008 16.400 65.653 1.00 61.22 380 ARG A O 1
ATOM 5059 N N . GLU A 1 386 ? 30.065 17.377 65.709 1.00 57.89 381 GLU A N 1
ATOM 5060 C CA . GLU A 1 386 ? 29.596 18.770 65.672 1.00 57.84 381 GLU A CA 1
ATOM 5061 C C . GLU A 1 386 ? 29.921 19.438 64.330 1.00 53.92 381 GLU A C 1
ATOM 5062 O O . GLU A 1 386 ? 31.001 19.212 63.769 1.00 55.04 381 GLU A O 1
ATOM 5068 N N . PRO A 1 387 ? 29.061 20.330 63.831 1.00 56.03 382 PRO A N 1
ATOM 5069 C CA . PRO A 1 387 ? 29.302 20.912 62.502 1.00 53.57 382 PRO A CA 1
ATOM 5070 C C . PRO A 1 387 ? 30.596 21.705 62.419 1.00 49.77 382 PRO A C 1
ATOM 5071 O O . PRO A 1 387 ? 31.063 22.293 63.395 1.00 50.37 382 PRO A O 1
ATOM 5082 N N . LEU A 1 388 ? 31.162 21.739 61.212 1.00 42.10 383 LEU A N 1
ATOM 5083 C CA . LEU A 1 388 ? 32.312 22.568 60.896 1.00 43.15 383 LEU A CA 1
ATOM 5084 C C . LEU A 1 388 ? 31.895 23.682 59.938 1.00 43.13 383 LEU A C 1
ATOM 5085 O O . LEU A 1 388 ? 30.873 23.591 59.247 1.00 45.67 383 LEU A O 1
ATOM 5101 N N . TYR A 1 389 ? 32.713 24.730 59.884 1.00 44.45 384 TYR A N 1
ATOM 5102 C CA . TYR A 1 389 ? 32.431 25.921 59.091 1.00 46.67 384 TYR A CA 1
ATOM 5103 C C . TYR A 1 389 ? 33.705 26.421 58.414 1.00 48.26 384 TYR A C 1
ATOM 5104 O O . TYR A 1 389 ? 34.810 26.233 58.926 1.00 49.56 384 TYR A O 1
ATOM 5122 N N . TRP A 1 390 ? 33.532 27.052 57.253 1.00 43.83 385 TRP A N 1
ATOM 5123 C CA . TRP A 1 390 ? 34.596 27.754 56.538 1.00 42.11 385 TRP A CA 1
ATOM 5124 C C . TRP A 1 390 ? 34.132 29.184 56.282 1.00 45.76 385 TRP A C 1
ATOM 5125 O O . TRP A 1 390 ? 33.236 29.421 55.464 1.00 39.92 385 TRP A O 1
ATOM 5146 N N . ASN A 1 391 ? 34.685 30.131 57.041 1.00 48.22 386 ASN A N 1
ATOM 5147 C CA . ASN A 1 391 ? 34.342 31.544 56.878 1.00 51.16 386 ASN A CA 1
ATOM 5148 C C . ASN A 1 391 ? 32.825 31.724 56.967 1.00 51.26 386 ASN A C 1
ATOM 5149 O O . ASN A 1 391 ? 32.217 32.489 56.224 1.00 46.85 386 ASN A O 1
ATOM 5160 N N . GLY A 1 392 ? 32.196 30.979 57.879 1.00 45.37 387 GLY A N 1
ATOM 5161 C CA . GLY A 1 392 ? 30.766 31.032 58.070 1.00 43.31 387 GLY A CA 1
ATOM 5162 C C . GLY A 1 392 ? 29.952 30.027 57.263 1.00 41.25 387 GLY A C 1
ATOM 5163 O O . GLY A 1 392 ? 28.766 29.852 57.553 1.00 43.29 387 GLY A O 1
ATOM 5167 N N . ALA A 1 393 ? 30.518 29.441 56.209 1.00 40.07 388 ALA A N 1
ATOM 5168 C CA . ALA A 1 393 ? 29.816 28.461 55.379 1.00 40.08 388 ALA A CA 1
ATOM 5169 C C . ALA A 1 393 ? 29.788 27.101 56.075 1.00 39.46 388 ALA A C 1
ATOM 5170 O O . ALA A 1 393 ? 30.847 26.560 56.419 1.00 40.60 388 ALA A O 1
ATOM 5177 N N . LYS A 1 394 ? 28.593 26.564 56.316 1.00 42.56 389 LYS A N 1
ATOM 5178 C CA . LYS A 1 394 ? 28.461 25.290 57.031 1.00 41.61 389 LYS A CA 1
ATOM 5179 C C . LYS A 1 394 ? 28.868 24.104 56.161 1.00 42.83 389 LYS A C 1
ATOM 5180 O O . LYS A 1 394 ? 28.390 23.966 55.034 1.00 37.32 389 LYS A O 1
ATOM 5199 N N . LEU A 1 395 ? 29.697 23.217 56.712 1.00 39.72 390 LEU A N 1
ATOM 5200 C CA . LEU A 1 395 ? 29.983 21.930 56.086 1.00 37.42 390 LEU A CA 1
ATOM 5201 C C . LEU A 1 395 ? 28.728 21.069 56.170 1.00 38.19 390 LEU A C 1
ATOM 5202 O O . LEU A 1 395 ? 28.360 20.598 57.249 1.00 42.82 390 LEU A O 1
ATOM 5218 N N A ASP A 1 396 ? 28.038 20.901 55.048 0.59 38.50 391 ASP A N 1
ATOM 5219 N N B ASP A 1 396 ? 28.049 20.892 55.036 0.41 38.52 391 ASP A N 1
ATOM 5220 C CA A ASP A 1 396 ? 26.785 20.157 55.033 0.59 40.55 391 ASP A CA 1
ATOM 5221 C CA B ASP A 1 396 ? 26.783 20.168 55.001 0.41 40.62 391 ASP A CA 1
ATOM 5222 C C A ASP A 1 396 ? 26.984 18.656 54.858 0.59 39.79 391 ASP A C 1
ATOM 5223 C C B ASP A 1 396 ? 26.985 18.664 54.859 0.41 40.07 391 ASP A C 1
ATOM 5224 O O A ASP A 1 396 ? 26.149 17.868 55.316 0.59 39.14 391 ASP A O 1
ATOM 5225 O O B ASP A 1 396 ? 26.153 17.884 55.336 0.41 39.30 391 ASP A O 1
ATOM 5242 N N . ALA A 1 397 ? 28.081 18.246 54.221 1.00 33.59 392 ALA A N 1
ATOM 5243 C CA . ALA A 1 397 ? 28.319 16.839 53.909 1.00 32.92 392 ALA A CA 1
ATOM 5244 C C . ALA A 1 397 ? 29.796 16.617 53.608 1.00 33.11 392 ALA A C 1
ATOM 5245 O O . ALA A 1 397 ? 30.477 17.526 53.128 1.00 32.55 392 ALA A O 1
ATOM 5252 N N . LEU A 1 398 ? 30.269 15.397 53.898 1.00 33.30 393 LEU A N 1
ATOM 5253 C CA . LEU A 1 398 ? 31.685 15.021 53.785 1.00 31.22 393 LEU A CA 1
ATOM 5254 C C . LEU A 1 398 ? 31.771 13.565 53.333 1.00 36.21 393 LEU A C 1
ATOM 5255 O O . LEU A 1 398 ? 31.453 12.661 54.120 1.00 34.63 393 LEU A O 1
ATOM 5271 N N . TYR A 1 399 ? 32.262 13.320 52.110 1.00 32.19 394 TYR A N 1
ATOM 5272 C CA . TYR A 1 399 ? 32.313 11.977 51.536 1.00 29.04 394 TYR A CA 1
ATOM 5273 C C . TYR A 1 399 ? 33.750 11.513 51.318 1.00 33.71 394 TYR A C 1
ATOM 5274 O O . TYR A 1 399 ? 34.563 12.271 50.760 1.00 32.58 394 TYR A O 1
ATOM 5292 N N . PRO A 1 400 ? 34.097 10.284 51.716 1.00 33.59 395 PRO A N 1
ATOM 5293 C CA . PRO A 1 400 ? 35.459 9.770 51.505 1.00 31.21 395 PRO A CA 1
ATOM 5294 C C . PRO A 1 400 ? 35.610 9.059 50.165 1.00 30.54 395 PRO A C 1
ATOM 5295 O O . PRO A 1 400 ? 34.703 8.373 49.687 1.00 34.23 395 PRO A O 1
ATOM 5306 N N . ALA A 1 401 ? 36.767 9.248 49.549 1.00 29.09 396 ALA A N 1
ATOM 5307 C CA . ALA A 1 401 ? 37.147 8.567 48.310 1.00 30.05 396 ALA A CA 1
ATOM 5308 C C . ALA A 1 401 ? 38.487 7.876 48.535 1.00 33.23 396 ALA A C 1
ATOM 5309 O O . ALA A 1 401 ? 39.511 8.548 48.728 1.00 30.69 396 ALA A O 1
ATOM 5316 N N . SER A 1 402 ? 38.494 6.541 48.531 1.00 29.46 397 SER A N 1
ATOM 5317 C CA . SER A 1 402 ? 39.678 5.768 48.897 1.00 29.94 397 SER A CA 1
ATOM 5318 C C . SER A 1 402 ? 40.363 5.147 47.658 1.00 30.41 397 SER A C 1
ATOM 5319 O O . SER A 1 402 ? 40.285 5.707 46.550 1.00 30.56 397 SER A O 1
ATOM 5327 N N . ILE A 1 403 ? 41.004 3.991 47.831 1.00 30.79 398 ILE A N 1
ATOM 5328 C CA . ILE A 1 403 ? 41.978 3.463 46.874 1.00 31.56 398 ILE A CA 1
ATOM 5329 C C . ILE A 1 403 ? 41.468 2.157 46.292 1.00 34.64 398 ILE A C 1
ATOM 5330 O O . ILE A 1 403 ? 41.118 1.251 47.043 1.00 31.49 398 ILE A O 1
ATOM 5346 N N . VAL A 1 404 ? 41.486 2.034 44.958 1.00 33.90 399 VAL A N 1
ATOM 5347 C CA . VAL A 1 404 ? 41.332 0.736 44.309 1.00 36.83 399 VAL A CA 1
ATOM 5348 C C . VAL A 1 404 ? 42.680 0.287 43.752 1.00 36.38 399 VAL A C 1
ATOM 5349 O O . VAL A 1 404 ? 43.565 1.100 43.465 1.00 36.91 399 VAL A O 1
ATOM 5362 N N . LEU A 1 405 ? 42.855 -1.021 43.637 1.00 33.95 400 LEU A N 1
ATOM 5363 C CA . LEU A 1 405 ? 44.103 -1.536 43.098 1.00 35.86 400 LEU A CA 1
ATOM 5364 C C . LEU A 1 405 ? 43.883 -2.901 42.453 1.00 35.81 400 LEU A C 1
ATOM 5365 O O . LEU A 1 405 ? 42.806 -3.490 42.539 1.00 35.47 400 LEU A O 1
ATOM 5381 N N . ASP A 1 406 ? 44.935 -3.413 41.819 1.00 37.16 401 ASP A N 1
ATOM 5382 C CA . ASP A 1 406 ? 44.848 -4.722 41.180 1.00 40.73 401 ASP A CA 1
ATOM 5383 C C . ASP A 1 406 ? 44.283 -5.743 42.153 1.00 38.09 401 ASP A C 1
ATOM 5384 O O . ASP A 1 406 ? 44.751 -5.859 43.284 1.00 37.18 401 ASP A O 1
ATOM 5393 N N . GLY A 1 407 ? 43.281 -6.492 41.694 1.00 40.21 402 GLY A N 1
ATOM 5394 C CA . GLY A 1 407 ? 42.626 -7.498 42.512 1.00 37.72 402 GLY A CA 1
ATOM 5395 C C . GLY A 1 407 ? 41.586 -6.976 43.488 1.00 39.29 402 GLY A C 1
ATOM 5396 O O . GLY A 1 407 ? 40.999 -7.787 44.215 1.00 35.02 402 GLY A O 1
ATOM 5400 N N . GLN A 1 408 ? 41.345 -5.639 43.542 1.00 34.56 403 GLN A N 1
ATOM 5401 C CA . GLN A 1 408 ? 40.351 -4.990 44.431 1.00 36.33 403 GLN A CA 1
ATOM 5402 C C . GLN A 1 408 ? 39.773 -3.776 43.691 1.00 38.22 403 GLN A C 1
ATOM 5403 O O . GLN A 1 408 ? 40.145 -2.620 43.945 1.00 35.19 403 GLN A O 1
ATOM 5417 N N . ALA A 1 409 ? 38.871 -4.056 42.759 1.00 33.06 404 ALA A N 1
ATOM 5418 C CA . ALA A 1 409 ? 38.332 -3.029 41.885 1.00 34.27 404 ALA A CA 1
ATOM 5419 C C . ALA A 1 409 ? 37.227 -2.186 42.516 1.00 31.97 404 ALA A C 1
ATOM 5420 O O . ALA A 1 409 ? 36.820 -1.217 41.879 1.00 31.95 404 ALA A O 1
ATOM 5427 N N . LEU A 1 410 ? 36.761 -2.509 43.729 1.00 31.31 405 LEU A N 1
ATOM 5428 C CA . LEU A 1 410 ? 35.730 -1.749 44.435 1.00 32.65 405 LEU A CA 1
ATOM 5429 C C . LEU A 1 410 ? 36.157 -1.533 45.876 1.00 32.48 405 LEU A C 1
ATOM 5430 O O . LEU A 1 410 ? 36.550 -2.490 46.558 1.00 30.28 405 LEU A O 1
ATOM 5446 N N . ASN A 1 411 ? 36.073 -0.288 46.338 1.00 30.13 406 ASN A N 1
ATOM 5447 C CA . ASN A 1 411 ? 36.271 0.042 47.743 1.00 31.70 406 ASN A CA 1
ATOM 5448 C C . ASN A 1 411 ? 35.037 0.784 48.240 1.00 33.24 406 ASN A C 1
ATOM 5449 O O . ASN A 1 411 ? 34.522 1.666 47.545 1.00 34.17 406 ASN A O 1
ATOM 5460 N N . ILE A 1 412 ? 34.540 0.397 49.410 1.00 33.38 407 ILE A N 1
ATOM 5461 C CA . ILE A 1 412 ? 33.443 1.068 50.089 1.00 28.53 407 ILE A CA 1
ATOM 5462 C C . ILE A 1 412 ? 34.029 1.696 51.339 1.00 32.19 407 ILE A C 1
ATOM 5463 O O . ILE A 1 412 ? 34.659 0.998 52.141 1.00 32.82 407 ILE A O 1
ATOM 5479 N N . THR A 1 413 ? 33.850 3.018 51.505 1.00 30.62 408 THR A N 1
ATOM 5480 C CA . THR A 1 413 ? 34.288 3.709 52.710 1.00 30.56 408 THR A CA 1
ATOM 5481 C C . THR A 1 413 ? 33.144 4.590 53.194 1.00 32.43 408 THR A C 1
ATOM 5482 O O . THR A 1 413 ? 32.390 5.151 52.395 1.00 30.75 408 THR A O 1
ATOM 5493 N N . MET A 1 414 ? 32.987 4.654 54.507 1.00 34.08 409 MET A N 1
ATOM 5494 C CA . MET A 1 414 ? 31.884 5.380 55.119 1.00 38.95 409 MET A CA 1
ATOM 5495 C C . MET A 1 414 ? 32.398 6.266 56.232 1.00 35.16 409 MET A C 1
ATOM 5496 O O . MET A 1 414 ? 33.320 5.898 56.961 1.00 38.38 409 MET A O 1
ATOM 5510 N N . THR A 1 415 ? 31.753 7.413 56.375 1.00 37.79 410 THR A N 1
ATOM 5511 C CA . THR A 1 415 ? 32.056 8.399 57.404 1.00 37.55 410 THR A CA 1
ATOM 5512 C C . THR A 1 415 ? 30.764 8.801 58.105 1.00 40.27 410 THR A C 1
ATOM 5513 O O . THR A 1 415 ? 29.768 9.081 57.436 1.00 39.93 410 THR A O 1
ATOM 5524 N N . SER A 1 416 ? 30.764 8.784 59.435 1.00 46.61 411 SER A N 1
ATOM 5525 C CA . SER A 1 416 ? 29.658 9.330 60.221 1.00 49.07 411 SER A CA 1
ATOM 5526 C C . SER A 1 416 ? 29.899 10.820 60.468 1.00 46.02 411 SER A C 1
ATOM 5527 O O . SER A 1 416 ? 30.980 11.207 60.925 1.00 43.81 411 SER A O 1
ATOM 5535 N N . TYR A 1 417 ? 28.889 11.642 60.167 1.00 42.46 412 TYR A N 1
ATOM 5536 C CA . TYR A 1 417 ? 28.964 13.087 60.348 1.00 43.25 412 TYR A CA 1
ATOM 5537 C C . TYR A 1 417 ? 27.560 13.639 60.568 1.00 42.97 412 TYR A C 1
ATOM 5538 O O . TYR A 1 417 ? 26.694 13.484 59.702 1.00 48.08 412 TYR A O 1
ATOM 5556 N N . LEU A 1 418 ? 27.322 14.260 61.731 1.00 52.86 413 LEU A N 1
ATOM 5557 C CA . LEU A 1 418 ? 26.039 14.921 62.024 1.00 57.12 413 LEU A CA 1
ATOM 5558 C C . LEU A 1 418 ? 24.868 13.939 62.006 1.00 56.64 413 LEU A C 1
ATOM 5559 O O . LEU A 1 418 ? 23.762 14.272 61.571 1.00 60.95 413 LEU A O 1
ATOM 5575 N N . ASP A 1 419 ? 25.086 12.742 62.519 1.00 42.95 414 ASP A N 1
ATOM 5576 C CA . ASP A 1 419 ? 24.073 11.685 62.528 1.00 49.30 414 ASP A CA 1
ATOM 5577 C C . ASP A 1 419 ? 23.687 11.247 61.109 1.00 44.84 414 ASP A C 1
ATOM 5578 O O . ASP A 1 419 ? 22.586 10.738 60.889 1.00 46.13 414 ASP A O 1
ATOM 5587 N N . LYS A 1 420 ? 24.569 11.462 60.130 1.00 45.69 415 LYS A N 1
ATOM 5588 C CA . LYS A 1 420 ? 24.423 10.931 58.777 1.00 43.30 415 LYS A CA 1
ATOM 5589 C C . LYS A 1 420 ? 25.461 9.841 58.550 1.00 41.94 415 LYS A C 1
ATOM 5590 O O . LYS A 1 420 ? 26.520 9.841 59.179 1.00 41.18 415 LYS A O 1
ATOM 5609 N N . LEU A 1 421 ? 25.148 8.906 57.646 1.00 39.81 416 LEU A N 1
ATOM 5610 C CA . LEU A 1 421 ? 26.109 7.930 57.141 1.00 40.08 416 LEU A CA 1
ATOM 5611 C C . LEU A 1 421 ? 26.509 8.393 55.744 1.00 39.52 416 LEU A C 1
ATOM 5612 O O . LEU A 1 421 ? 25.680 8.377 54.827 1.00 39.33 416 LEU A O 1
ATOM 5628 N N . GLU A 1 422 ? 27.738 8.893 55.608 1.00 36.78 417 GLU A N 1
ATOM 5629 C CA . GLU A 1 422 ? 28.248 9.428 54.344 1.00 38.61 417 GLU A CA 1
ATOM 5630 C C . GLU A 1 422 ? 28.971 8.303 53.597 1.00 34.21 417 GLU A C 1
ATOM 5631 O O . GLU A 1 422 ? 30.065 7.896 54.001 1.00 37.09 417 GLU A O 1
ATOM 5643 N N . VAL A 1 423 ? 28.386 7.822 52.498 1.00 31.90 418 VAL A N 1
ATOM 5644 C CA . VAL A 1 423 ? 28.898 6.651 51.771 1.00 31.77 418 VAL A CA 1
ATOM 5645 C C . VAL A 1 423 ? 29.702 7.113 50.568 1.00 28.43 418 VAL A C 1
ATOM 5646 O O . VAL A 1 423 ? 29.177 7.845 49.722 1.00 32.36 418 VAL A O 1
ATOM 5659 N N . GLY A 1 424 ? 30.940 6.631 50.453 1.00 33.31 419 GLY A N 1
ATOM 5660 C CA . GLY A 1 424 ? 31.791 6.915 49.304 1.00 31.51 419 GLY A CA 1
ATOM 5661 C C . GLY A 1 424 ? 32.212 5.637 48.589 1.00 29.61 419 GLY A C 1
ATOM 5662 O O . GLY A 1 424 ? 32.998 4.851 49.130 1.00 31.98 419 GLY A O 1
ATOM 5666 N N . LEU A 1 425 ? 31.667 5.404 47.402 1.00 28.35 420 LEU A N 1
ATOM 5667 C CA . LEU A 1 425 ? 31.982 4.224 46.588 1.00 30.20 420 LEU A CA 1
ATOM 5668 C C . LEU A 1 425 ? 32.975 4.617 45.508 1.00 30.73 420 LEU A C 1
ATOM 5669 O O . LEU A 1 425 ? 32.701 5.547 44.748 1.00 31.30 420 LEU A O 1
ATOM 5685 N N . ILE A 1 426 ? 34.102 3.899 45.415 1.00 32.02 421 ILE A N 1
ATOM 5686 C CA . ILE A 1 426 ? 35.111 4.173 44.397 1.00 29.48 421 ILE A CA 1
ATOM 5687 C C . ILE A 1 426 ? 35.468 2.866 43.676 1.00 32.97 421 ILE A C 1
ATOM 5688 O O . ILE A 1 426 ? 35.658 1.824 44.320 1.00 30.60 421 ILE A O 1
ATOM 5704 N N . ALA A 1 427 ? 35.475 2.897 42.340 1.00 30.62 422 ALA A N 1
ATOM 5705 C CA . ALA A 1 427 ? 35.724 1.680 41.578 1.00 31.26 422 ALA A CA 1
ATOM 5706 C C . ALA A 1 427 ? 36.515 1.952 40.311 1.00 34.31 422 ALA A C 1
ATOM 5707 O O . ALA A 1 427 ? 36.535 3.072 39.787 1.00 32.67 422 ALA A O 1
ATOM 5714 N N . CYS A 1 428 ? 37.172 0.894 39.819 1.00 32.95 423 CYS A N 1
ATOM 5715 C CA . CYS A 1 428 ? 37.676 0.910 38.456 1.00 34.18 423 CYS A CA 1
ATOM 5716 C C . CYS A 1 428 ? 36.503 1.037 37.501 1.00 37.34 423 CYS A C 1
ATOM 5717 O O . CYS A 1 428 ? 35.572 0.228 37.519 1.00 36.15 423 CYS A O 1
ATOM 5725 N N . ARG A 1 429 ? 36.598 2.026 36.625 1.00 35.52 424 ARG A N 1
ATOM 5726 C CA . ARG A 1 429 ? 35.516 2.347 35.717 1.00 39.02 424 ARG A CA 1
ATOM 5727 C C . ARG A 1 429 ? 35.209 1.178 34.795 1.00 45.77 424 ARG A C 1
ATOM 5728 O O . ARG A 1 429 ? 34.055 0.956 34.405 1.00 42.44 424 ARG A O 1
ATOM 5749 N N . ASN A 1 430 ? 36.241 0.442 34.396 1.00 41.32 425 ASN A N 1
ATOM 5750 C CA . ASN A 1 430 ? 36.074 -0.575 33.377 1.00 43.82 425 ASN A CA 1
ATOM 5751 C C . ASN A 1 430 ? 35.794 -1.962 33.945 1.00 43.67 425 ASN A C 1
ATOM 5752 O O . ASN A 1 430 ? 35.202 -2.784 33.248 1.00 47.81 425 ASN A O 1
ATOM 5763 N N . ALA A 1 431 ? 36.142 -2.226 35.202 1.00 40.10 426 ALA A N 1
ATOM 5764 C CA . ALA A 1 431 ? 35.829 -3.521 35.797 1.00 41.88 426 ALA A CA 1
ATOM 5765 C C . ALA A 1 431 ? 34.362 -3.616 36.205 1.00 45.34 426 ALA A C 1
ATOM 5766 O O . ALA A 1 431 ? 33.729 -4.655 36.006 1.00 41.82 426 ALA A O 1
ATOM 5773 N N . LEU A 1 432 ? 33.797 -2.534 36.744 1.00 42.50 427 LEU A N 1
ATOM 5774 C CA . LEU A 1 432 ? 32.449 -2.536 37.313 1.00 47.68 427 LEU A CA 1
ATOM 5775 C C . LEU A 1 432 ? 31.589 -1.514 36.581 1.00 49.41 427 LEU A C 1
ATOM 5776 O O . LEU A 1 432 ? 31.426 -0.363 37.025 1.00 43.86 427 LEU A O 1
ATOM 5792 N N . PRO A 1 433 ? 30.987 -1.902 35.472 1.00 57.77 428 PRO A N 1
ATOM 5793 C CA . PRO A 1 433 ? 30.127 -0.969 34.748 1.00 61.39 428 PRO A CA 1
ATOM 5794 C C . PRO A 1 433 ? 28.901 -0.613 35.568 1.00 56.58 428 PRO A C 1
ATOM 5795 O O . PRO A 1 433 ? 28.371 -1.429 36.327 1.00 51.51 428 PRO A O 1
ATOM 5806 N N . ARG A 1 434 ? 28.446 0.624 35.400 1.00 49.48 429 ARG A N 1
ATOM 5807 C CA . ARG A 1 434 ? 27.234 1.097 36.063 1.00 48.57 429 ARG A CA 1
ATOM 5808 C C . ARG A 1 434 ? 27.321 0.908 37.564 1.00 45.45 429 ARG A C 1
ATOM 5809 O O . ARG A 1 434 ? 26.313 0.632 38.216 1.00 45.81 429 ARG A O 1
ATOM 5830 N N . MET A 1 435 ? 28.524 1.058 38.122 1.00 40.43 430 MET A N 1
ATOM 5831 C CA . MET A 1 435 ? 28.689 0.844 39.553 1.00 41.90 430 MET A CA 1
ATOM 5832 C C . MET A 1 435 ? 27.776 1.767 40.360 1.00 38.04 430 MET A C 1
ATOM 5833 O O . MET A 1 435 ? 27.372 1.420 41.471 1.00 36.65 430 MET A O 1
ATOM 5847 N N . GLN A 1 436 ? 27.409 2.926 39.806 1.00 38.50 431 GLN A N 1
ATOM 5848 C CA . GLN A 1 436 ? 26.575 3.861 40.568 1.00 38.25 431 GLN A CA 1
ATOM 5849 C C . GLN A 1 436 ? 25.212 3.272 40.945 1.00 39.55 431 GLN A C 1
ATOM 5850 O O . GLN A 1 436 ? 24.572 3.776 41.871 1.00 38.31 431 GLN A O 1
ATOM 5864 N N . ASN A 1 437 ? 24.768 2.203 40.274 1.00 39.35 432 ASN A N 1
ATOM 5865 C CA . ASN A 1 437 ? 23.519 1.542 40.652 1.00 40.52 432 ASN A CA 1
ATOM 5866 C C . ASN A 1 437 ? 23.539 1.045 42.088 1.00 37.77 432 ASN A C 1
ATOM 5867 O O . ASN A 1 437 ? 22.467 0.827 42.673 1.00 40.64 432 ASN A O 1
ATOM 5878 N N . LEU A 1 438 ? 24.726 0.843 42.656 1.00 32.65 433 LEU A N 1
ATOM 5879 C CA . LEU A 1 438 ? 24.836 0.370 44.028 1.00 32.85 433 LEU A CA 1
ATOM 5880 C C . LEU A 1 438 ? 24.182 1.324 45.013 1.00 35.86 433 LEU A C 1
ATOM 5881 O O . LEU A 1 438 ? 23.741 0.878 46.080 1.00 34.72 433 LEU A O 1
ATOM 5897 N N . LEU A 1 439 ? 24.160 2.637 44.706 1.00 34.88 434 LEU A N 1
ATOM 5898 C CA . LEU A 1 439 ? 23.490 3.598 45.585 1.00 38.51 434 LEU A CA 1
ATOM 5899 C C . LEU A 1 439 ? 21.991 3.298 45.662 1.00 37.78 434 LEU A C 1
ATOM 5900 O O . LEU A 1 439 ? 21.379 3.394 46.730 1.00 38.71 434 LEU A O 1
ATOM 5916 N N . THR A 1 440 ? 21.390 2.921 44.531 1.00 38.59 435 THR A N 1
ATOM 5917 C CA . THR A 1 440 ? 19.986 2.520 44.536 1.00 39.71 435 THR A CA 1
ATOM 5918 C C . THR A 1 440 ? 19.793 1.202 45.285 1.00 40.94 435 THR A C 1
ATOM 5919 O O . THR A 1 440 ? 18.845 1.059 46.070 1.00 38.32 435 THR A O 1
ATOM 5930 N N . HIS A 1 441 ? 20.665 0.221 45.036 1.00 35.50 436 HIS A N 1
ATOM 5931 C CA . HIS A 1 441 ? 20.563 -1.062 45.732 1.00 35.30 436 HIS A CA 1
ATOM 5932 C C . HIS A 1 441 ? 20.704 -0.888 47.245 1.00 36.57 436 HIS A C 1
ATOM 5933 O O . HIS A 1 441 ? 20.039 -1.588 48.017 1.00 36.08 436 HIS A O 1
ATOM 5947 N N . LEU A 1 442 ? 21.581 0.023 47.690 1.00 36.57 437 LEU A N 1
ATOM 5948 C CA . LEU A 1 442 ? 21.723 0.297 49.125 1.00 33.76 437 LEU A CA 1
ATOM 5949 C C . LEU A 1 442 ? 20.408 0.814 49.718 1.00 38.15 437 LEU A C 1
ATOM 5950 O O . LEU A 1 442 ? 19.916 0.301 50.731 1.00 36.40 437 LEU A O 1
ATOM 5966 N N . GLU A 1 443 ? 19.808 1.819 49.080 1.00 34.53 438 GLU A N 1
ATOM 5967 C CA . GLU A 1 443 ? 18.539 2.348 49.571 1.00 41.15 438 GLU A CA 1
ATOM 5968 C C . GLU A 1 443 ? 17.484 1.259 49.617 1.00 40.67 438 GLU A C 1
ATOM 5969 O O . GLU A 1 443 ? 16.717 1.163 50.586 1.00 39.61 438 GLU A O 1
ATOM 5981 N N . GLU A 1 444 ? 17.396 0.455 48.552 1.00 39.22 439 GLU A N 1
ATOM 5982 C CA . GLU A 1 444 ? 16.384 -0.593 48.499 1.00 43.33 439 GLU A CA 1
ATOM 5983 C C . GLU A 1 444 ? 16.593 -1.627 49.600 1.00 43.17 439 GLU A C 1
ATOM 5984 O O . GLU A 1 444 ? 15.618 -2.212 50.092 1.00 38.15 439 GLU A O 1
ATOM 5996 N N . GLU A 1 445 ? 17.844 -1.857 50.020 1.00 39.66 440 GLU A N 1
ATOM 5997 C CA . GLU A 1 445 ? 18.086 -2.830 51.084 1.00 40.47 440 GLU A CA 1
ATOM 5998 C C . GLU A 1 445 ? 17.664 -2.269 52.439 1.00 40.66 440 GLU A C 1
ATOM 5999 O O . GLU A 1 445 ? 17.058 -2.980 53.251 1.00 36.60 440 GLU A O 1
ATOM 6011 N N . ILE A 1 446 ? 17.922 -0.979 52.681 1.00 38.95 441 ILE A N 1
ATOM 6012 C CA . ILE A 1 446 ? 17.436 -0.362 53.911 1.00 35.90 441 ILE A CA 1
ATOM 6013 C C . ILE A 1 446 ? 15.924 -0.506 53.973 1.00 41.23 441 ILE A C 1
ATOM 6014 O O . ILE A 1 446 ? 15.364 -0.995 54.964 1.00 42.65 441 ILE A O 1
ATOM 6030 N N . GLN A 1 447 ? 15.247 -0.165 52.876 1.00 43.12 442 GLN A N 1
ATOM 6031 C CA . GLN A 1 447 ? 13.790 -0.265 52.844 1.00 46.79 442 GLN A CA 1
ATOM 6032 C C . GLN A 1 447 ? 13.327 -1.686 53.107 1.00 43.17 442 GLN A C 1
ATOM 6033 O O . GLN A 1 447 ? 12.256 -1.882 53.690 1.00 42.80 442 GLN A O 1
ATOM 6047 N N . LEU A 1 448 ? 14.091 -2.685 52.659 1.00 41.34 443 LEU A N 1
ATOM 6048 C CA . LEU A 1 448 ? 13.707 -4.077 52.881 1.00 45.55 443 LEU A CA 1
ATOM 6049 C C . LEU A 1 448 ? 13.710 -4.420 54.365 1.00 43.76 443 LEU A C 1
ATOM 6050 O O . LEU A 1 448 ? 12.743 -4.996 54.879 1.00 42.23 443 LEU A O 1
ATOM 6066 N N . PHE A 1 449 ? 14.787 -4.081 55.070 1.00 40.31 444 PHE A N 1
ATOM 6067 C CA . PHE A 1 449 ? 14.810 -4.281 56.511 1.00 42.96 444 PHE A CA 1
ATOM 6068 C C . PHE A 1 449 ? 13.691 -3.490 57.182 1.00 43.55 444 PHE A C 1
ATOM 6069 O O . PHE A 1 449 ? 13.014 -4.000 58.080 1.00 44.37 444 PHE A O 1
ATOM 6086 N N . GLU A 1 450 ? 13.474 -2.241 56.754 1.00 42.37 445 GLU A N 1
ATOM 6087 C CA . GLU A 1 450 ? 12.388 -1.463 57.349 1.00 43.88 445 GLU A CA 1
ATOM 6088 C C . GLU A 1 450 ? 11.045 -2.127 57.083 1.00 46.70 445 GLU A C 1
ATOM 6089 O O . GLU A 1 450 ? 10.164 -2.139 57.955 1.00 46.80 445 GLU A O 1
ATOM 6101 N N . GLY A 1 451 ? 10.896 -2.756 55.920 1.00 45.59 446 GLY A N 1
ATOM 6102 C CA . GLY A 1 451 ? 9.647 -3.429 55.623 1.00 46.06 446 GLY A CA 1
ATOM 6103 C C . GLY A 1 451 ? 9.408 -4.636 56.511 1.00 50.41 446 GLY A C 1
ATOM 6104 O O . GLY A 1 451 ? 8.283 -4.866 56.969 1.00 53.71 446 GLY A O 1
ATOM 6108 N N . VAL A 1 452 ? 10.449 -5.436 56.760 1.00 48.88 447 VAL A N 1
ATOM 6109 C CA . VAL A 1 452 ? 10.242 -6.645 57.550 1.00 53.21 447 VAL A CA 1
ATOM 6110 C C . VAL A 1 452 ? 10.007 -6.289 59.014 1.00 54.44 447 VAL A C 1
ATOM 6111 O O . VAL A 1 452 ? 9.269 -6.983 59.720 1.00 54.48 447 VAL A O 1
ATOM 6124 N N . ILE A 1 453 ? 10.600 -5.197 59.489 1.00 52.68 448 ILE A N 1
ATOM 6125 C CA . ILE A 1 453 ? 10.332 -4.754 60.854 1.00 56.20 448 ILE A CA 1
ATOM 6126 C C . ILE A 1 453 ? 8.916 -4.185 60.958 1.00 58.59 448 ILE A C 1
ATOM 6127 O O . ILE A 1 453 ? 8.212 -4.409 61.951 1.00 64.24 448 ILE A O 1
ATOM 6143 N N . ALA A 1 454 ? 8.459 -3.476 59.926 1.00 55.03 449 ALA A N 1
ATOM 6144 C CA . ALA A 1 454 ? 7.109 -2.911 59.957 1.00 55.91 449 ALA A CA 1
ATOM 6145 C C . ALA A 1 454 ? 6.050 -4.005 60.046 1.00 62.88 449 ALA A C 1
ATOM 6146 O O . ALA A 1 454 ? 4.993 -3.817 60.658 1.00 58.89 449 ALA A O 1
ATOM 6153 N N . LYS A 1 455 ? 6.315 -5.159 59.449 1.00 67.75 450 LYS A N 1
ATOM 6154 C CA . LYS A 1 455 ? 5.372 -6.258 59.558 1.00 71.22 450 LYS A CA 1
ATOM 6155 C C . LYS A 1 455 ? 5.472 -6.944 60.915 1.00 73.72 450 LYS A C 1
ATOM 6156 O O . LYS A 1 455 ? 4.449 -7.333 61.493 1.00 79.53 450 LYS A O 1
ATOM 6175 N N . GLN A 1 456 ? 6.683 -7.085 61.442 1.00 75.64 451 GLN A N 1
ATOM 6176 C CA . GLN A 1 456 ? 6.892 -7.687 62.755 1.00 78.13 451 GLN A CA 1
ATOM 6177 C C . GLN A 1 456 ? 6.383 -6.767 63.865 1.00 88.81 451 GLN A C 1
ATOM 6178 O O . GLN A 1 456 ? 5.209 -6.384 63.893 1.00 91.17 451 GLN A O 1
#

InterPro domains:
  IPR004255 O-acyltransferase, WSD1-like, N-terminal [PF03007] (4-261)
  IPR009721 O-acyltransferase WSD1, C-terminal [PF06974] (300-442)
  IPR014292 Acyltransferase, WS/DGAT/MGAT [TIGR02946] (4-445)
  IPR045034 O-acyltransferase WSD1-like [PTHR31650] (42-449)

Organism: Acinetobacter baylyi (strain ATCC 33305 / BD413 / ADP1) (NCBI:txid62977)

Solvent-accessible surface area: 17130 Å² total; per-residue (Å²): 133,125,134,97,73,43,128,54,22,70,74,30,20,94,35,0,12,66,62,27,38,198,54,19,7,0,3,22,9,13,3,5,6,0,54,35,29,155,104,28,85,159,60,17,14,121,69,10,4,72,85,10,116,124,41,96,43,111,6,35,90,31,12,15,15,52,29,72,65,106,40,9,37,113,16,108,69,56,66,32,112,66,2,12,103,52,55,54,18,109,177,62,1,120,48,167,69,1,24,62,32,0,5,108,34,4,20,70,87,14,79,97,65,38,2,0,0,25,0,8,0,0,55,44,6,45,56,88,48,1,0,9,2,24,8,14,1,24,1,36,12,27,27,34,31,14,16,63,42,29,69,61,27,16,21,97,69,75,99,98,124,48,161,46,8,12,3,13,46,125,117,84,113,13,20,122,19,50,0,38,79,182,12,36,39,46,9,49,3,1,10,70,40,10,73,13,52,56,3,67,81,2,5,148,63,51,135,27,78,32,6,7,1,2,0,0,4,3,0,3,1,1,37,39,0,0,94,71,39,145,30,51,19,109,107,20,0,15,0,0,0,1,36,37,26,102,90,149,115,44,48,3,28,3,0,25,2,42,0,0,0,75,67,112,52,16,81,84,11,9,56,52,0,53,135,23,10,117,111,20,89,88,108,46,118,34,96,63,57,100,46,29,43,95,19,5,51,46,6,33,48,59,80,60,124,73,19,6,1,0,8,0,25,7,21,27,4,9,84,47,43,0,36,11,32,8,0,77,0,45,3,6,19,17,3,18,8,1,10,41,31,15,0,3,12,5,3,4,2,3,0,44,70,44,3,0,5,0,1,0,0,2,100,106,9,1,56,135,0,62,56,3,19,78,32,11,44,98,13,1,99,78,1,57,36,41,41,87,186,120

Secondary structure (DSSP, 8-state):
-BTTTBEEPPHHHHHHHHT-BTTB--EEEEEEEEEPPTT--TTHHHHHHHHHHH--PPPPTTTTEEEETTEEEE-SS--HHHHEEEEEPPTT--HHHHHHHHHHHHTSPPPTTS-SEEEEEEEEETTTEEEEEEEEETTT--HHHHHHHHHHHSBS-TTPPP-S-GGG-----PPP-TTSS---S-EEEEEEEEEHHHHHHHHHHHT--HHHHHHHHHHHHHHHHHHHTT---SSPPEEEEES-S-----PPPEEEEE--TT-S-HHHHHHHHHHHHHH-S-EE--SSHHHHHHHHHHHHS-------SEEEEE----SS--EETTEEEEEEEEE---BTTB-EEEEEEEETTEEEEEEEEETTTSTTTTHHHHHHHHHHHHHHHHHHH-

Foldseek 3Di:
DPVPPKAFQDPQLVVLVVLDDLFWAQKKKKKFKWADFPPDDPCNVVVVVVLAVPDPFDFDPPQQWADDPRITDGNPDDDDVVAEEEEEDPPQAEVVVVQVVVLAVQLDHADRVGAFKHWYWYDNHHPRIIIIMIMGGVSRPDLQVVQVLVPQQFALDLQDADNYHSSRGPQAQADDFLQFAAFGSGKGKAKDKAQLVLLVVLCVLVVHASQLSLLLLLLQLVLVQCVVVVTRDQAFFWEFEFLHQADVSAATKTFTFGQPSNDDDSVVSSVRRRCRSVDGPGIQGDHDPVSVSVVCCCVSPNDDCHNGSEYAEEREHDQGWTDHRNITRPAMAIGGIAGNGRFWYWYWYDYNSMTMIMIMGRCPSRPPVNCSVVSSVVSSVVSVVVSVVD